Protein AF-A0A2J0KTD1-F1 (afdb_monomer)

Organism: NCBI:txid1974741

Solvent-accessible surface area (backbone atoms only — not comparable to full-atom values): 21632 Å² total; per-residue (Å²): 129,48,72,51,18,54,43,21,48,53,33,32,55,53,45,47,52,53,22,53,50,47,24,72,74,36,70,84,38,66,64,29,44,33,45,26,52,29,37,48,21,51,38,34,27,32,51,14,52,21,46,18,22,65,52,91,50,60,72,63,30,47,55,29,45,47,44,15,48,43,10,58,39,42,32,48,30,33,45,42,47,33,49,32,58,67,75,68,54,93,50,65,70,60,42,52,50,38,42,51,55,21,49,51,50,41,51,37,57,75,40,94,59,16,52,48,33,40,62,51,60,38,71,82,42,101,61,30,51,42,66,37,78,24,72,46,37,57,56,48,49,54,54,44,49,51,45,49,55,47,49,50,49,52,34,49,52,50,29,71,75,37,61,75,69,59,20,51,32,29,49,40,53,43,53,23,50,55,38,41,51,51,17,53,50,50,49,49,37,49,65,74,74,40,91,65,75,66,54,26,39,50,34,44,42,52,22,52,47,40,47,53,45,31,36,70,75,51,48,62,42,100,65,87,68,90,63,55,53,64,57,49,49,52,50,48,49,51,50,49,49,49,68,49,51,45,60,32,51,54,48,31,55,56,33,31,74,76,49,43,78,74,22,46,62,56,22,50,52,54,27,50,53,49,36,60,66,47,46,58,62,47,49,55,49,48,50,55,49,39,41,70,71,63,46,59,78,70,72,56,61,65,58,56,46,52,53,47,55,56,53,53,75,70,48,90,48,66,72,62,34,48,40,53,50,50,53,50,50,32,64,76,72,65,51,72,44,50,74,46,65,46,79,36,87,89,73,60,25,30,36,50,76,29,70,39,73,54,88,73,69,87,49,72,45,43,58,84,38,57,46,50,44,48,40,71,73,66,74,60,91,87,66,94,86,64,84,75,85,89,71,83,78,55,68,64,36,52,55,52,55,59,71,65,65,73,112

Mean predicted aligned error: 15.74 Å

Nearest PDB structures (foldseek):
  7sim-assembly1_B  TM=5.847E-01  e=2.661E-02  Homo sapiens
  8oyy-assembly2_B  TM=5.866E-01  e=3.947E-02  synthetic construct
  7fd9-assembly1_A  TM=6.159E-01  e=4.703E-02  Homo sapiens
  8jcx-assembly1_3  TM=5.515E-01  e=1.535E-01  Homo sapiens
  8jd2-assembly1_3  TM=5.224E-01  e=5.008E-01  Homo sapiens

pLDDT: mean 80.98, std 13.84, range [38.69, 98.44]

Structure (mmCIF, N/CA/C/O backbone):
data_AF-A0A2J0KTD1-F1
#
_entry.id   AF-A0A2J0KTD1-F1
#
loop_
_atom_site.group_PDB
_atom_site.id
_atom_site.type_symbol
_atom_site.label_atom_id
_atom_site.label_alt_id
_atom_site.label_comp_id
_atom_site.label_asym_id
_atom_site.label_entity_id
_atom_site.label_seq_id
_atom_site.pdbx_PDB_ins_code
_atom_site.Cartn_x
_atom_site.Cartn_y
_atom_site.Cartn_z
_atom_site.occupancy
_atom_site.B_iso_or_equiv
_atom_site.auth_seq_id
_atom_site.auth_comp_id
_atom_site.auth_asym_id
_atom_site.auth_atom_id
_atom_site.pdbx_PDB_model_num
ATOM 1 N N . MET A 1 1 ? 5.223 -14.815 -21.143 1.00 61.62 1 MET A N 1
ATOM 2 C CA . MET A 1 1 ? 5.309 -13.920 -19.967 1.00 61.62 1 MET A CA 1
ATOM 3 C C . MET A 1 1 ? 6.414 -14.422 -19.059 1.00 61.62 1 MET A C 1
ATOM 5 O O . MET A 1 1 ? 6.421 -15.609 -18.762 1.00 61.62 1 MET A O 1
ATOM 9 N N . ASN A 1 2 ? 7.358 -13.563 -18.674 1.00 81.56 2 ASN A N 1
ATOM 10 C CA . ASN A 1 2 ? 8.384 -13.925 -17.692 1.00 81.56 2 ASN A CA 1
ATOM 11 C C . ASN A 1 2 ? 7.822 -13.857 -16.257 1.00 81.56 2 ASN A C 1
ATOM 13 O O . ASN A 1 2 ? 6.709 -13.369 -16.037 1.00 81.56 2 ASN A O 1
ATOM 17 N N . ILE A 1 3 ? 8.590 -14.355 -15.284 1.00 80.06 3 ILE A N 1
ATOM 18 C CA . ILE A 1 3 ? 8.194 -14.396 -13.867 1.00 80.06 3 ILE A CA 1
ATOM 19 C C . ILE A 1 3 ? 7.817 -13.013 -13.314 1.00 80.06 3 ILE A C 1
ATOM 21 O O . ILE A 1 3 ? 6.864 -12.904 -12.543 1.00 80.06 3 ILE A O 1
ATOM 25 N N . TYR A 1 4 ? 8.503 -11.954 -13.751 1.00 85.19 4 TYR A N 1
ATOM 26 C CA . TYR A 1 4 ? 8.250 -10.585 -13.305 1.00 85.19 4 TYR A CA 1
ATOM 27 C C . TYR A 1 4 ? 6.872 -10.116 -13.770 1.00 85.19 4 TYR A C 1
ATOM 29 O O . TYR A 1 4 ? 6.054 -9.747 -12.934 1.00 85.19 4 TYR A O 1
ATOM 37 N N . ALA A 1 5 ? 6.560 -10.263 -15.059 1.00 86.31 5 ALA A N 1
ATOM 38 C CA . ALA A 1 5 ? 5.248 -9.926 -15.602 1.00 86.31 5 ALA A CA 1
ATOM 39 C C . ALA A 1 5 ? 4.119 -10.710 -14.913 1.00 86.31 5 ALA A C 1
ATOM 41 O O . ALA A 1 5 ? 3.123 -10.125 -14.501 1.00 86.31 5 ALA A O 1
ATOM 42 N N . LEU A 1 6 ? 4.273 -12.024 -14.717 1.00 81.62 6 LEU A N 1
ATOM 43 C CA . LEU A 1 6 ? 3.243 -12.818 -14.037 1.00 81.62 6 LEU A CA 1
ATOM 44 C C . LEU A 1 6 ? 3.047 -12.378 -12.578 1.00 81.62 6 LEU A C 1
ATOM 46 O O . LEU A 1 6 ? 1.914 -12.215 -12.133 1.00 81.62 6 LEU A O 1
ATOM 50 N N . SER A 1 7 ? 4.137 -12.137 -11.846 1.00 83.12 7 SER A N 1
ATOM 51 C CA . SER A 1 7 ? 4.065 -11.658 -10.462 1.00 83.12 7 SER A CA 1
ATOM 52 C C . SER A 1 7 ? 3.426 -10.269 -10.345 1.00 83.12 7 SER A C 1
ATOM 54 O O . SER A 1 7 ? 2.583 -10.066 -9.471 1.00 83.12 7 SER A O 1
ATOM 56 N N . SER A 1 8 ? 3.743 -9.342 -11.255 1.00 88.56 8 SER A N 1
ATOM 57 C CA . SER A 1 8 ? 3.110 -8.023 -11.309 1.00 88.56 8 SER A CA 1
ATOM 58 C C . SER A 1 8 ? 1.633 -8.113 -11.691 1.00 88.56 8 SER A C 1
ATOM 60 O O . SER A 1 8 ? 0.831 -7.390 -11.115 1.00 88.56 8 SER A O 1
ATOM 62 N N . LEU A 1 9 ? 1.231 -9.029 -12.581 1.00 86.50 9 LEU A N 1
ATOM 63 C CA . LEU A 1 9 ? -0.185 -9.243 -12.909 1.00 86.50 9 LEU A CA 1
ATOM 64 C C . LEU A 1 9 ? -0.989 -9.695 -11.684 1.00 86.50 9 LEU A C 1
ATOM 66 O O . LEU A 1 9 ? -2.067 -9.167 -11.416 1.00 86.50 9 LEU A O 1
ATOM 70 N N . VAL A 1 10 ? -0.457 -10.643 -10.910 1.00 80.31 10 VAL A N 1
ATOM 71 C CA . VAL A 1 10 ? -1.099 -11.091 -9.666 1.00 80.31 10 VAL A CA 1
ATOM 72 C C . VAL A 1 10 ? -1.180 -9.938 -8.671 1.00 80.31 10 VAL A C 1
ATOM 74 O O . VAL A 1 10 ? -2.254 -9.665 -8.136 1.00 80.31 10 VAL A O 1
ATOM 77 N N . ALA A 1 11 ? -0.072 -9.227 -8.448 1.00 86.00 11 ALA A N 1
ATOM 78 C CA . ALA A 1 11 ? -0.043 -8.090 -7.536 1.00 86.00 11 ALA A CA 1
ATOM 79 C C . ALA A 1 11 ? -1.045 -7.002 -7.953 1.00 86.00 11 ALA A C 1
ATOM 81 O O . ALA A 1 11 ? -1.722 -6.441 -7.091 1.00 86.00 11 ALA A O 1
ATOM 82 N N . LEU A 1 12 ? -1.193 -6.758 -9.258 1.00 88.56 12 LEU A N 1
ATOM 83 C CA . LEU A 1 12 ? -2.141 -5.806 -9.824 1.00 88.56 12 LEU A CA 1
ATOM 84 C C . LEU A 1 12 ? -3.580 -6.197 -9.488 1.00 88.56 12 LEU A C 1
ATOM 86 O O . LEU A 1 12 ? -4.295 -5.413 -8.871 1.00 88.56 12 LEU A O 1
ATOM 90 N N . ILE A 1 13 ? -3.981 -7.427 -9.825 1.00 82.94 13 ILE A N 1
ATOM 91 C CA . ILE A 1 13 ? -5.341 -7.933 -9.582 1.00 82.94 13 ILE A CA 1
ATOM 92 C C . ILE A 1 13 ? -5.688 -7.843 -8.092 1.00 82.94 13 ILE A C 1
ATOM 94 O O . ILE A 1 13 ? -6.761 -7.361 -7.728 1.00 82.94 13 ILE A O 1
ATOM 98 N N . VAL A 1 14 ? -4.768 -8.268 -7.224 1.00 79.75 14 VAL A N 1
ATOM 99 C CA . VAL A 1 14 ? -4.979 -8.296 -5.772 1.00 79.75 14 VAL A CA 1
ATOM 100 C C . VAL A 1 14 ? -5.121 -6.888 -5.202 1.00 79.75 14 VAL A C 1
ATOM 102 O O . VAL A 1 14 ? -6.075 -6.617 -4.471 1.00 79.75 14 VAL A O 1
ATOM 105 N N . ASN A 1 15 ? -4.212 -5.975 -5.554 1.00 84.88 15 ASN A N 1
ATOM 106 C CA . ASN A 1 15 ? -4.268 -4.597 -5.071 1.00 84.88 15 ASN A CA 1
ATOM 107 C C . ASN A 1 15 ? -5.515 -3.876 -5.597 1.00 84.88 15 ASN A C 1
ATOM 109 O O . ASN A 1 15 ? -6.226 -3.250 -4.812 1.00 84.88 15 ASN A O 1
ATOM 113 N N . SER A 1 16 ? -5.846 -4.022 -6.883 1.00 86.56 16 SER A N 1
ATOM 114 C CA . SER A 1 16 ? -7.066 -3.447 -7.459 1.00 86.56 16 SER A CA 1
ATOM 115 C C . SER A 1 16 ? -8.327 -3.966 -6.766 1.00 86.56 16 SER A C 1
ATOM 117 O O . SER A 1 16 ? -9.182 -3.166 -6.386 1.00 86.56 16 SER A O 1
ATOM 119 N N . ALA A 1 17 ? -8.431 -5.278 -6.528 1.00 79.62 17 ALA A N 1
ATOM 120 C CA . ALA A 1 17 ? -9.579 -5.871 -5.844 1.00 79.62 17 ALA A CA 1
ATOM 121 C C . ALA A 1 17 ? -9.744 -5.330 -4.413 1.00 79.62 17 ALA A C 1
ATOM 123 O O . ALA A 1 17 ? -10.848 -4.950 -4.017 1.00 79.62 17 ALA A O 1
ATOM 124 N N . ILE A 1 18 ? -8.647 -5.241 -3.651 1.00 79.31 18 ILE A N 1
ATOM 125 C CA . ILE A 1 18 ? -8.652 -4.704 -2.282 1.00 79.31 18 ILE A CA 1
ATOM 126 C C . ILE A 1 18 ? -9.053 -3.221 -2.278 1.00 79.31 18 ILE A C 1
ATOM 128 O O . ILE A 1 18 ? -9.907 -2.820 -1.484 1.00 79.31 18 ILE A O 1
ATOM 132 N N . GLY A 1 19 ? -8.481 -2.409 -3.173 1.00 84.25 19 GLY A N 1
ATOM 133 C CA . GLY A 1 19 ? -8.781 -0.979 -3.275 1.00 84.25 19 GLY A CA 1
ATOM 134 C C . GLY A 1 19 ? -10.245 -0.701 -3.622 1.00 84.25 19 GLY A C 1
ATOM 135 O O . GLY A 1 19 ? -10.910 0.069 -2.925 1.00 84.25 19 GLY A O 1
ATOM 136 N N . ILE A 1 20 ? -10.768 -1.376 -4.654 1.00 83.12 20 ILE A N 1
ATOM 137 C CA . ILE A 1 20 ? -12.168 -1.249 -5.089 1.00 83.12 20 ILE A CA 1
ATOM 138 C C . ILE A 1 20 ? -13.113 -1.668 -3.963 1.00 83.12 20 ILE A C 1
ATOM 140 O O . ILE A 1 20 ? -14.067 -0.954 -3.658 1.00 83.12 20 ILE A O 1
ATOM 144 N N . PHE A 1 21 ? -12.841 -2.794 -3.305 1.00 78.31 21 PHE A N 1
ATOM 145 C CA . PHE A 1 21 ? -13.683 -3.279 -2.218 1.00 78.31 21 PHE A CA 1
ATOM 146 C C . PHE A 1 21 ? -13.790 -2.274 -1.067 1.00 78.31 21 PHE A C 1
ATOM 148 O O . PHE A 1 21 ? -14.896 -1.943 -0.631 1.00 78.31 21 PHE A O 1
ATOM 155 N N . VAL A 1 22 ? -12.650 -1.775 -0.577 1.00 80.94 22 VAL A N 1
ATOM 156 C CA . VAL A 1 22 ? -12.632 -0.834 0.549 1.00 80.94 22 VAL A CA 1
ATOM 157 C C . VAL A 1 22 ? -13.379 0.450 0.191 1.00 80.94 22 VAL A C 1
ATOM 159 O O . VAL A 1 22 ? -14.147 0.953 1.014 1.00 80.94 22 VAL A O 1
ATOM 162 N N . TYR A 1 23 ? -13.217 0.944 -1.039 1.00 85.00 23 TYR A N 1
ATOM 163 C CA . TYR A 1 23 ? -13.952 2.107 -1.530 1.00 85.00 23 TYR A CA 1
ATOM 164 C C . TYR A 1 23 ? -15.467 1.871 -1.559 1.00 85.00 23 TYR A C 1
ATOM 166 O O . TYR A 1 23 ? -16.232 2.658 -1.002 1.00 85.00 23 TYR A O 1
ATOM 174 N N . LEU A 1 24 ? -15.911 0.770 -2.176 1.00 79.25 24 LEU A N 1
ATOM 175 C CA . LEU A 1 24 ? -17.333 0.454 -2.326 1.00 79.25 24 LEU A CA 1
ATOM 176 C C . LEU A 1 24 ? -18.028 0.222 -0.983 1.00 79.25 24 LEU A C 1
ATOM 178 O O . LEU A 1 24 ? -19.219 0.502 -0.863 1.00 79.25 24 LEU A O 1
ATOM 182 N N . LYS A 1 25 ? -17.296 -0.257 0.028 1.00 75.44 25 LYS A N 1
ATOM 183 C CA . LYS A 1 25 ? -17.859 -0.572 1.341 1.00 75.44 25 LYS A CA 1
ATOM 184 C C . LYS A 1 25 ? -18.372 0.653 2.094 1.00 75.44 25 LYS A C 1
ATOM 186 O O . LYS A 1 25 ? -19.384 0.545 2.783 1.00 75.44 25 LYS A O 1
ATOM 191 N N . ASN A 1 26 ? -17.675 1.781 2.000 1.00 76.56 26 ASN A N 1
ATOM 192 C CA . ASN A 1 26 ? -18.127 3.042 2.576 1.00 76.56 26 ASN A CA 1
ATOM 193 C C . ASN A 1 26 ? -17.523 4.214 1.795 1.00 76.56 26 ASN A C 1
ATOM 195 O O . ASN A 1 26 ? -16.477 4.753 2.158 1.00 76.56 26 ASN A O 1
ATOM 199 N N . LYS A 1 27 ? -18.208 4.618 0.721 1.00 85.06 27 LYS A N 1
ATOM 200 C CA . LYS A 1 27 ? -17.770 5.710 -0.164 1.00 85.06 27 LYS A CA 1
ATOM 201 C C . LYS A 1 27 ? -17.724 7.070 0.540 1.00 85.06 27 LYS A C 1
ATOM 203 O O . LYS A 1 27 ? -16.982 7.950 0.111 1.00 85.06 27 LYS A O 1
ATOM 208 N N . ASN A 1 28 ? -18.499 7.230 1.613 1.00 84.88 28 ASN A N 1
ATOM 209 C CA . ASN A 1 28 ? -18.592 8.472 2.378 1.00 84.88 28 ASN A CA 1
ATOM 210 C C . ASN A 1 28 ? -17.487 8.585 3.438 1.00 84.88 28 ASN A C 1
ATOM 212 O O . ASN A 1 28 ? -17.165 9.690 3.867 1.00 84.88 28 ASN A O 1
ATOM 216 N N . SER A 1 29 ? -16.861 7.469 3.825 1.00 86.75 29 SER A N 1
ATOM 217 C CA . SER A 1 29 ? -15.725 7.474 4.747 1.00 86.75 29 SER A CA 1
ATOM 218 C C . SER A 1 29 ? -14.480 8.064 4.084 1.00 86.75 29 SER A C 1
ATOM 220 O O . SER A 1 29 ? -13.966 7.552 3.083 1.00 86.75 29 SER A O 1
ATOM 222 N N . THR A 1 30 ? -13.941 9.120 4.695 1.00 89.94 30 THR A N 1
ATOM 223 C CA . THR A 1 30 ? -12.676 9.740 4.283 1.00 89.94 30 THR A CA 1
ATOM 224 C C . THR A 1 30 ? -11.523 8.737 4.314 1.00 89.94 30 THR A C 1
ATOM 226 O O . THR A 1 30 ? -10.712 8.720 3.390 1.00 89.94 30 THR A O 1
ATOM 229 N N . ILE A 1 31 ? -11.470 7.849 5.316 1.00 90.69 31 ILE A N 1
ATOM 230 C CA . ILE A 1 31 ? -10.399 6.848 5.433 1.00 90.69 31 ILE A CA 1
ATOM 231 C C . ILE A 1 31 ? -10.460 5.860 4.261 1.00 90.69 31 ILE A C 1
ATOM 233 O O . ILE A 1 31 ? -9.434 5.581 3.644 1.00 90.69 31 ILE A O 1
ATOM 237 N N . ASN A 1 32 ? -11.655 5.385 3.896 1.00 88.19 32 ASN A N 1
ATOM 238 C CA . ASN A 1 32 ? -11.838 4.440 2.791 1.00 88.19 32 ASN A CA 1
ATOM 239 C C . ASN A 1 32 ? -11.462 5.067 1.445 1.00 88.19 32 ASN A C 1
ATOM 241 O O . ASN A 1 32 ? -10.806 4.430 0.620 1.00 88.19 32 ASN A O 1
ATOM 245 N N . ARG A 1 33 ? -11.845 6.330 1.229 1.00 91.00 33 ARG A N 1
ATOM 246 C CA . ARG A 1 33 ? -11.464 7.091 0.033 1.00 91.00 33 ARG A CA 1
ATOM 247 C C . ARG A 1 33 ? -9.954 7.282 -0.069 1.00 91.00 33 ARG A C 1
ATOM 249 O O . ARG A 1 33 ? -9.392 7.080 -1.141 1.00 91.00 33 ARG A O 1
ATOM 256 N N . LEU A 1 34 ? -9.300 7.656 1.030 1.00 93.69 34 LEU A N 1
ATOM 257 C CA . LEU A 1 34 ? -7.849 7.841 1.060 1.00 93.69 34 LEU A CA 1
ATOM 258 C C . LEU A 1 34 ? -7.101 6.522 0.892 1.00 93.69 34 LEU A C 1
ATOM 260 O O . LEU A 1 34 ? -6.097 6.493 0.188 1.00 93.69 34 LEU A O 1
ATOM 264 N N . PHE A 1 35 ? -7.612 5.428 1.459 1.00 91.44 35 PHE A N 1
ATOM 265 C CA . PHE A 1 35 ? -7.078 4.093 1.214 1.00 91.44 35 PHE A CA 1
ATOM 266 C C . PHE A 1 35 ? -7.169 3.720 -0.268 1.00 91.44 35 PHE A C 1
ATOM 268 O O . PHE A 1 35 ? -6.191 3.270 -0.854 1.00 91.44 35 PHE A O 1
ATOM 275 N N . ALA A 1 36 ? -8.326 3.936 -0.897 1.00 91.31 36 ALA A N 1
ATOM 276 C CA . ALA A 1 36 ? -8.514 3.643 -2.313 1.00 91.31 36 ALA A CA 1
ATOM 277 C C . ALA A 1 36 ? -7.608 4.503 -3.206 1.00 91.31 36 ALA A C 1
ATOM 279 O O . ALA A 1 36 ? -7.027 3.992 -4.162 1.00 91.31 36 ALA A O 1
ATOM 280 N N . LEU A 1 37 ? -7.435 5.785 -2.868 1.00 94.44 37 LEU A N 1
ATOM 281 C CA . LEU A 1 37 ? -6.499 6.679 -3.546 1.00 94.44 37 LEU A CA 1
ATOM 282 C C . LEU A 1 37 ? -5.053 6.181 -3.407 1.00 94.44 37 LEU A C 1
ATOM 284 O O . LEU A 1 37 ? -4.346 6.063 -4.404 1.00 94.44 37 LEU A O 1
ATOM 288 N N . PHE A 1 38 ? -4.640 5.824 -2.191 1.00 93.62 38 PHE A N 1
ATOM 289 C CA . PHE A 1 38 ? -3.332 5.240 -1.905 1.00 93.62 38 PHE A CA 1
ATOM 290 C C . PHE A 1 38 ? -3.089 3.955 -2.717 1.00 93.62 38 PHE A C 1
ATOM 292 O O . PHE A 1 38 ? -2.096 3.845 -3.440 1.00 93.62 38 PHE A O 1
ATOM 299 N N . ILE A 1 39 ? -4.031 3.011 -2.692 1.00 91.75 39 ILE A N 1
ATOM 300 C CA . ILE A 1 39 ? -3.939 1.771 -3.472 1.00 91.75 39 ILE A CA 1
ATOM 301 C C . ILE A 1 39 ?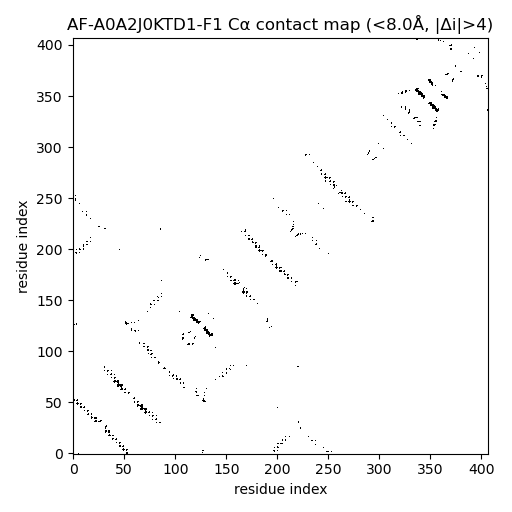 -3.920 2.051 -4.977 1.00 91.75 39 ILE A C 1
ATOM 303 O O . ILE A 1 39 ? -3.188 1.386 -5.703 1.00 91.75 39 ILE A O 1
ATOM 307 N N . SER A 1 40 ? -4.639 3.067 -5.457 1.00 94.19 40 SER A N 1
ATOM 308 C CA . SER A 1 40 ? -4.610 3.451 -6.874 1.00 94.19 40 SER A CA 1
ATOM 309 C C . SER A 1 40 ? -3.210 3.882 -7.321 1.00 94.19 40 SER A C 1
ATOM 311 O O . SER A 1 40 ? -2.776 3.495 -8.401 1.00 94.19 40 SER A O 1
ATOM 313 N N . THR A 1 41 ? -2.454 4.599 -6.479 1.00 95.81 41 THR A N 1
ATOM 314 C CA . THR A 1 41 ? -1.051 4.940 -6.795 1.00 95.81 41 THR A CA 1
ATOM 315 C C . THR A 1 41 ? -0.159 3.699 -6.891 1.00 95.81 41 THR A C 1
ATOM 317 O O . THR A 1 41 ? 0.682 3.604 -7.784 1.00 95.81 41 THR A O 1
ATOM 320 N N . THR A 1 42 ? -0.406 2.700 -6.039 1.00 92.81 42 THR A N 1
ATOM 321 C CA . THR A 1 42 ? 0.293 1.405 -6.070 1.00 92.81 42 THR A CA 1
ATOM 322 C C . THR A 1 42 ? -0.068 0.609 -7.329 1.00 92.81 42 THR A C 1
ATOM 324 O O . THR A 1 42 ? 0.799 0.036 -7.978 1.00 92.81 42 THR A O 1
ATOM 327 N N . VAL A 1 43 ? -1.343 0.615 -7.723 1.00 94.06 43 VAL A N 1
ATOM 328 C CA . VAL A 1 43 ? -1.843 -0.021 -8.951 1.00 94.06 43 VAL A CA 1
ATOM 329 C C . VAL A 1 43 ? -1.211 0.597 -10.200 1.00 94.06 43 VAL A C 1
ATOM 331 O O . VAL A 1 43 ? -0.802 -0.147 -11.091 1.00 94.06 43 VAL A O 1
ATOM 334 N N . LEU A 1 44 ? -1.070 1.926 -10.264 1.00 96.25 44 LEU A N 1
ATOM 335 C CA . LEU A 1 44 ? -0.374 2.605 -11.366 1.00 96.25 44 LEU A CA 1
ATOM 336 C C . LEU A 1 44 ? 1.093 2.169 -11.464 1.00 96.25 44 LEU A C 1
ATOM 338 O O . LEU A 1 44 ? 1.559 1.840 -12.555 1.00 96.25 44 LEU A O 1
ATOM 342 N N . TRP A 1 45 ? 1.788 2.089 -10.325 1.00 95.06 45 TRP A N 1
ATOM 343 C CA . TRP A 1 45 ? 3.160 1.581 -10.268 1.00 95.06 45 TRP A CA 1
ATOM 344 C C . TRP A 1 45 ? 3.248 0.144 -10.800 1.00 95.06 45 TRP A C 1
ATOM 346 O O . TRP A 1 45 ? 3.976 -0.118 -11.757 1.00 95.06 45 TRP A O 1
ATOM 356 N N . ILE A 1 46 ? 2.458 -0.781 -10.245 1.00 93.75 46 ILE A N 1
ATOM 357 C CA . ILE A 1 46 ? 2.489 -2.200 -10.634 1.00 93.75 46 ILE A CA 1
ATOM 358 C C . ILE A 1 46 ? 2.095 -2.394 -12.108 1.00 93.75 46 ILE A C 1
ATOM 360 O O . ILE A 1 46 ? 2.645 -3.269 -12.777 1.00 93.75 46 ILE A O 1
ATOM 364 N N . SER A 1 47 ? 1.181 -1.578 -12.639 1.00 94.94 47 SER A N 1
ATOM 365 C CA . SER A 1 47 ? 0.797 -1.631 -14.058 1.00 94.94 47 SER A CA 1
ATOM 366 C C . SER A 1 47 ? 1.977 -1.307 -14.973 1.00 94.94 47 SER A C 1
ATOM 368 O O . SER A 1 47 ? 2.213 -2.018 -15.948 1.00 94.94 47 SER A O 1
ATOM 370 N N . GLY A 1 48 ? 2.762 -0.284 -14.623 1.00 94.88 48 GLY A N 1
ATOM 371 C CA . GLY A 1 48 ? 4.012 0.012 -15.316 1.00 94.88 48 GLY A CA 1
ATOM 372 C C . GLY A 1 48 ? 5.006 -1.145 -15.228 1.00 94.88 48 GLY A C 1
ATOM 373 O O . GLY A 1 48 ? 5.528 -1.582 -16.253 1.00 94.88 48 GLY A O 1
ATOM 374 N N . CYS A 1 49 ? 5.159 -1.742 -14.037 1.00 92.75 49 CYS A N 1
ATOM 375 C CA . CYS A 1 49 ? 6.022 -2.908 -13.841 1.00 92.75 49 CYS A CA 1
ATOM 376 C C . CYS A 1 49 ? 5.654 -4.088 -14.741 1.00 92.75 49 CYS A C 1
ATOM 378 O O . CYS A 1 49 ? 6.519 -4.683 -15.384 1.00 92.75 49 CYS A O 1
ATOM 380 N N . LEU A 1 50 ? 4.363 -4.411 -14.805 1.00 94.38 50 LEU A N 1
ATOM 381 C CA . LEU A 1 50 ? 3.834 -5.478 -15.643 1.00 94.38 50 LEU A CA 1
ATOM 382 C C . LEU A 1 50 ? 4.189 -5.256 -17.117 1.00 94.38 50 LEU A C 1
ATOM 384 O O . LEU A 1 50 ? 4.637 -6.182 -17.798 1.00 94.38 50 LEU A O 1
ATOM 388 N N . MET A 1 51 ? 3.992 -4.035 -17.606 1.00 95.31 51 MET A N 1
ATOM 389 C CA . MET A 1 51 ? 4.136 -3.718 -19.023 1.00 95.31 51 MET A CA 1
ATOM 390 C C . MET A 1 51 ? 5.599 -3.605 -19.448 1.00 95.31 51 MET A C 1
ATOM 392 O O . MET A 1 51 ? 5.971 -4.167 -20.479 1.00 95.31 51 MET A O 1
ATOM 396 N N . GLU A 1 52 ? 6.458 -3.013 -18.618 1.00 94.12 52 GLU A N 1
ATOM 397 C CA . GLU A 1 52 ? 7.915 -3.011 -18.811 1.00 94.12 52 GLU A CA 1
ATOM 398 C C . GLU A 1 52 ? 8.513 -4.425 -18.814 1.00 94.12 52 GLU A C 1
ATOM 400 O O . GLU A 1 52 ? 9.498 -4.683 -19.509 1.00 94.12 52 GLU A O 1
ATOM 405 N N . SER A 1 53 ? 7.923 -5.358 -18.058 1.00 91.62 53 SER A N 1
ATOM 406 C CA . SER A 1 53 ? 8.330 -6.770 -18.054 1.00 91.62 53 SER A CA 1
ATOM 407 C C . SER A 1 53 ? 7.788 -7.563 -19.241 1.00 91.62 53 SER A C 1
ATOM 409 O O . SER A 1 53 ? 8.283 -8.656 -19.516 1.00 91.62 53 SER A O 1
ATOM 411 N N . SER A 1 54 ? 6.778 -7.042 -19.940 1.00 91.12 54 SER A N 1
ATOM 412 C CA . SER A 1 54 ? 6.061 -7.760 -21.002 1.00 91.12 54 SER A CA 1
ATOM 413 C C . SER A 1 54 ? 6.430 -7.311 -22.416 1.00 91.12 54 SER A C 1
ATOM 415 O O . SER A 1 54 ? 6.117 -8.015 -23.373 1.00 91.12 54 SER A O 1
ATOM 417 N N . THR A 1 55 ? 7.098 -6.167 -22.567 1.00 92.12 55 THR A N 1
ATOM 418 C CA . THR A 1 55 ? 7.454 -5.582 -23.869 1.00 92.12 55 THR A CA 1
ATOM 419 C C . THR A 1 55 ? 8.934 -5.748 -24.202 1.00 92.12 55 THR A C 1
ATOM 421 O O . THR A 1 55 ? 9.752 -5.881 -23.298 1.00 92.12 55 THR A O 1
ATOM 424 N N . TYR A 1 56 ? 9.283 -5.690 -25.492 1.00 91.69 56 TYR A N 1
ATOM 425 C CA . TYR A 1 56 ? 10.647 -5.483 -26.015 1.00 91.69 56 TYR A CA 1
ATOM 426 C C . TYR A 1 56 ? 10.813 -4.143 -26.745 1.00 91.69 56 TYR A C 1
ATOM 428 O O . TYR A 1 56 ? 11.913 -3.806 -27.167 1.00 91.69 56 TYR A O 1
ATOM 436 N N . ASN A 1 57 ? 9.736 -3.367 -26.863 1.00 94.31 57 ASN A N 1
ATOM 437 C CA . ASN A 1 57 ? 9.732 -2.064 -27.509 1.00 94.31 57 ASN A CA 1
ATOM 438 C C . ASN A 1 57 ? 9.993 -0.960 -26.473 1.00 94.31 57 ASN A C 1
ATOM 440 O O . ASN A 1 57 ? 9.227 -0.817 -25.516 1.00 94.31 57 ASN A O 1
ATOM 444 N N . GLU A 1 58 ? 11.051 -0.181 -26.690 1.00 94.69 58 GLU A N 1
ATOM 445 C CA . GLU A 1 58 ? 11.486 0.894 -25.794 1.00 94.69 58 GLU A CA 1
ATOM 446 C C . GLU A 1 58 ? 10.461 2.029 -25.687 1.00 94.69 58 GLU A C 1
ATOM 448 O O . GLU A 1 58 ? 10.149 2.471 -24.586 1.00 94.69 58 GLU A O 1
ATOM 453 N N . SER A 1 59 ? 9.859 2.466 -26.797 1.00 95.25 59 SER A N 1
ATOM 454 C CA . SER A 1 59 ? 8.850 3.534 -26.780 1.00 95.25 59 SER A CA 1
ATOM 455 C C . SER A 1 59 ? 7.603 3.130 -25.987 1.00 95.25 59 SER A C 1
ATOM 457 O O . SER A 1 59 ? 7.041 3.941 -25.248 1.00 95.25 59 SER A O 1
ATOM 459 N N . PHE A 1 60 ? 7.188 1.863 -26.093 1.00 95.62 60 PHE A N 1
ATOM 460 C CA . PHE A 1 60 ? 6.091 1.318 -25.291 1.00 95.62 60 PHE A CA 1
ATOM 461 C C . PHE A 1 60 ? 6.467 1.216 -23.807 1.00 95.62 60 PHE A C 1
ATOM 463 O O . PHE A 1 60 ? 5.654 1.555 -22.947 1.00 95.62 60 PHE A O 1
ATOM 470 N N . ALA A 1 61 ? 7.699 0.797 -23.500 1.00 96.00 61 ALA A N 1
ATOM 471 C CA . ALA A 1 61 ? 8.207 0.780 -22.130 1.00 96.00 61 ALA A CA 1
ATOM 472 C C . ALA A 1 61 ? 8.248 2.192 -21.530 1.00 96.00 61 ALA A C 1
ATOM 474 O O . ALA A 1 61 ? 7.762 2.392 -20.426 1.00 96.00 61 ALA A O 1
ATOM 475 N N . LEU A 1 62 ? 8.722 3.188 -22.283 1.00 96.50 62 LEU A N 1
ATOM 476 C CA . LEU A 1 62 ? 8.799 4.583 -21.850 1.00 96.50 62 LEU A CA 1
ATOM 477 C C . LEU A 1 62 ? 7.420 5.172 -21.523 1.00 96.50 62 LEU A C 1
ATOM 479 O O . LEU A 1 62 ? 7.280 5.949 -20.579 1.00 96.50 62 LEU A O 1
ATOM 483 N N . PHE A 1 63 ? 6.389 4.823 -22.298 1.00 96.88 63 PHE A N 1
ATOM 484 C CA . PHE A 1 63 ? 5.015 5.227 -21.996 1.00 96.88 63 PHE A CA 1
ATOM 485 C C . PHE A 1 63 ? 4.549 4.664 -20.647 1.00 96.88 63 PHE A C 1
ATOM 487 O O . PHE A 1 63 ? 4.041 5.409 -19.808 1.00 96.88 63 PHE A O 1
ATOM 494 N N . TRP A 1 64 ? 4.753 3.366 -20.420 1.00 96.75 64 TRP A N 1
ATOM 495 C CA . TRP A 1 64 ? 4.352 2.704 -19.178 1.00 96.75 64 TRP A CA 1
ATOM 496 C C . TRP A 1 64 ? 5.199 3.100 -17.975 1.00 96.75 64 TRP A C 1
ATOM 498 O O . TRP A 1 64 ? 4.667 3.170 -16.870 1.00 96.75 64 TRP A O 1
ATOM 508 N N . ASP A 1 65 ? 6.454 3.470 -18.193 1.00 96.69 65 ASP A N 1
ATOM 509 C CA . ASP A 1 65 ? 7.312 4.057 -17.174 1.00 96.69 65 ASP A CA 1
ATOM 510 C C . ASP A 1 65 ? 6.771 5.420 -16.705 1.00 96.69 65 ASP A C 1
ATOM 512 O O . ASP A 1 65 ? 6.710 5.698 -15.507 1.00 96.69 65 ASP A O 1
ATOM 516 N N . LYS A 1 66 ? 6.229 6.255 -17.604 1.00 97.19 66 LYS A N 1
ATOM 517 C CA . LYS A 1 66 ? 5.540 7.487 -17.173 1.00 97.19 66 LYS A CA 1
ATOM 518 C C . LYS A 1 66 ? 4.336 7.178 -16.278 1.00 97.19 66 LYS A C 1
ATOM 520 O O . LYS A 1 66 ? 4.136 7.861 -15.270 1.00 97.19 66 LYS A O 1
ATOM 525 N N . ILE A 1 67 ? 3.551 6.148 -16.602 1.00 97.38 67 ILE A N 1
ATOM 526 C CA . ILE A 1 67 ? 2.430 5.697 -15.757 1.00 97.38 67 ILE A CA 1
ATOM 527 C C . ILE A 1 67 ? 2.944 5.194 -14.401 1.00 97.38 67 ILE A C 1
ATOM 529 O O . ILE A 1 67 ? 2.415 5.595 -13.360 1.00 97.38 67 ILE A O 1
ATOM 533 N N . LEU A 1 68 ? 4.022 4.406 -14.410 1.00 96.00 68 LEU A N 1
ATOM 534 C CA . LEU A 1 68 ? 4.702 3.911 -13.218 1.00 96.00 68 LEU A CA 1
ATOM 535 C C . LEU A 1 68 ? 5.078 5.055 -12.277 1.00 96.00 68 LEU A C 1
ATOM 537 O O . LEU A 1 68 ? 4.682 5.074 -11.110 1.00 96.00 68 LEU A O 1
ATOM 541 N N . TYR A 1 69 ? 5.817 6.032 -12.803 1.00 96.12 69 TYR A N 1
ATOM 542 C CA . TYR A 1 69 ? 6.328 7.154 -12.028 1.00 96.12 69 TYR A CA 1
ATOM 543 C C . TYR A 1 69 ? 5.238 8.125 -11.596 1.00 96.12 69 TYR A C 1
ATOM 545 O O . TYR A 1 69 ? 5.403 8.808 -10.590 1.00 96.12 69 TYR A O 1
ATOM 553 N N . THR A 1 70 ? 4.089 8.147 -12.269 1.00 97.25 70 THR A N 1
ATOM 554 C CA . THR A 1 70 ? 2.907 8.871 -11.779 1.00 97.25 70 THR A CA 1
ATOM 555 C C . THR A 1 70 ? 2.385 8.251 -10.485 1.00 97.25 70 THR A C 1
ATOM 557 O O . THR A 1 70 ? 2.144 8.959 -9.508 1.00 97.25 70 THR A O 1
ATOM 560 N N . GLY A 1 71 ? 2.270 6.920 -10.447 1.00 96.19 71 GLY A N 1
ATOM 561 C CA . GLY A 1 71 ? 1.962 6.190 -9.219 1.00 96.19 71 GLY A CA 1
ATOM 562 C C . GLY A 1 71 ? 3.006 6.438 -8.130 1.00 96.19 71 GLY A C 1
ATOM 563 O O . GLY A 1 71 ? 2.668 6.871 -7.029 1.00 96.19 71 GLY A O 1
ATOM 564 N N . LEU A 1 72 ? 4.285 6.241 -8.459 1.00 94.94 72 LEU A N 1
ATOM 565 C CA . LEU A 1 72 ? 5.392 6.364 -7.509 1.00 94.94 72 LEU A CA 1
ATOM 566 C C . LEU A 1 72 ? 5.493 7.770 -6.892 1.00 94.94 72 LEU A C 1
ATOM 568 O O . LEU A 1 72 ? 5.707 7.900 -5.689 1.00 94.94 72 LEU A O 1
ATOM 572 N N . THR A 1 73 ? 5.312 8.822 -7.694 1.00 96.75 73 THR A N 1
ATOM 573 C CA . THR A 1 73 ? 5.417 10.218 -7.237 1.00 96.75 73 THR A CA 1
ATOM 574 C C . THR A 1 73 ? 4.257 10.656 -6.353 1.00 96.75 73 THR A C 1
ATOM 576 O O . THR A 1 73 ? 4.482 11.416 -5.416 1.00 96.75 73 THR A O 1
ATOM 579 N N . LEU A 1 74 ? 3.042 10.144 -6.574 1.00 97.62 74 LEU A N 1
ATOM 580 C CA . LEU A 1 74 ? 1.873 10.415 -5.723 1.00 97.62 74 LEU A CA 1
ATOM 581 C C . LEU A 1 74 ? 1.821 9.544 -4.458 1.00 97.62 74 LEU A C 1
ATOM 583 O O . LEU A 1 74 ? 1.145 9.897 -3.484 1.00 97.62 74 LEU A O 1
ATOM 587 N N . PHE A 1 75 ? 2.527 8.414 -4.448 1.00 95.81 75 PHE A N 1
ATOM 588 C CA . PHE A 1 75 ? 2.568 7.476 -3.327 1.00 95.81 75 PHE A CA 1
ATOM 589 C C . PHE A 1 75 ? 2.907 8.132 -1.972 1.00 95.81 75 PHE A C 1
ATOM 591 O O . PHE A 1 75 ? 2.124 7.954 -1.038 1.00 95.81 75 PHE A O 1
ATOM 598 N N . PRO A 1 76 ? 3.993 8.920 -1.803 1.00 96.31 76 PRO A N 1
ATOM 599 C CA . PRO A 1 76 ? 4.345 9.472 -0.493 1.00 96.31 76 PRO A CA 1
ATOM 600 C C . PRO A 1 76 ? 3.269 10.415 0.069 1.00 96.31 76 PRO A C 1
ATOM 602 O O . PRO A 1 76 ? 2.955 10.342 1.257 1.00 96.31 76 PRO A O 1
ATOM 605 N N . ALA A 1 77 ? 2.652 11.255 -0.772 1.00 97.38 77 ALA A N 1
ATOM 606 C CA . ALA A 1 77 ? 1.585 12.161 -0.345 1.00 97.38 77 ALA A CA 1
ATOM 607 C C . ALA A 1 77 ? 0.302 11.413 0.049 1.00 97.38 77 ALA A C 1
ATOM 609 O O . ALA A 1 77 ? -0.306 11.706 1.082 1.00 97.38 77 ALA A O 1
ATOM 610 N N . THR A 1 78 ? -0.108 10.423 -0.748 1.00 97.06 78 THR A N 1
ATOM 611 C CA . THR A 1 78 ? -1.318 9.631 -0.473 1.00 97.06 78 THR A CA 1
ATOM 612 C C . THR A 1 78 ? -1.144 8.724 0.743 1.00 97.06 78 THR A C 1
ATOM 614 O O . THR A 1 78 ? -2.034 8.674 1.592 1.00 97.06 78 THR A O 1
ATOM 617 N N . CYS A 1 79 ? 0.023 8.092 0.891 1.00 95.62 79 CYS A N 1
ATOM 618 C CA . CYS A 1 79 ? 0.385 7.265 2.040 1.00 95.62 79 CYS A CA 1
ATOM 619 C C . CYS A 1 79 ? 0.415 8.075 3.345 1.00 95.62 79 CYS A C 1
ATOM 621 O O . CYS A 1 79 ? -0.193 7.675 4.343 1.00 95.62 79 CYS A O 1
ATOM 623 N N . LEU A 1 80 ? 1.060 9.248 3.339 1.00 96.88 80 LEU A N 1
ATOM 624 C CA . LEU A 1 80 ? 1.117 10.106 4.521 1.00 96.88 80 LEU A CA 1
ATOM 625 C C . LEU A 1 80 ? -0.274 10.629 4.898 1.00 96.88 80 LEU A C 1
ATOM 627 O O . LEU A 1 80 ? -0.627 10.597 6.074 1.00 96.88 80 LEU A O 1
ATOM 631 N N . HIS A 1 81 ? -1.079 11.052 3.918 1.00 97.31 81 HIS A N 1
ATOM 632 C CA . HIS A 1 81 ? -2.452 11.511 4.148 1.00 97.31 81 HIS A CA 1
ATOM 633 C C . HIS A 1 81 ? -3.343 10.390 4.699 1.00 97.31 81 HIS A C 1
ATOM 635 O O . HIS A 1 81 ? -4.097 10.602 5.647 1.00 97.31 81 HIS A O 1
ATOM 641 N N . PHE A 1 82 ? -3.237 9.175 4.161 1.00 95.88 82 PHE A N 1
ATOM 642 C CA . PHE A 1 82 ? -3.941 8.018 4.707 1.00 95.88 82 PHE A CA 1
ATOM 643 C C . PHE A 1 82 ? -3.505 7.740 6.153 1.00 95.88 82 PHE A C 1
ATOM 645 O O . PHE A 1 82 ? -4.351 7.625 7.037 1.00 95.88 82 PHE A O 1
ATOM 652 N N . THR A 1 83 ? -2.198 7.712 6.418 1.00 95.88 83 THR A N 1
ATOM 653 C CA . THR A 1 83 ? -1.640 7.411 7.744 1.00 95.88 83 THR A CA 1
ATOM 654 C C . THR A 1 83 ? -2.079 8.418 8.802 1.00 95.88 83 THR A C 1
ATOM 656 O O . THR A 1 83 ? -2.557 8.023 9.864 1.00 95.88 83 THR A O 1
ATOM 659 N N . THR A 1 84 ? -1.966 9.719 8.528 1.00 96.69 84 THR A N 1
ATOM 660 C CA . THR A 1 84 ? -2.380 10.768 9.473 1.00 96.69 84 THR A CA 1
ATOM 661 C C . THR A 1 84 ? -3.877 10.707 9.764 1.00 96.69 84 THR A C 1
ATOM 663 O O . THR A 1 84 ? -4.272 10.833 10.924 1.00 96.69 84 THR A O 1
ATOM 666 N N . THR A 1 85 ? -4.696 10.418 8.747 1.00 94.69 85 THR A N 1
ATOM 667 C CA . THR A 1 85 ? -6.149 10.243 8.899 1.00 94.69 85 THR A CA 1
ATOM 668 C C . THR A 1 85 ? -6.488 9.014 9.740 1.00 94.69 85 THR A C 1
ATOM 670 O O . THR A 1 85 ? -7.308 9.109 10.647 1.00 94.69 85 THR A O 1
ATOM 673 N N . VAL A 1 86 ? -5.832 7.873 9.494 1.00 92.69 86 VAL A N 1
ATOM 674 C CA . VAL A 1 86 ? -6.040 6.640 10.274 1.00 92.69 86 VAL A CA 1
ATOM 675 C C . VAL A 1 86 ? -5.621 6.825 11.725 1.00 92.69 86 VAL A C 1
ATOM 677 O O . VAL A 1 86 ? -6.317 6.347 12.618 1.00 92.69 86 VAL A O 1
ATOM 680 N N . ILE A 1 87 ? -4.500 7.507 11.975 1.00 94.69 87 ILE A N 1
ATOM 681 C CA . ILE A 1 87 ? -4.020 7.808 13.329 1.00 94.69 87 ILE A CA 1
ATOM 682 C C . ILE A 1 87 ? -4.948 8.816 14.028 1.00 94.69 87 ILE A C 1
ATOM 684 O O . ILE A 1 87 ? -5.157 8.696 15.235 1.00 94.69 87 ILE A O 1
ATOM 688 N N . GLY A 1 88 ? -5.535 9.756 13.280 1.00 93.62 88 GLY A N 1
ATOM 689 C CA . GLY A 1 88 ? -6.385 10.831 13.799 1.00 93.62 88 GLY A CA 1
ATOM 690 C C . GLY A 1 88 ? -5.623 12.123 14.113 1.00 93.62 88 GLY A C 1
ATOM 691 O O . GLY A 1 88 ? -6.088 12.934 14.909 1.00 93.62 88 GLY A O 1
ATOM 692 N N . VAL A 1 89 ? -4.445 12.331 13.510 1.00 94.12 89 VAL A N 1
ATOM 693 C CA . VAL A 1 89 ? -3.629 13.544 13.698 1.00 94.12 89 VAL A CA 1
ATOM 694 C C . VAL A 1 89 ? -3.827 14.527 12.548 1.00 94.12 89 VAL A C 1
ATOM 696 O O . VAL A 1 89 ? -3.677 14.182 11.378 1.00 94.12 89 VAL A O 1
ATOM 699 N N . LYS A 1 90 ? -4.100 15.794 12.873 1.00 93.62 90 LYS A N 1
ATOM 700 C CA . LYS A 1 90 ? -4.213 16.865 11.873 1.00 93.62 90 LYS A CA 1
ATOM 701 C C . LYS A 1 90 ? -2.825 17.372 11.482 1.00 93.62 90 LYS A C 1
ATOM 703 O O . LYS A 1 90 ? -2.101 17.922 12.311 1.00 93.62 90 LYS A O 1
ATOM 708 N N . LYS A 1 91 ? -2.440 17.177 10.218 1.00 94.94 91 LYS A N 1
ATOM 709 C CA . LYS A 1 91 ? -1.142 17.598 9.650 1.00 94.94 91 LYS A CA 1
ATOM 710 C C . LYS A 1 91 ? -1.314 18.300 8.297 1.00 94.94 91 LYS A C 1
ATOM 712 O O . LYS A 1 91 ? -0.500 18.128 7.393 1.00 94.94 91 LYS A O 1
ATOM 717 N N . ASP A 1 92 ? -2.357 19.118 8.166 1.00 94.06 92 ASP A N 1
ATOM 718 C CA . ASP A 1 92 ? -2.818 19.688 6.891 1.00 94.06 92 ASP A CA 1
ATOM 719 C C . ASP A 1 92 ? -1.722 20.419 6.110 1.00 94.06 92 ASP A C 1
ATOM 721 O O . ASP A 1 92 ? -1.616 20.256 4.898 1.00 94.06 92 ASP A O 1
ATOM 725 N N . ARG A 1 93 ? -0.861 21.192 6.789 1.00 96.88 93 ARG A N 1
ATOM 726 C CA . ARG A 1 93 ? 0.259 21.894 6.139 1.00 96.88 93 ARG A CA 1
ATOM 727 C C . ARG A 1 93 ? 1.251 20.918 5.500 1.00 96.88 93 ARG A C 1
ATOM 729 O O . ARG A 1 93 ? 1.641 21.120 4.357 1.00 96.88 93 ARG A O 1
ATOM 736 N N . ILE A 1 94 ? 1.630 19.858 6.215 1.00 96.94 94 ILE A N 1
ATOM 737 C CA . ILE A 1 94 ? 2.572 18.841 5.719 1.00 96.94 94 ILE A CA 1
ATOM 738 C C . ILE A 1 94 ? 1.937 18.062 4.564 1.00 96.94 94 ILE A C 1
ATOM 740 O O . ILE A 1 94 ? 2.579 17.829 3.543 1.00 96.94 94 ILE A O 1
ATOM 744 N N . ILE A 1 95 ? 0.654 17.717 4.684 1.00 97.31 95 ILE A N 1
ATOM 745 C CA . ILE A 1 95 ? -0.098 17.037 3.626 1.00 97.31 95 ILE A CA 1
ATOM 746 C C . ILE A 1 95 ? -0.146 17.914 2.364 1.00 97.31 95 ILE A C 1
ATOM 748 O O . ILE A 1 95 ? 0.228 17.460 1.290 1.00 97.31 95 ILE A O 1
ATOM 752 N N . LYS A 1 96 ? -0.500 19.201 2.477 1.00 97.94 96 LYS A N 1
ATOM 753 C CA . LYS A 1 96 ? -0.506 20.133 1.333 1.00 97.94 96 LYS A CA 1
ATOM 754 C C . LYS A 1 96 ? 0.870 20.257 0.674 1.00 97.94 96 LYS A C 1
ATOM 756 O O . LYS A 1 96 ? 0.958 20.182 -0.547 1.00 97.94 96 LYS A O 1
ATOM 761 N N . ILE A 1 97 ? 1.936 20.403 1.467 1.00 98.25 97 ILE A N 1
ATOM 762 C CA . ILE A 1 97 ? 3.313 20.486 0.955 1.00 98.25 97 ILE A CA 1
ATOM 763 C C . ILE A 1 97 ? 3.697 19.199 0.216 1.00 98.25 97 ILE A C 1
ATOM 765 O O . ILE A 1 97 ? 4.212 19.265 -0.896 1.00 98.25 97 ILE A O 1
ATOM 769 N N . THR A 1 98 ? 3.414 18.028 0.790 1.00 98.00 98 THR A N 1
ATOM 770 C CA . THR A 1 98 ? 3.739 16.741 0.152 1.00 98.00 98 THR A CA 1
ATOM 771 C C . THR A 1 98 ? 2.959 16.525 -1.144 1.00 98.00 98 THR A C 1
ATOM 773 O O . THR A 1 98 ? 3.557 16.076 -2.121 1.00 98.00 98 THR A O 1
ATOM 776 N N . TYR A 1 99 ? 1.679 16.910 -1.216 1.00 98.38 99 TYR A N 1
ATOM 777 C CA . TYR A 1 99 ? 0.923 16.903 -2.477 1.00 98.38 99 TYR A CA 1
ATOM 778 C C . TYR A 1 99 ? 1.473 17.899 -3.498 1.00 98.38 99 TYR A C 1
ATOM 780 O O . TYR A 1 99 ? 1.533 17.560 -4.676 1.00 98.38 99 TYR A O 1
ATOM 788 N N . LEU A 1 100 ? 1.902 19.093 -3.079 1.00 98.44 100 LEU A N 1
ATOM 789 C CA . LEU A 1 100 ? 2.494 20.089 -3.976 1.00 98.44 100 LEU A CA 1
ATOM 790 C C . LEU A 1 100 ? 3.805 19.577 -4.584 1.00 98.44 100 LEU A C 1
ATOM 792 O O . LEU A 1 100 ? 3.969 19.621 -5.800 1.00 98.44 100 LEU A O 1
ATOM 796 N N . ILE A 1 101 ? 4.694 19.015 -3.759 1.00 98.31 101 ILE A N 1
ATOM 797 C CA . ILE A 1 101 ? 5.949 18.404 -4.221 1.00 98.31 101 ILE A CA 1
ATOM 798 C C . ILE A 1 101 ? 5.656 17.215 -5.146 1.00 98.31 101 ILE A C 1
ATOM 800 O O . ILE A 1 101 ? 6.226 17.120 -6.229 1.00 98.31 101 ILE A O 1
ATOM 804 N N . SER A 1 102 ? 4.723 16.337 -4.768 1.00 98.12 102 SER A N 1
ATOM 805 C CA . SER A 1 102 ? 4.336 15.186 -5.598 1.00 98.12 102 SER A CA 1
ATOM 806 C C . SER A 1 102 ? 3.765 15.631 -6.947 1.00 98.12 102 SER A C 1
ATOM 808 O O . SER A 1 102 ? 4.139 15.094 -7.984 1.00 98.12 102 SER A O 1
ATOM 810 N N . SER A 1 103 ? 2.919 16.666 -6.953 1.00 98.06 103 SER A N 1
ATOM 811 C CA . SER A 1 103 ? 2.330 17.233 -8.173 1.00 98.06 103 SER A CA 1
ATOM 812 C C . SER A 1 103 ? 3.391 17.859 -9.075 1.00 98.06 103 SER A C 1
ATOM 814 O O . SER A 1 103 ? 3.339 17.673 -10.287 1.00 98.06 103 SER A O 1
ATOM 816 N N . PHE A 1 104 ? 4.388 18.540 -8.500 1.00 97.94 104 PHE A N 1
ATOM 817 C CA . PHE A 1 104 ? 5.542 19.037 -9.248 1.00 97.94 104 PHE A CA 1
ATOM 818 C C . PHE A 1 104 ? 6.275 17.899 -9.972 1.00 97.94 104 PHE A C 1
ATOM 820 O O . PHE A 1 104 ? 6.536 18.014 -11.168 1.00 97.94 104 PHE A O 1
ATOM 827 N N . PHE A 1 105 ? 6.539 16.774 -9.297 1.00 98.00 105 PHE A N 1
ATOM 828 C CA . PHE A 1 105 ? 7.190 15.622 -9.932 1.00 98.00 105 PHE A CA 1
ATOM 829 C C . PHE A 1 105 ? 6.309 14.923 -10.976 1.00 98.00 105 PHE A C 1
ATOM 831 O O . PHE A 1 105 ? 6.833 14.487 -11.999 1.00 98.00 105 PHE A O 1
ATOM 838 N N . VAL A 1 106 ? 4.986 14.866 -10.785 1.00 97.75 106 VAL A N 1
ATOM 839 C CA . VAL A 1 106 ? 4.055 14.378 -11.822 1.00 97.75 106 VAL A CA 1
ATOM 840 C C . VAL A 1 106 ? 4.123 15.264 -13.069 1.00 97.75 106 VAL A C 1
ATOM 842 O O . VAL A 1 106 ? 4.266 14.751 -14.177 1.00 97.75 106 VAL A O 1
ATOM 845 N N . ILE A 1 107 ? 4.071 16.590 -12.906 1.00 97.62 107 ILE A N 1
ATOM 846 C CA . ILE A 1 107 ? 4.183 17.539 -14.026 1.00 97.62 107 ILE A CA 1
ATOM 847 C C . ILE A 1 107 ? 5.541 17.377 -14.717 1.00 97.62 107 ILE A C 1
ATOM 849 O O . ILE A 1 107 ? 5.602 17.262 -15.942 1.00 97.62 107 ILE A O 1
ATOM 853 N N . LEU A 1 108 ? 6.625 17.294 -13.941 1.00 96.88 108 LEU A N 1
ATOM 854 C CA . LEU A 1 108 ? 7.975 17.080 -14.456 1.00 96.88 108 LEU A CA 1
ATOM 855 C C . LEU A 1 108 ? 8.065 15.786 -15.284 1.00 96.88 108 LEU A C 1
ATOM 857 O O . LEU A 1 108 ? 8.635 15.811 -16.374 1.00 96.88 108 LEU A O 1
ATOM 861 N N . ASN A 1 109 ? 7.438 14.700 -14.820 1.00 97.00 109 ASN A N 1
ATOM 862 C CA . ASN A 1 109 ? 7.413 13.391 -15.478 1.00 97.00 109 ASN A CA 1
ATOM 863 C C . ASN A 1 109 ? 6.734 13.398 -16.864 1.00 97.00 109 ASN A C 1
ATOM 865 O O . ASN A 1 109 ? 7.133 12.635 -17.741 1.00 97.00 109 ASN A O 1
ATOM 869 N N . PHE A 1 110 ? 5.746 14.267 -17.105 1.00 96.12 110 PHE A N 1
ATOM 870 C CA . PHE A 1 110 ? 5.096 14.394 -18.423 1.00 96.12 110 PHE A CA 1
ATOM 871 C C . PHE A 1 110 ? 5.620 15.555 -19.277 1.00 96.12 110 PHE A C 1
ATOM 873 O O . PHE A 1 110 ? 5.298 15.633 -20.462 1.00 96.12 110 PHE A O 1
ATOM 880 N N . SER A 1 111 ? 6.434 16.440 -18.706 1.00 95.25 111 SER A N 1
ATOM 881 C CA . SER A 1 111 ? 6.975 17.612 -19.397 1.00 95.25 111 SER A CA 1
ATOM 882 C C . SER A 1 111 ? 8.183 17.298 -20.291 1.00 95.25 111 SER A C 1
ATOM 884 O O . SER A 1 111 ? 8.832 16.257 -20.173 1.00 95.25 111 SER A O 1
ATOM 886 N N . TYR A 1 112 ? 8.570 18.269 -21.124 1.00 93.56 112 TYR A N 1
ATOM 887 C CA . TYR A 1 112 ? 9.831 18.244 -21.879 1.00 93.56 112 TYR A CA 1
ATOM 888 C C . TYR A 1 112 ? 11.084 18.216 -20.974 1.00 93.56 112 TYR A C 1
ATOM 890 O O . TYR A 1 112 ? 12.170 17.843 -21.419 1.00 93.56 112 TYR A O 1
ATOM 898 N N . LEU A 1 113 ? 10.938 18.579 -19.693 1.00 95.50 113 LEU A N 1
ATOM 899 C CA . LEU A 1 113 ? 11.998 18.550 -18.684 1.00 95.50 113 LEU A CA 1
ATOM 900 C C . LEU A 1 113 ? 12.174 17.168 -18.037 1.00 95.50 113 LEU A C 1
ATOM 902 O O . LEU A 1 113 ? 13.054 17.023 -17.187 1.00 95.50 113 LEU A O 1
ATOM 906 N N . ARG A 1 114 ? 11.409 16.140 -18.447 1.00 95.88 114 ARG A N 1
ATOM 907 C CA . ARG A 1 114 ? 11.515 14.777 -17.893 1.00 95.88 114 ARG A CA 1
ATOM 908 C C . ARG A 1 114 ? 12.954 14.269 -17.855 1.00 95.88 114 ARG A C 1
ATOM 910 O O . ARG A 1 114 ? 13.306 13.635 -16.875 1.00 95.88 114 ARG A O 1
ATOM 917 N N . LYS A 1 115 ? 13.802 14.610 -18.833 1.00 95.38 115 LYS A N 1
ATOM 918 C CA . LYS A 1 115 ? 15.228 14.223 -18.877 1.00 95.38 115 LYS A CA 1
ATOM 919 C C . LYS A 1 115 ? 16.042 14.604 -17.630 1.00 95.38 115 LYS A C 1
ATOM 921 O O . LYS A 1 115 ? 17.064 13.988 -17.367 1.00 95.38 115 LYS A O 1
ATOM 926 N N . TYR A 1 116 ? 15.610 15.610 -16.863 1.00 95.81 116 TYR A N 1
ATOM 927 C CA . TYR A 1 116 ? 16.242 15.988 -15.592 1.00 95.81 116 TYR A CA 1
ATOM 928 C C . TYR A 1 116 ? 15.742 15.156 -14.407 1.00 95.81 116 TYR A C 1
ATOM 930 O O . TYR A 1 116 ? 16.383 15.143 -13.358 1.00 95.81 116 TYR A O 1
ATOM 938 N N . PHE A 1 117 ? 14.617 14.462 -14.567 1.00 96.19 117 PHE A N 1
ATOM 939 C CA . PHE A 1 117 ? 14.077 13.496 -13.617 1.00 96.19 117 PHE A CA 1
ATOM 940 C C . PHE A 1 117 ? 14.507 12.072 -13.985 1.00 96.19 117 PHE A C 1
ATOM 942 O O . PHE A 1 117 ? 15.181 11.421 -13.199 1.00 96.19 117 PHE A O 1
ATOM 949 N N . ILE A 1 118 ? 14.199 11.621 -15.199 1.00 96.06 118 ILE A N 1
ATOM 950 C CA . ILE A 1 118 ? 14.525 10.302 -15.747 1.00 96.06 118 ILE A CA 1
ATOM 951 C C . ILE A 1 118 ? 14.991 10.493 -17.194 1.00 96.06 118 ILE A C 1
ATOM 953 O O . ILE A 1 118 ? 14.238 11.036 -18.011 1.00 96.06 118 ILE A O 1
ATOM 957 N N . TYR A 1 119 ? 16.201 10.032 -17.522 1.00 93.81 119 TYR A N 1
ATOM 958 C CA . TYR A 1 119 ? 16.776 10.179 -18.865 1.00 93.81 119 TYR A CA 1
ATOM 959 C C . TYR A 1 119 ? 15.991 9.385 -19.908 1.00 93.81 119 TYR A C 1
ATOM 961 O O . TYR A 1 119 ? 15.566 9.932 -20.925 1.00 93.81 119 TYR A O 1
ATOM 969 N N . GLY A 1 120 ? 15.724 8.121 -19.605 1.00 93.88 120 GLY A N 1
ATOM 970 C CA . GLY A 1 120 ? 15.097 7.171 -20.509 1.00 93.88 120 GLY A CA 1
ATOM 971 C C . GLY A 1 120 ? 14.760 5.877 -19.786 1.00 93.88 120 GLY A C 1
ATOM 972 O O . GLY A 1 120 ? 14.695 5.840 -18.555 1.00 93.88 120 GLY A O 1
ATOM 973 N N . VAL A 1 121 ? 14.518 4.831 -20.563 1.00 94.38 121 VAL A N 1
ATOM 974 C CA . VAL A 1 121 ? 14.352 3.472 -20.055 1.00 94.38 121 VAL A CA 1
ATOM 975 C C . VAL A 1 121 ? 15.328 2.571 -20.789 1.00 94.38 121 VAL A C 1
ATOM 977 O O . VAL A 1 121 ? 15.402 2.602 -22.012 1.00 94.38 121 VAL A O 1
ATOM 980 N N . GLU A 1 122 ? 16.048 1.741 -20.050 1.00 93.12 122 GLU A N 1
ATOM 981 C CA . GLU A 1 122 ? 17.007 0.801 -20.616 1.00 93.12 122 GLU A CA 1
ATOM 982 C C . GLU A 1 122 ? 16.527 -0.621 -20.368 1.00 93.12 122 GLU A C 1
ATOM 984 O O . GLU A 1 122 ? 16.065 -0.959 -19.272 1.00 93.12 122 GLU A O 1
ATOM 989 N N . ARG A 1 123 ? 16.688 -1.512 -21.351 1.00 89.44 123 ARG A N 1
ATOM 990 C CA . ARG A 1 123 ? 16.492 -2.950 -21.129 1.00 89.44 123 ARG A CA 1
ATOM 991 C C . ARG A 1 123 ? 17.702 -3.579 -20.430 1.00 89.44 123 ARG A C 1
ATOM 993 O O . ARG A 1 123 ? 18.320 -4.516 -20.924 1.00 89.44 123 ARG A O 1
ATOM 1000 N N . LYS A 1 124 ? 17.989 -3.068 -19.240 1.00 83.75 124 LYS A N 1
ATOM 1001 C CA . LYS A 1 124 ? 19.133 -3.407 -18.391 1.00 83.75 124 LYS A CA 1
ATOM 1002 C C . LYS A 1 124 ? 19.204 -4.878 -17.988 1.00 83.75 124 LYS A C 1
ATOM 1004 O O . LYS A 1 124 ? 20.277 -5.423 -17.745 1.00 83.75 124 LYS A O 1
ATOM 1009 N N . TYR A 1 125 ? 18.047 -5.533 -17.910 1.00 86.19 125 TYR A N 1
ATOM 1010 C CA . TYR A 1 125 ? 17.936 -6.945 -17.576 1.00 86.19 125 TYR A CA 1
ATOM 1011 C C . TYR A 1 125 ? 17.114 -7.689 -18.634 1.00 86.19 125 TYR A C 1
ATOM 1013 O O . TYR A 1 125 ? 16.179 -7.121 -19.204 1.00 86.19 125 TYR A O 1
ATOM 1021 N N . PRO A 1 126 ? 17.348 -9.000 -18.848 1.00 82.56 126 PRO A N 1
ATOM 1022 C CA . PRO A 1 126 ? 16.593 -9.775 -19.840 1.00 82.56 126 PRO A CA 1
ATOM 1023 C C . PRO A 1 126 ? 15.078 -9.796 -19.565 1.00 82.56 126 PRO A C 1
ATOM 1025 O O . PRO A 1 126 ? 14.272 -9.996 -20.478 1.00 82.56 126 PRO A O 1
ATOM 1028 N N . PHE A 1 127 ? 14.687 -9.554 -18.312 1.00 84.50 127 PHE A N 1
ATOM 1029 C CA . PHE A 1 127 ? 13.319 -9.665 -17.826 1.00 84.50 127 PHE A CA 1
ATOM 1030 C C . PHE A 1 127 ? 12.520 -8.352 -17.790 1.00 84.50 127 PHE A C 1
ATOM 1032 O O . PHE A 1 127 ? 11.303 -8.419 -17.599 1.00 84.50 127 PHE A O 1
ATOM 1039 N N . ARG A 1 128 ? 13.139 -7.169 -17.928 1.00 89.31 128 ARG A N 1
ATOM 1040 C CA . ARG A 1 128 ? 12.412 -5.894 -17.785 1.00 89.31 128 ARG A CA 1
ATOM 1041 C C . ARG A 1 128 ? 13.217 -4.679 -18.256 1.00 89.31 128 ARG A C 1
ATOM 1043 O O . ARG A 1 128 ? 14.438 -4.660 -18.113 1.00 89.31 128 ARG A O 1
ATOM 1050 N N . PHE A 1 129 ? 12.512 -3.658 -18.743 1.00 93.00 129 PHE A N 1
ATOM 1051 C CA . PHE A 1 129 ? 13.032 -2.289 -18.831 1.00 93.00 129 PHE A CA 1
ATOM 1052 C C . PHE A 1 129 ? 13.113 -1.626 -17.451 1.00 93.00 129 PHE A C 1
ATOM 1054 O O . PHE A 1 129 ? 12.245 -1.825 -16.611 1.00 93.00 129 PHE A O 1
ATOM 1061 N N . ILE A 1 130 ? 14.148 -0.834 -17.206 1.00 92.56 130 ILE A N 1
ATOM 1062 C CA . ILE A 1 130 ? 14.327 -0.092 -15.958 1.00 92.56 130 ILE A CA 1
ATOM 1063 C C . ILE A 1 130 ? 14.620 1.363 -16.303 1.00 92.56 130 ILE A C 1
ATOM 1065 O O . ILE A 1 130 ? 15.349 1.654 -17.248 1.00 92.56 130 ILE A O 1
ATOM 1069 N N . SER A 1 131 ? 14.046 2.271 -15.523 1.00 93.00 131 SER A N 1
ATOM 1070 C CA . SER A 1 131 ? 14.304 3.701 -15.634 1.00 93.00 131 SER A CA 1
ATOM 1071 C C . SER A 1 131 ? 15.765 4.057 -15.379 1.00 93.00 131 SER A C 1
ATOM 1073 O O . SER A 1 131 ? 16.362 3.605 -14.399 1.00 93.00 131 SER A O 1
ATOM 1075 N N . GLU A 1 132 ? 16.309 4.939 -16.213 1.00 93.31 132 GLU A N 1
ATOM 1076 C CA . GLU A 1 132 ? 17.620 5.547 -16.000 1.00 93.31 132 GLU A CA 1
ATOM 1077 C C . GLU A 1 132 ? 17.483 6.835 -15.167 1.00 93.31 132 GLU A C 1
ATOM 1079 O O . GLU A 1 132 ? 16.952 7.842 -15.658 1.00 93.31 132 GLU A O 1
ATOM 1084 N N . PRO A 1 133 ? 17.930 6.839 -13.897 1.00 94.06 133 PRO A N 1
ATOM 1085 C CA . PRO A 1 133 ? 17.720 7.974 -13.007 1.00 94.06 133 PRO A CA 1
ATOM 1086 C C . PRO A 1 133 ? 18.597 9.173 -13.396 1.00 94.06 133 PRO A C 1
ATOM 1088 O O . PRO A 1 133 ? 19.809 9.041 -13.564 1.00 94.06 133 PRO A O 1
ATOM 1091 N N . ALA A 1 134 ? 17.998 10.365 -13.450 1.00 95.62 134 ALA A N 1
ATOM 1092 C CA . ALA A 1 134 ? 18.718 11.637 -13.528 1.00 95.62 134 ALA A CA 1
ATOM 1093 C C . ALA A 1 134 ? 18.771 12.327 -12.152 1.00 95.62 134 ALA A C 1
ATOM 1095 O O . ALA A 1 134 ? 18.230 11.826 -11.165 1.00 95.62 134 ALA A O 1
ATOM 1096 N N . ILE A 1 135 ? 19.410 13.500 -12.062 1.00 95.25 135 ILE A N 1
ATOM 1097 C CA . ILE A 1 135 ? 19.612 14.210 -10.783 1.00 95.25 135 ILE A CA 1
ATOM 1098 C C . ILE A 1 135 ? 18.305 14.446 -10.005 1.00 95.25 135 ILE A C 1
ATOM 1100 O O . ILE A 1 135 ? 18.257 14.265 -8.788 1.00 95.25 135 ILE A O 1
ATOM 1104 N N . GLY A 1 136 ? 17.217 14.774 -10.706 1.00 95.69 136 GLY A N 1
ATOM 1105 C CA . GLY A 1 136 ? 15.902 14.993 -10.111 1.00 95.69 136 GLY A CA 1
ATOM 1106 C C . GLY A 1 136 ? 15.319 13.741 -9.459 1.00 95.69 136 GLY A C 1
ATOM 1107 O O . GLY A 1 136 ? 14.573 13.859 -8.488 1.00 95.69 136 GLY A O 1
ATOM 1108 N N . TRP A 1 137 ? 15.674 12.542 -9.934 1.00 96.50 137 TRP A N 1
ATOM 1109 C CA . TRP A 1 137 ? 15.220 11.293 -9.323 1.00 96.50 137 TRP A CA 1
ATOM 1110 C C . TRP A 1 137 ? 15.828 11.086 -7.938 1.00 96.50 137 TRP A C 1
ATOM 1112 O O . TRP A 1 137 ? 15.114 10.715 -7.010 1.00 96.50 137 TRP A O 1
ATOM 1122 N N . TYR A 1 138 ? 17.106 11.415 -7.748 1.00 95.81 138 TYR A N 1
ATOM 1123 C CA . TYR A 1 138 ? 17.743 11.328 -6.430 1.00 95.81 138 TYR A CA 1
ATOM 1124 C C . TYR A 1 138 ? 17.123 12.314 -5.431 1.00 95.81 138 TYR A C 1
ATOM 1126 O O . TYR A 1 138 ? 16.866 11.950 -4.284 1.00 95.81 138 TYR A O 1
ATOM 1134 N N . ILE A 1 139 ? 16.795 13.533 -5.879 1.00 97.25 139 ILE A N 1
ATOM 1135 C CA . ILE A 1 139 ? 16.066 14.522 -5.065 1.00 97.25 139 ILE A CA 1
ATOM 1136 C C . ILE A 1 139 ? 14.688 13.973 -4.667 1.00 97.25 139 ILE A C 1
ATOM 1138 O O . ILE A 1 139 ? 14.297 14.051 -3.500 1.00 97.25 139 ILE A O 1
ATOM 1142 N N . PHE A 1 140 ? 13.966 13.373 -5.617 1.00 96.88 140 PHE A N 1
ATOM 1143 C CA . PHE A 1 140 ? 12.682 12.732 -5.348 1.00 96.88 140 PHE A CA 1
ATOM 1144 C C . PHE A 1 140 ? 12.803 11.589 -4.333 1.00 96.88 140 PHE A C 1
ATOM 1146 O O . PHE A 1 140 ? 11.980 11.496 -3.426 1.00 96.88 140 PHE A O 1
ATO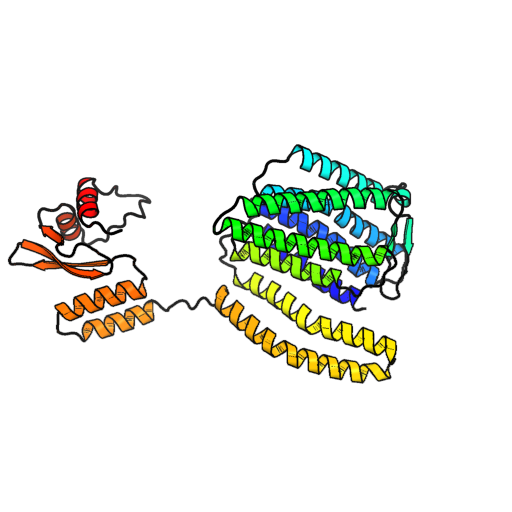M 1153 N N . ILE A 1 141 ? 13.830 10.743 -4.433 1.00 95.50 141 ILE A N 1
ATOM 1154 C CA . ILE A 1 141 ? 14.043 9.637 -3.492 1.00 95.50 141 ILE A CA 1
ATOM 1155 C C . ILE A 1 141 ? 14.352 10.141 -2.080 1.00 95.50 141 ILE A C 1
ATOM 1157 O O . ILE A 1 141 ? 13.846 9.566 -1.119 1.00 95.50 141 ILE A O 1
ATOM 1161 N N . ILE A 1 142 ? 15.103 11.236 -1.925 1.00 96.75 142 ILE A N 1
ATOM 1162 C CA . ILE A 1 142 ? 15.314 11.868 -0.611 1.00 96.75 142 ILE A CA 1
ATOM 1163 C C . ILE A 1 142 ? 13.974 12.329 -0.024 1.00 96.75 142 ILE A C 1
ATOM 1165 O O . ILE A 1 142 ? 13.670 12.040 1.134 1.00 96.75 142 ILE A O 1
ATOM 1169 N N . PHE A 1 143 ? 13.140 12.991 -0.831 1.00 97.31 143 PHE A N 1
ATOM 1170 C CA . PHE A 1 143 ? 11.789 13.389 -0.430 1.00 97.31 143 PHE A CA 1
ATOM 1171 C C . PHE A 1 143 ? 10.916 12.182 -0.046 1.00 97.31 143 PHE A C 1
ATOM 1173 O O . PHE A 1 143 ? 10.264 12.196 1.003 1.00 97.31 143 PHE A O 1
ATOM 1180 N N . PHE A 1 144 ? 10.932 11.125 -0.859 1.00 96.25 144 PHE A N 1
ATOM 1181 C CA . PHE A 1 144 ? 10.201 9.887 -0.605 1.00 96.25 144 PHE A CA 1
ATOM 1182 C C . PHE A 1 144 ? 10.645 9.250 0.715 1.00 96.25 144 PHE A C 1
ATOM 1184 O O . PHE A 1 144 ? 9.804 8.900 1.540 1.00 96.25 144 PHE A O 1
ATOM 1191 N N . MET A 1 145 ? 11.958 9.151 0.948 1.00 96.12 145 MET A N 1
ATOM 1192 C CA . MET A 1 145 ? 12.536 8.577 2.163 1.00 96.12 145 MET A CA 1
ATOM 1193 C C . MET A 1 145 ? 12.188 9.403 3.404 1.00 96.12 145 MET A C 1
ATOM 1195 O O . MET A 1 145 ? 11.818 8.840 4.433 1.00 96.12 145 MET A O 1
ATOM 1199 N N . ALA A 1 146 ? 12.238 10.734 3.311 1.00 97.50 146 ALA A N 1
ATOM 1200 C CA . ALA A 1 146 ? 11.833 11.617 4.400 1.00 97.50 146 ALA A CA 1
ATOM 1201 C C . ALA A 1 146 ? 10.356 11.413 4.769 1.00 97.50 146 ALA A C 1
ATOM 1203 O O . ALA A 1 146 ? 10.026 11.278 5.948 1.00 97.50 146 ALA A O 1
ATOM 1204 N N . CYS A 1 147 ? 9.471 11.313 3.770 1.00 96.94 147 CYS A N 1
ATOM 1205 C CA . CYS A 1 147 ? 8.072 10.968 4.012 1.00 96.94 147 CYS A CA 1
ATOM 1206 C C . CYS A 1 147 ? 7.955 9.579 4.651 1.00 96.94 147 CYS A C 1
ATOM 1208 O O . CYS A 1 147 ? 7.198 9.422 5.612 1.00 96.94 147 CYS A O 1
ATOM 1210 N N . ALA A 1 148 ? 8.741 8.608 4.171 1.00 96.00 148 ALA A N 1
ATOM 1211 C CA . ALA A 1 148 ? 8.704 7.231 4.639 1.00 96.00 148 ALA A CA 1
ATOM 1212 C C . ALA A 1 148 ? 9.042 7.079 6.112 1.00 96.00 148 ALA A C 1
ATOM 1214 O O . ALA A 1 148 ? 8.285 6.492 6.889 1.00 96.00 148 ALA A O 1
ATOM 1215 N N . LEU A 1 149 ? 10.152 7.689 6.509 1.00 97.56 149 LEU A N 1
ATOM 1216 C CA . LEU A 1 149 ? 10.560 7.760 7.900 1.00 97.56 149 LEU A CA 1
ATOM 1217 C C . LEU A 1 149 ? 9.515 8.498 8.739 1.00 97.56 149 LEU A C 1
ATOM 1219 O O . LEU A 1 149 ? 9.219 8.070 9.853 1.00 97.56 149 LEU A O 1
ATOM 1223 N N . TYR A 1 150 ? 8.900 9.554 8.199 1.00 97.62 150 TYR A N 1
ATOM 1224 C CA . TYR A 1 150 ? 7.906 10.333 8.926 1.00 97.62 150 TYR A CA 1
ATOM 1225 C C . TYR A 1 1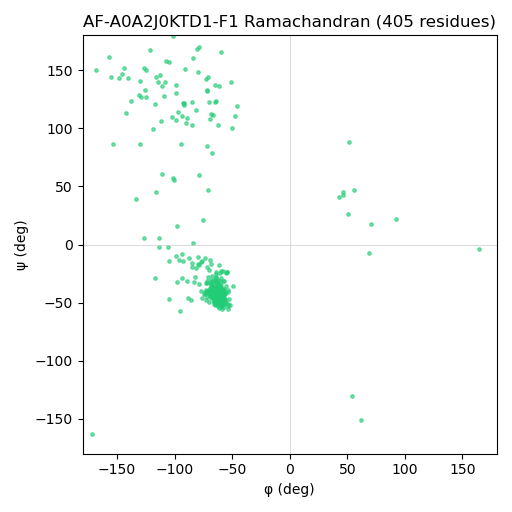50 ? 6.602 9.565 9.192 1.00 97.62 150 TYR A C 1
ATOM 1227 O O . TYR A 1 150 ? 6.132 9.561 10.330 1.00 97.62 150 TYR A O 1
ATOM 1235 N N . TRP A 1 151 ? 6.019 8.868 8.206 1.00 95.81 151 TRP A N 1
ATOM 1236 C CA . TRP A 1 151 ? 4.800 8.081 8.453 1.00 95.81 151 TRP A CA 1
ATOM 1237 C C . TRP A 1 151 ? 5.065 6.865 9.354 1.00 95.81 151 TRP A C 1
ATOM 1239 O O . TRP A 1 151 ? 4.207 6.512 10.169 1.00 95.81 151 TRP A O 1
ATOM 1249 N N . ILE A 1 152 ? 6.261 6.261 9.283 1.00 97.75 152 ILE A N 1
ATOM 1250 C CA . ILE A 1 152 ? 6.690 5.203 10.213 1.00 97.75 152 ILE A CA 1
ATOM 1251 C C . ILE A 1 152 ? 6.807 5.760 11.632 1.00 97.75 152 ILE A C 1
ATOM 1253 O O . ILE A 1 152 ? 6.242 5.176 12.557 1.00 97.75 152 ILE A O 1
ATOM 1257 N N . TYR A 1 153 ? 7.479 6.900 11.803 1.00 97.94 153 TYR A N 1
ATOM 1258 C CA . TYR A 1 153 ? 7.620 7.579 13.090 1.00 97.94 153 TYR A CA 1
ATOM 1259 C C . TYR A 1 153 ? 6.255 7.904 13.711 1.00 97.94 153 TYR A C 1
ATOM 1261 O O . TYR A 1 153 ? 6.000 7.521 14.852 1.00 97.94 153 TYR A O 1
ATOM 1269 N N . LEU A 1 154 ? 5.341 8.513 12.946 1.00 97.69 154 LEU A N 1
ATOM 1270 C CA . LEU A 1 154 ? 3.988 8.819 13.419 1.00 97.69 154 LEU A CA 1
ATOM 1271 C C . LEU A 1 154 ? 3.235 7.556 13.854 1.00 97.69 154 LEU A C 1
ATOM 1273 O O . LEU A 1 154 ? 2.587 7.544 14.900 1.00 97.69 154 LEU A O 1
ATOM 1277 N N . THR A 1 155 ? 3.336 6.477 13.074 1.00 97.38 155 THR A N 1
ATOM 1278 C CA . THR A 1 155 ? 2.676 5.206 13.405 1.00 97.38 155 THR A CA 1
ATOM 1279 C C . THR A 1 155 ? 3.295 4.561 14.648 1.00 97.38 155 THR A C 1
ATOM 1281 O O . THR A 1 155 ? 2.577 3.993 15.470 1.00 97.38 155 THR A O 1
ATOM 1284 N N . TRP A 1 156 ? 4.614 4.670 14.825 1.00 98.00 156 TRP A N 1
ATOM 1285 C CA . TRP A 1 156 ? 5.320 4.199 16.015 1.00 98.00 156 TRP A CA 1
ATOM 1286 C C . TRP A 1 156 ? 4.911 4.971 17.271 1.00 98.00 156 TRP A C 1
ATOM 1288 O O . TRP A 1 156 ? 4.625 4.361 18.302 1.00 98.00 156 TRP A O 1
ATOM 1298 N N . GLU A 1 157 ? 4.828 6.299 17.201 1.00 97.75 157 GLU A N 1
ATOM 1299 C CA . GLU A 1 157 ? 4.329 7.104 18.317 1.00 97.75 157 GLU A CA 1
ATOM 1300 C C . GLU A 1 157 ? 2.885 6.761 18.663 1.00 97.75 157 GLU A C 1
ATOM 1302 O O . GLU A 1 157 ? 2.585 6.505 19.830 1.00 97.75 157 GLU A O 1
ATOM 1307 N N . ALA A 1 158 ? 2.016 6.645 17.656 1.00 96.12 158 ALA A N 1
ATOM 1308 C CA . ALA A 1 158 ? 0.636 6.220 17.852 1.00 96.12 158 ALA A CA 1
ATOM 1309 C C . ALA A 1 158 ? 0.554 4.823 18.487 1.00 96.12 158 ALA A C 1
ATOM 1311 O O . ALA A 1 158 ? -0.263 4.593 19.378 1.00 96.12 158 ALA A O 1
ATOM 1312 N N . TYR A 1 159 ? 1.422 3.891 18.084 1.00 96.75 159 TYR A N 1
ATOM 1313 C CA . TYR A 1 159 ? 1.520 2.562 18.687 1.00 96.75 159 TYR A CA 1
ATOM 1314 C C . TYR A 1 159 ? 1.935 2.614 20.163 1.00 96.75 159 TYR A C 1
ATOM 1316 O O . TYR A 1 159 ? 1.351 1.894 20.973 1.00 96.75 159 TYR A O 1
ATOM 1324 N N . ARG A 1 160 ? 2.915 3.454 20.526 1.00 97.25 160 ARG A N 1
ATOM 1325 C CA . ARG A 1 160 ? 3.364 3.609 21.921 1.00 97.25 160 ARG A CA 1
ATOM 1326 C C . ARG A 1 160 ? 2.310 4.273 22.805 1.00 97.25 160 ARG A C 1
ATOM 1328 O O . ARG A 1 160 ? 2.172 3.879 23.956 1.00 97.25 160 ARG A O 1
ATOM 1335 N N . ALA A 1 161 ? 1.576 5.245 22.266 1.00 95.31 161 ALA A N 1
ATOM 1336 C CA . ALA A 1 161 ? 0.547 5.986 22.993 1.00 95.31 161 ALA A CA 1
ATOM 1337 C C . ALA A 1 161 ? -0.784 5.223 23.134 1.00 95.31 161 ALA A C 1
ATOM 1339 O O . ALA A 1 161 ? -1.617 5.578 23.963 1.00 95.31 161 ALA A O 1
ATOM 1340 N N . SER A 1 162 ? -1.010 4.184 22.325 1.00 93.31 162 SER A N 1
ATOM 1341 C CA . SER A 1 162 ? -2.269 3.435 22.313 1.00 93.31 162 SER A CA 1
ATOM 1342 C C . SER A 1 162 ? -2.259 2.238 23.267 1.00 93.31 162 SER A C 1
ATOM 1344 O O . SER A 1 162 ? -1.242 1.568 23.444 1.00 93.31 162 SER A O 1
ATOM 1346 N N . SER A 1 163 ? -3.432 1.873 23.787 1.00 90.56 163 SER A N 1
ATOM 1347 C CA . SER A 1 163 ? -3.667 0.648 24.564 1.00 90.56 163 SER A CA 1
ATOM 1348 C C . SER A 1 163 ? -4.748 -0.238 23.918 1.00 90.56 163 SER A C 1
ATOM 1350 O O . SER A 1 163 ? -5.415 0.153 22.954 1.00 90.56 163 SER A O 1
ATOM 1352 N N . GLY A 1 164 ? -4.864 -1.488 24.380 1.00 92.38 164 GLY A N 1
ATOM 1353 C CA . GLY A 1 164 ? -5.913 -2.427 23.962 1.00 92.38 164 GLY A CA 1
ATOM 1354 C C . GLY A 1 164 ? -6.031 -2.649 22.445 1.00 92.38 164 GLY A C 1
ATOM 1355 O O . GLY A 1 164 ? -5.052 -2.934 21.744 1.00 92.38 164 GLY A O 1
ATOM 1356 N N . HIS A 1 165 ? -7.259 -2.533 21.933 1.00 85.44 165 HIS A N 1
ATOM 1357 C CA . HIS A 1 165 ? -7.576 -2.767 20.522 1.00 85.44 165 HIS A CA 1
ATOM 1358 C C . HIS A 1 165 ? -6.866 -1.775 19.588 1.00 85.44 165 HIS A C 1
ATOM 1360 O O . HIS A 1 165 ? -6.297 -2.172 18.569 1.00 85.44 165 HIS A O 1
ATOM 1366 N N . ARG A 1 166 ? -6.795 -0.497 19.980 1.00 87.38 166 ARG A N 1
ATOM 1367 C CA . ARG A 1 166 ? -6.139 0.554 19.194 1.00 87.38 166 ARG A CA 1
ATOM 1368 C C . ARG A 1 166 ? -4.637 0.308 19.043 1.00 87.38 166 ARG A C 1
ATOM 1370 O O . ARG A 1 166 ? -4.091 0.467 17.953 1.00 87.38 166 ARG A O 1
ATOM 1377 N N . ARG A 1 167 ? -3.969 -0.183 20.093 1.00 91.44 167 ARG A N 1
ATOM 1378 C CA . ARG A 1 167 ? -2.553 -0.589 20.013 1.00 91.44 167 ARG A CA 1
ATOM 1379 C C . ARG A 1 167 ? -2.338 -1.696 18.987 1.00 91.44 167 ARG A C 1
ATOM 1381 O O . ARG A 1 167 ? -1.360 -1.684 18.242 1.00 91.44 167 ARG A O 1
ATOM 1388 N N . THR A 1 168 ? -3.276 -2.637 18.925 1.00 89.88 168 THR A N 1
ATOM 1389 C CA . THR A 1 168 ? -3.237 -3.735 17.957 1.00 89.88 168 THR A CA 1
ATOM 1390 C C . THR A 1 168 ? -3.395 -3.214 16.528 1.00 89.88 168 THR A C 1
ATOM 1392 O O . THR A 1 168 ? -2.595 -3.584 15.672 1.00 89.88 168 THR A O 1
ATOM 1395 N N . GLN A 1 169 ? -4.336 -2.297 16.276 1.00 89.44 169 GLN A N 1
ATOM 1396 C CA . GLN A 1 169 ? -4.485 -1.621 14.978 1.00 89.44 169 GLN A CA 1
ATOM 1397 C C . GLN A 1 169 ? -3.177 -0.961 14.519 1.00 89.44 169 GLN A C 1
ATOM 1399 O O . GLN A 1 169 ? -2.707 -1.224 13.411 1.00 89.44 169 GLN A O 1
ATOM 1404 N N . MET A 1 170 ? -2.552 -0.162 15.392 1.00 95.00 170 MET A N 1
ATOM 1405 C CA . MET A 1 170 ? -1.297 0.527 15.073 1.00 95.00 170 MET A CA 1
ATOM 1406 C C . MET A 1 170 ? -0.140 -0.451 14.849 1.00 95.00 170 MET A C 1
ATOM 1408 O O . MET A 1 170 ? 0.687 -0.219 13.974 1.00 95.00 170 MET A O 1
ATOM 1412 N N . LYS A 1 171 ? -0.104 -1.584 15.566 1.00 93.88 171 LYS A N 1
ATOM 1413 C CA . LYS A 1 171 ? 0.896 -2.639 15.342 1.00 93.88 171 LYS A CA 1
ATOM 1414 C C . LYS A 1 171 ? 0.810 -3.212 13.927 1.00 93.88 171 LYS A C 1
ATOM 1416 O O . LYS A 1 171 ? 1.842 -3.359 13.275 1.00 93.88 171 LYS A O 1
ATOM 1421 N N . TYR A 1 172 ? -0.390 -3.544 13.446 1.00 90.50 172 TYR A N 1
ATOM 1422 C CA . TYR A 1 172 ? -0.548 -4.073 12.086 1.00 90.50 172 TYR A CA 1
ATOM 1423 C C . TYR A 1 172 ? -0.260 -3.013 11.027 1.00 90.50 172 TYR A C 1
ATOM 1425 O O . TYR A 1 172 ? 0.400 -3.326 10.040 1.00 90.50 172 TYR A O 1
ATOM 1433 N N . LEU A 1 173 ? -0.684 -1.767 11.257 1.00 94.19 173 LEU A N 1
ATOM 1434 C CA . LEU A 1 173 ? -0.371 -0.651 10.369 1.00 94.19 173 LEU A CA 1
ATOM 1435 C C . LEU A 1 173 ? 1.146 -0.419 10.266 1.00 94.19 173 LEU A C 1
ATOM 1437 O O . LEU A 1 173 ? 1.681 -0.333 9.168 1.00 94.19 173 LEU A O 1
ATOM 1441 N N . LEU A 1 174 ? 1.856 -0.417 11.397 1.00 96.12 174 LEU A N 1
ATOM 1442 C CA . LEU A 1 174 ? 3.314 -0.304 11.434 1.00 96.12 174 LEU A CA 1
ATOM 1443 C C . LEU A 1 174 ? 3.993 -1.478 10.723 1.00 96.12 174 LEU A C 1
ATOM 1445 O O . LEU A 1 174 ? 4.920 -1.276 9.946 1.00 96.12 174 LEU A O 1
ATOM 1449 N N . THR A 1 175 ? 3.519 -2.702 10.968 1.00 93.56 175 THR A N 1
ATOM 1450 C CA . THR A 1 175 ? 4.051 -3.910 10.317 1.00 93.56 175 THR A CA 1
ATOM 1451 C C . THR A 1 175 ? 3.879 -3.825 8.801 1.00 93.56 175 THR A C 1
ATOM 1453 O O . THR A 1 175 ? 4.811 -4.140 8.063 1.00 93.56 175 THR A O 1
ATOM 1456 N N . ALA A 1 176 ? 2.722 -3.346 8.333 1.00 91.69 176 ALA A N 1
ATOM 1457 C CA . ALA A 1 176 ? 2.497 -3.078 6.921 1.00 91.69 176 ALA A CA 1
ATOM 1458 C C . ALA A 1 176 ? 3.500 -2.041 6.398 1.00 91.69 176 ALA A C 1
ATOM 1460 O O . ALA A 1 176 ? 4.184 -2.319 5.422 1.00 91.69 176 ALA A O 1
ATOM 1461 N N . TRP A 1 177 ? 3.682 -0.898 7.066 1.00 94.50 177 TRP A N 1
ATOM 1462 C CA . TRP A 1 177 ? 4.647 0.109 6.610 1.00 94.50 177 TRP A CA 1
ATOM 1463 C C . TRP A 1 177 ? 6.083 -0.400 6.533 1.00 94.50 177 TRP A C 1
ATOM 1465 O O . TRP A 1 177 ? 6.772 -0.082 5.570 1.00 94.50 177 TRP A O 1
ATOM 1475 N N . LEU A 1 178 ? 6.527 -1.229 7.478 1.00 95.12 178 LEU A N 1
ATOM 1476 C CA . LEU A 1 178 ? 7.862 -1.832 7.427 1.00 95.12 178 LEU A CA 1
ATOM 1477 C C . LEU A 1 178 ? 8.021 -2.773 6.222 1.00 95.12 178 LEU A C 1
ATOM 1479 O O . LEU A 1 178 ? 9.026 -2.703 5.516 1.00 95.12 178 LEU A O 1
ATOM 1483 N N . ILE A 1 179 ? 7.017 -3.609 5.943 1.00 91.31 179 ILE A N 1
ATOM 1484 C CA . ILE A 1 179 ? 7.026 -4.518 4.783 1.00 91.31 179 ILE A CA 1
ATOM 1485 C C . ILE A 1 179 ? 6.903 -3.739 3.465 1.00 91.31 179 ILE A C 1
ATOM 1487 O O . ILE A 1 179 ? 7.571 -4.070 2.487 1.00 91.31 179 ILE A O 1
ATOM 1491 N N . GLY A 1 180 ? 6.103 -2.672 3.438 1.00 91.00 180 GLY A N 1
ATOM 1492 C CA . GLY A 1 180 ? 5.999 -1.758 2.301 1.00 91.00 180 GLY A CA 1
ATOM 1493 C C . GLY A 1 180 ? 7.323 -1.044 2.018 1.00 91.00 180 GLY A C 1
ATOM 1494 O O . GLY A 1 180 ? 7.774 -1.010 0.879 1.00 91.00 180 GLY A O 1
ATOM 1495 N N . SER A 1 181 ? 8.021 -0.560 3.048 1.00 91.75 181 SER A N 1
ATOM 1496 C CA . SER A 1 181 ? 9.359 0.025 2.888 1.00 91.75 181 SER A CA 1
ATOM 1497 C C . SER A 1 181 ? 10.375 -0.990 2.367 1.00 91.75 181 SER A C 1
ATOM 1499 O O . SER A 1 181 ? 11.186 -0.657 1.506 1.00 91.75 181 SER A O 1
ATOM 1501 N N . PHE A 1 182 ? 10.302 -2.243 2.825 1.00 91.75 182 PHE A N 1
ATOM 1502 C CA . PHE A 1 182 ? 11.125 -3.329 2.293 1.00 91.75 182 PHE A CA 1
ATOM 1503 C C . PHE A 1 182 ? 10.809 -3.638 0.820 1.00 91.75 182 PHE A C 1
ATOM 1505 O O . PHE A 1 182 ? 11.723 -3.872 0.034 1.00 91.75 182 PHE A O 1
ATOM 1512 N N . THR A 1 183 ? 9.534 -3.558 0.428 1.00 90.56 183 THR A N 1
ATOM 1513 C CA . THR A 1 183 ? 9.092 -3.676 -0.972 1.00 90.56 183 THR A CA 1
ATOM 1514 C C . THR A 1 183 ? 9.754 -2.609 -1.847 1.00 90.56 183 THR A C 1
ATOM 1516 O O . THR A 1 183 ? 10.381 -2.927 -2.857 1.00 90.56 183 THR A O 1
ATOM 1519 N N . CYS A 1 184 ? 9.685 -1.342 -1.425 1.00 90.69 184 CYS A N 1
ATOM 1520 C CA . CYS A 1 184 ? 10.322 -0.231 -2.132 1.00 90.69 184 CYS A CA 1
ATOM 1521 C C . CYS A 1 184 ? 11.846 -0.383 -2.192 1.00 90.69 184 CYS A C 1
ATOM 1523 O O . CYS A 1 184 ? 12.444 -0.121 -3.231 1.00 90.69 184 CYS A O 1
ATOM 1525 N N . PHE A 1 185 ? 12.474 -0.835 -1.103 1.00 90.19 185 PHE A N 1
ATOM 1526 C CA . PHE A 1 185 ? 13.911 -1.102 -1.064 1.00 90.19 185 PHE A CA 1
ATOM 1527 C C . PHE A 1 185 ? 14.321 -2.183 -2.074 1.00 90.19 185 PHE A C 1
ATOM 1529 O O . PHE A 1 185 ? 15.288 -1.997 -2.809 1.00 90.19 185 PHE A O 1
ATOM 1536 N N . MET A 1 186 ? 13.557 -3.276 -2.175 1.00 89.38 186 MET A N 1
ATOM 1537 C CA . MET A 1 186 ? 13.819 -4.345 -3.145 1.00 89.38 186 MET A CA 1
ATOM 1538 C C . MET A 1 186 ? 13.705 -3.875 -4.596 1.00 89.38 186 MET A C 1
ATOM 1540 O O . MET A 1 186 ? 14.515 -4.280 -5.430 1.00 89.38 186 MET A O 1
ATOM 1544 N N . TYR A 1 187 ? 12.754 -2.985 -4.890 1.00 89.00 187 TYR A N 1
ATOM 1545 C CA . TYR A 1 187 ? 12.658 -2.345 -6.203 1.00 89.00 187 TYR A CA 1
ATOM 1546 C C . TYR A 1 187 ? 13.834 -1.395 -6.472 1.00 89.00 187 TYR A C 1
ATOM 1548 O O . TYR A 1 187 ? 14.392 -1.377 -7.566 1.00 89.00 187 TYR A O 1
ATOM 1556 N N . LEU A 1 188 ? 14.250 -0.626 -5.463 1.00 89.81 188 LEU A N 1
ATOM 1557 C CA . LEU A 1 188 ? 15.341 0.343 -5.568 1.00 89.81 188 LEU A CA 1
ATOM 1558 C C . LEU A 1 188 ? 16.673 -0.318 -5.966 1.00 89.81 188 LEU A C 1
ATOM 1560 O O . LEU A 1 188 ? 17.439 0.257 -6.739 1.00 89.81 188 LEU A O 1
ATOM 1564 N N . LEU A 1 189 ? 16.922 -1.548 -5.501 1.00 90.00 189 LEU A N 1
ATOM 1565 C CA . LEU A 1 189 ? 18.090 -2.344 -5.894 1.00 90.00 189 LEU A CA 1
ATOM 1566 C C . LEU A 1 189 ? 18.177 -2.552 -7.416 1.00 90.00 189 LEU A C 1
ATOM 1568 O O . LEU A 1 189 ? 19.267 -2.438 -7.978 1.00 90.00 189 LEU A O 1
ATOM 1572 N N . LEU A 1 190 ? 17.043 -2.758 -8.100 1.00 86.88 190 LEU A N 1
ATOM 1573 C CA . LEU A 1 190 ? 17.016 -2.919 -9.560 1.00 86.88 190 LEU A CA 1
ATOM 1574 C C . LEU A 1 190 ? 17.509 -1.660 -10.277 1.00 86.88 190 LEU A C 1
ATOM 1576 O O . LEU A 1 190 ? 18.296 -1.765 -11.224 1.00 86.88 190 LEU A O 1
ATOM 1580 N N . VAL A 1 191 ? 17.086 -0.483 -9.802 1.00 87.69 191 VAL A N 1
ATOM 1581 C CA . VAL A 1 191 ? 17.510 0.819 -10.341 1.00 87.69 191 VAL A CA 1
ATOM 1582 C C . VAL A 1 191 ? 19.019 1.003 -10.152 1.00 87.69 191 VAL A C 1
ATOM 1584 O O . VAL A 1 191 ? 19.719 1.355 -11.103 1.00 87.69 191 VAL A O 1
ATOM 1587 N N . PHE A 1 192 ? 19.550 0.631 -8.982 1.00 88.12 192 PHE A N 1
ATOM 1588 C CA . PHE A 1 192 ? 20.981 0.677 -8.650 1.00 88.12 192 PHE A CA 1
ATOM 1589 C C . PHE A 1 192 ? 21.849 -0.431 -9.281 1.00 88.12 192 PHE A C 1
ATOM 1591 O O . PHE A 1 192 ? 22.971 -0.653 -8.836 1.00 88.12 192 PHE A O 1
ATOM 1598 N N . ASN A 1 193 ? 21.401 -1.070 -10.367 1.00 86.44 193 ASN A N 1
ATOM 1599 C CA . ASN A 1 193 ? 22.144 -2.113 -11.099 1.00 86.44 193 ASN A CA 1
ATOM 1600 C C . ASN A 1 193 ? 22.294 -3.455 -10.356 1.00 86.44 193 ASN A C 1
ATOM 1602 O O . ASN A 1 193 ? 23.137 -4.268 -10.733 1.00 86.44 193 ASN A O 1
ATOM 1606 N N . VAL A 1 194 ? 21.489 -3.723 -9.327 1.00 86.75 194 VAL A N 1
ATOM 1607 C CA . VAL A 1 194 ? 21.499 -5.012 -8.628 1.00 86.75 194 VAL A CA 1
ATOM 1608 C C . VAL A 1 194 ? 20.304 -5.842 -9.089 1.00 86.75 194 VAL A C 1
ATOM 1610 O O . VAL A 1 194 ? 19.158 -5.545 -8.759 1.00 86.75 194 VAL A O 1
ATOM 1613 N N . ALA A 1 195 ? 20.570 -6.907 -9.850 1.00 84.69 195 ALA A N 1
ATOM 1614 C CA . ALA A 1 195 ? 19.533 -7.827 -10.302 1.00 84.69 195 ALA A CA 1
ATOM 1615 C C . ALA A 1 195 ? 18.936 -8.589 -9.110 1.00 84.69 195 ALA A C 1
ATOM 1617 O O . ALA A 1 195 ? 19.588 -9.448 -8.515 1.00 84.69 195 ALA A O 1
ATOM 1618 N N . THR A 1 196 ? 17.679 -8.309 -8.786 1.00 81.62 196 THR A N 1
ATOM 1619 C CA . THR A 1 196 ? 16.924 -9.014 -7.749 1.00 81.62 196 THR A CA 1
ATOM 1620 C C . THR A 1 196 ? 15.782 -9.809 -8.381 1.00 81.62 196 THR A C 1
ATOM 1622 O O . THR A 1 196 ? 15.216 -9.374 -9.389 1.00 81.62 196 THR A O 1
ATOM 1625 N N . PRO A 1 197 ? 15.415 -10.984 -7.833 1.00 81.50 197 PRO A N 1
ATOM 1626 C CA . PRO A 1 197 ? 14.151 -11.629 -8.184 1.00 81.50 197 PRO A CA 1
ATOM 1627 C C . PRO A 1 197 ? 12.970 -10.699 -7.832 1.00 81.50 197 PRO A C 1
ATOM 1629 O O . PRO A 1 197 ? 13.179 -9.752 -7.073 1.00 81.50 197 PRO A O 1
ATOM 1632 N N . PRO A 1 198 ? 11.740 -10.949 -8.329 1.00 81.38 198 PRO A N 1
ATOM 1633 C CA . PRO A 1 198 ? 10.568 -10.078 -8.125 1.00 81.38 198 PRO A CA 1
ATOM 1634 C C . PRO A 1 198 ? 10.010 -10.100 -6.682 1.00 81.38 198 PRO A C 1
ATOM 1636 O O . PRO A 1 198 ? 8.810 -10.248 -6.448 1.00 81.38 198 PRO A O 1
ATOM 1639 N N . ILE A 1 199 ? 10.896 -9.990 -5.689 1.00 82.69 199 ILE A N 1
ATOM 1640 C CA . ILE A 1 199 ? 10.604 -9.946 -4.255 1.00 82.69 199 ILE A CA 1
ATOM 1641 C C . ILE A 1 199 ? 9.725 -8.740 -3.928 1.00 82.69 199 ILE A C 1
ATOM 1643 O O . ILE A 1 199 ? 8.857 -8.838 -3.062 1.00 82.69 199 ILE A O 1
ATOM 1647 N N . ASP A 1 200 ? 9.919 -7.626 -4.628 1.00 82.56 200 ASP A N 1
ATOM 1648 C CA . ASP A 1 200 ? 9.092 -6.426 -4.549 1.00 82.56 200 ASP A CA 1
ATOM 1649 C C . ASP A 1 200 ? 7.607 -6.736 -4.819 1.00 82.56 200 ASP A C 1
ATOM 1651 O O . ASP A 1 200 ? 6.752 -6.451 -3.982 1.00 82.56 200 ASP A O 1
ATOM 1655 N N . ASN A 1 201 ? 7.278 -7.436 -5.908 1.00 81.81 201 ASN A N 1
ATOM 1656 C CA . ASN A 1 201 ? 5.886 -7.810 -6.192 1.00 81.81 201 ASN A CA 1
ATOM 1657 C C . ASN A 1 201 ? 5.279 -8.682 -5.071 1.00 81.81 201 ASN A C 1
ATOM 1659 O O . ASN A 1 201 ? 4.112 -8.524 -4.710 1.00 81.81 201 ASN A O 1
ATOM 1663 N N . PHE A 1 202 ? 6.067 -9.584 -4.478 1.00 78.12 202 PHE A N 1
ATOM 1664 C CA . PHE A 1 202 ? 5.603 -10.491 -3.417 1.00 78.12 202 PHE A CA 1
ATOM 1665 C C . PHE A 1 202 ? 5.381 -9.778 -2.096 1.00 78.12 202 PHE A C 1
ATOM 1667 O O . PHE A 1 202 ? 4.341 -9.931 -1.456 1.00 78.12 202 PHE A O 1
ATOM 1674 N N . THR A 1 203 ? 6.359 -8.977 -1.699 1.00 81.25 203 THR A N 1
ATOM 1675 C CA . THR A 1 203 ? 6.286 -8.167 -0.484 1.00 81.25 203 THR A CA 1
ATOM 1676 C C . THR A 1 203 ? 5.174 -7.127 -0.590 1.00 81.25 203 THR A C 1
ATOM 1678 O O . THR A 1 203 ? 4.469 -6.919 0.396 1.00 81.25 203 THR A O 1
ATOM 1681 N N . GLY A 1 204 ? 4.883 -6.623 -1.795 1.00 80.81 204 GLY A N 1
ATOM 1682 C CA . GLY A 1 204 ? 3.711 -5.798 -2.088 1.00 80.81 204 GLY A CA 1
ATOM 1683 C C . GLY A 1 204 ? 2.370 -6.520 -1.889 1.00 80.81 204 GLY A C 1
ATOM 1684 O O . GLY A 1 204 ? 1.439 -5.946 -1.320 1.00 80.81 204 GLY A O 1
ATOM 1685 N N . ILE A 1 205 ? 2.257 -7.797 -2.278 1.00 77.69 205 ILE A N 1
ATOM 1686 C CA . ILE A 1 205 ? 1.058 -8.615 -1.998 1.00 77.69 205 ILE A CA 1
ATOM 1687 C C . ILE A 1 205 ? 0.897 -8.835 -0.489 1.00 77.69 205 ILE A C 1
ATOM 1689 O O . ILE A 1 205 ? -0.199 -8.666 0.049 1.00 77.69 205 ILE A O 1
ATOM 1693 N N . VAL A 1 206 ? 1.982 -9.183 0.211 1.00 79.38 206 VAL A N 1
ATOM 1694 C CA . VAL A 1 206 ? 1.971 -9.386 1.671 1.00 79.38 206 VAL A CA 1
ATOM 1695 C C . VAL A 1 206 ? 1.579 -8.098 2.395 1.00 79.38 206 VAL A C 1
ATOM 1697 O O . VAL A 1 206 ? 0.738 -8.125 3.294 1.00 79.38 206 VAL A O 1
ATOM 1700 N N . PHE A 1 207 ? 2.136 -6.964 1.975 1.00 84.38 207 PHE A N 1
ATOM 1701 C CA . PHE A 1 207 ? 1.774 -5.637 2.455 1.00 84.38 207 PHE A CA 1
ATOM 1702 C C . PHE A 1 207 ? 0.265 -5.374 2.326 1.00 84.38 207 PHE A C 1
ATOM 1704 O O . PHE A 1 207 ? -0.398 -5.057 3.320 1.00 84.38 207 PHE A O 1
ATOM 1711 N N . ALA A 1 208 ? -0.296 -5.577 1.130 1.00 78.38 208 ALA A N 1
ATOM 1712 C CA . ALA A 1 208 ? -1.720 -5.381 0.871 1.00 78.38 208 ALA A CA 1
ATOM 1713 C C . ALA A 1 208 ? -2.597 -6.324 1.713 1.00 78.38 208 ALA A C 1
ATOM 1715 O O . ALA A 1 208 ? -3.615 -5.902 2.265 1.00 78.38 208 ALA A O 1
ATOM 1716 N N . ALA A 1 209 ? -2.179 -7.583 1.877 1.00 73.69 209 ALA A N 1
ATOM 1717 C CA . ALA A 1 209 ? -2.878 -8.568 2.697 1.00 73.69 209 ALA A CA 1
ATOM 1718 C C . ALA A 1 209 ? -2.892 -8.190 4.187 1.00 73.69 209 ALA A C 1
ATOM 1720 O O . ALA A 1 209 ? -3.925 -8.330 4.845 1.00 73.69 209 ALA A O 1
ATOM 1721 N N . ILE A 1 210 ? -1.783 -7.672 4.727 1.00 80.12 210 ILE A N 1
ATOM 1722 C CA . ILE A 1 210 ? -1.709 -7.214 6.123 1.00 80.12 210 ILE A CA 1
ATOM 1723 C C . ILE A 1 210 ? -2.627 -6.016 6.346 1.00 80.12 210 ILE A C 1
ATOM 1725 O O . ILE A 1 210 ? -3.356 -5.998 7.340 1.00 80.12 210 ILE A O 1
ATOM 1729 N N . LEU A 1 211 ? -2.639 -5.048 5.425 1.00 80.12 211 LEU A N 1
ATOM 1730 C CA . LEU A 1 211 ? -3.572 -3.924 5.498 1.00 80.12 211 LEU A CA 1
ATOM 1731 C C . LEU A 1 211 ? -5.021 -4.406 5.433 1.00 80.12 211 LEU A C 1
ATOM 1733 O O . LEU A 1 211 ? -5.804 -4.070 6.318 1.00 80.12 211 LEU A O 1
ATOM 1737 N N . ALA A 1 212 ? -5.373 -5.253 4.464 1.00 72.56 212 ALA A N 1
ATOM 1738 C CA . ALA A 1 212 ? -6.716 -5.822 4.355 1.00 72.56 212 ALA A CA 1
ATOM 1739 C C . ALA A 1 212 ? -7.132 -6.567 5.636 1.00 72.56 212 ALA A C 1
ATOM 1741 O O . ALA A 1 212 ? -8.248 -6.401 6.132 1.00 72.56 212 ALA A O 1
ATOM 1742 N N . TYR A 1 213 ? -6.223 -7.340 6.228 1.00 71.62 213 TYR A N 1
ATOM 1743 C CA . TYR A 1 213 ? -6.462 -8.031 7.489 1.00 71.62 213 TYR A CA 1
ATOM 1744 C C . TYR A 1 213 ? -6.650 -7.066 8.668 1.00 71.62 213 TYR A C 1
ATOM 1746 O O . TYR A 1 213 ? -7.561 -7.261 9.475 1.00 71.62 213 TYR A O 1
ATOM 1754 N N . ALA A 1 214 ? -5.834 -6.014 8.770 1.00 78.38 214 ALA A N 1
ATOM 1755 C CA . ALA A 1 214 ? -5.981 -4.980 9.793 1.00 78.38 214 ALA A CA 1
ATOM 1756 C C . ALA A 1 214 ? -7.345 -4.282 9.689 1.00 78.38 214 ALA A C 1
ATOM 1758 O O . ALA A 1 214 ? -8.013 -4.065 10.700 1.00 78.38 214 ALA A O 1
ATOM 1759 N N . ILE A 1 215 ? -7.782 -4.008 8.461 1.00 73.12 215 ILE A N 1
ATOM 1760 C CA . ILE A 1 215 ? -9.078 -3.408 8.143 1.00 73.12 215 ILE A CA 1
ATOM 1761 C C . ILE A 1 215 ? -10.229 -4.316 8.577 1.00 73.12 215 ILE A C 1
ATOM 1763 O O . ILE A 1 215 ? -11.111 -3.874 9.306 1.00 73.12 215 ILE A O 1
ATOM 1767 N N . VAL A 1 216 ? -10.217 -5.589 8.169 1.00 64.12 216 VAL A N 1
ATOM 1768 C CA . VAL A 1 216 ? -11.341 -6.510 8.406 1.00 64.12 216 VAL A CA 1
ATOM 1769 C C . VAL A 1 216 ? -11.404 -7.007 9.846 1.00 64.12 216 VAL A C 1
ATOM 1771 O O . VAL A 1 216 ? -12.484 -7.068 10.432 1.00 64.12 216 VAL A O 1
ATOM 1774 N N . LYS A 1 217 ? -10.270 -7.432 10.413 1.00 65.50 217 LYS A N 1
ATOM 1775 C CA . LYS A 1 217 ? -10.248 -8.077 11.732 1.00 65.50 217 LYS A CA 1
ATOM 1776 C C . LYS A 1 217 ? -10.173 -7.071 12.860 1.00 65.50 217 LYS A C 1
ATOM 1778 O O . LYS A 1 217 ? -10.867 -7.224 13.860 1.00 65.50 217 LYS A O 1
ATOM 1783 N N . HIS A 1 218 ? -9.262 -6.117 12.729 1.00 74.38 218 HIS A N 1
ATOM 1784 C CA . HIS A 1 218 ? -8.972 -5.161 13.790 1.00 74.38 218 HIS A CA 1
ATOM 1785 C C . HIS A 1 218 ? -9.704 -3.852 13.575 1.00 74.38 218 HIS A C 1
ATOM 1787 O O . HIS A 1 218 ? -9.320 -2.872 14.188 1.00 74.38 218 HIS A O 1
ATOM 1793 N N . GLN A 1 219 ? -10.716 -3.829 12.700 1.00 72.75 219 GLN A N 1
ATOM 1794 C CA . GLN A 1 219 ? -11.575 -2.668 12.473 1.00 72.75 219 GLN A CA 1
ATOM 1795 C C . GLN A 1 219 ? -10.753 -1.380 12.334 1.00 72.75 219 GLN A C 1
ATOM 1797 O O . GLN A 1 219 ? -11.097 -0.347 12.902 1.00 72.75 219 GLN A O 1
ATOM 1802 N N . LEU A 1 220 ? -9.628 -1.446 11.597 1.00 76.38 220 LEU A N 1
ATOM 1803 C CA . LEU A 1 220 ? -8.797 -0.263 11.322 1.00 76.38 220 LEU A CA 1
ATOM 1804 C C . LEU A 1 220 ? -9.644 0.860 10.693 1.00 76.38 220 LEU A C 1
ATOM 1806 O O . LEU A 1 220 ? -9.299 2.032 10.796 1.00 76.38 220 LEU A O 1
ATOM 1810 N N . MET A 1 221 ? -10.757 0.474 10.062 1.00 72.38 221 MET A N 1
ATOM 1811 C CA . MET A 1 221 ? -11.855 1.327 9.631 1.00 72.38 221 MET A CA 1
ATOM 1812 C C . MET A 1 221 ? -13.175 0.813 10.224 1.00 72.38 221 MET A C 1
ATOM 1814 O O . MET A 1 221 ? -13.338 -0.400 10.393 1.00 72.38 221 MET A O 1
ATOM 1818 N N . GLU A 1 222 ? -14.131 1.716 10.465 1.00 61.09 222 GLU A N 1
ATOM 1819 C CA . GLU A 1 222 ? -15.517 1.398 10.847 1.00 61.09 222 GLU A CA 1
ATOM 1820 C C . GLU A 1 222 ? -16.252 0.725 9.679 1.00 61.09 222 GLU A C 1
ATOM 1822 O O . GLU A 1 222 ? -16.976 1.335 8.891 1.00 61.09 222 GLU A O 1
ATOM 1827 N N . ILE A 1 223 ? -15.982 -0.563 9.504 1.00 57.28 223 ILE A N 1
ATOM 1828 C CA . ILE A 1 223 ? -16.549 -1.396 8.453 1.00 57.28 223 ILE A CA 1
ATOM 1829 C C . ILE A 1 223 ? -17.323 -2.511 9.158 1.00 57.28 223 ILE A C 1
ATOM 1831 O O . ILE A 1 223 ? -16.742 -3.495 9.608 1.00 57.28 223 ILE A O 1
ATOM 1835 N N . GLU A 1 224 ? -18.649 -2.377 9.264 1.00 52.12 224 GLU A N 1
ATOM 1836 C CA . GLU A 1 224 ? -19.516 -3.477 9.702 1.00 52.12 224 GLU A CA 1
ATOM 1837 C C . GLU A 1 224 ? -19.553 -4.553 8.613 1.00 52.12 224 GLU A C 1
ATOM 1839 O O . GLU A 1 224 ? -20.070 -4.372 7.501 1.00 52.12 224 GLU A O 1
ATOM 1844 N N . VAL A 1 225 ? -18.900 -5.681 8.883 1.00 50.22 225 VAL A N 1
ATOM 1845 C CA . VAL A 1 225 ? -18.585 -6.660 7.843 1.00 50.22 225 VAL A CA 1
ATOM 1846 C C . VAL A 1 225 ? -19.654 -7.754 7.766 1.00 50.22 225 VAL A C 1
ATOM 1848 O O . VAL A 1 225 ? -19.500 -8.828 8.341 1.00 50.22 225 VAL A O 1
ATOM 1851 N N . ILE A 1 226 ? -20.716 -7.512 6.995 1.00 46.84 226 ILE A N 1
ATOM 1852 C CA . ILE A 1 226 ? -21.662 -8.565 6.565 1.00 46.84 226 ILE A CA 1
ATOM 1853 C C . ILE A 1 226 ? -21.064 -9.417 5.415 1.00 46.84 226 ILE A C 1
ATOM 1855 O O . ILE A 1 226 ? -21.472 -10.550 5.187 1.00 46.84 226 ILE A O 1
ATOM 1859 N N . LEU A 1 227 ? -19.988 -8.952 4.762 1.00 51.69 227 LEU A N 1
ATOM 1860 C CA . LEU A 1 227 ? -19.293 -9.640 3.659 1.00 51.69 227 LEU A CA 1
ATOM 1861 C C . LEU A 1 227 ? -17.839 -10.023 4.006 1.00 51.69 227 LEU A C 1
ATOM 1863 O O . LEU A 1 227 ? -16.925 -9.831 3.208 1.00 51.69 227 LEU A O 1
ATOM 1867 N N . LYS A 1 228 ? -17.596 -10.584 5.206 1.00 54.94 228 LYS A N 1
ATOM 1868 C CA . LYS A 1 228 ? -16.251 -11.068 5.614 1.00 54.94 228 LYS A CA 1
ATOM 1869 C C . LYS A 1 228 ? -15.727 -12.120 4.642 1.00 54.94 228 LYS A C 1
ATOM 1871 O O . LYS A 1 228 ? -14.527 -12.221 4.419 1.00 54.94 228 LYS A O 1
ATOM 1876 N N . LYS A 1 229 ? -16.643 -12.891 4.055 1.00 53.12 229 LYS A N 1
ATOM 1877 C CA . LYS A 1 229 ? -16.310 -14.114 3.343 1.00 53.12 229 LYS A CA 1
ATOM 1878 C C . LYS A 1 229 ? -15.576 -13.872 2.035 1.00 53.12 229 LYS A C 1
ATOM 1880 O O . LYS A 1 229 ? -14.503 -14.427 1.846 1.00 53.12 229 LYS A O 1
ATOM 1885 N N . THR A 1 230 ? -16.089 -12.989 1.187 1.00 51.25 230 THR A N 1
ATOM 1886 C CA . THR A 1 230 ? -15.530 -12.755 -0.150 1.00 51.25 230 THR A CA 1
ATOM 1887 C C . THR A 1 230 ? -14.137 -12.123 -0.110 1.00 51.25 230 THR A C 1
ATOM 1889 O O . THR A 1 230 ? -13.275 -12.527 -0.882 1.00 51.25 230 THR A O 1
ATOM 1892 N N . LEU A 1 231 ? -13.873 -11.189 0.818 1.00 51.22 231 LEU A N 1
ATOM 1893 C CA . LEU A 1 231 ? -12.547 -10.566 0.940 1.00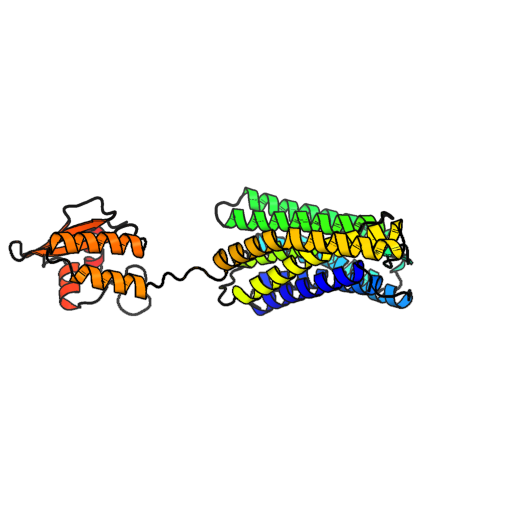 51.22 231 LEU A CA 1
ATOM 1894 C C . LEU A 1 231 ? -11.510 -11.516 1.535 1.00 51.22 231 LEU A C 1
ATOM 1896 O O . LEU A 1 231 ? -10.365 -11.536 1.088 1.00 51.22 231 LEU A O 1
ATOM 1900 N N . ILE A 1 232 ? -11.923 -12.309 2.529 1.00 57.22 232 ILE A N 1
ATOM 1901 C CA . ILE A 1 232 ? -11.077 -13.373 3.058 1.00 57.22 232 ILE A CA 1
ATOM 1902 C C . ILE A 1 232 ? -10.766 -14.328 1.918 1.00 57.22 232 ILE A C 1
ATOM 1904 O O . ILE A 1 232 ? -9.595 -14.512 1.650 1.00 57.22 232 ILE A O 1
ATOM 1908 N N . PHE A 1 233 ? -11.758 -14.836 1.179 1.00 55.53 233 PHE A N 1
ATOM 1909 C CA . PHE A 1 233 ? -11.508 -15.734 0.052 1.00 55.53 233 PHE A CA 1
ATOM 1910 C C . PHE A 1 233 ? -10.582 -15.125 -1.002 1.00 55.53 233 PHE A C 1
ATOM 1912 O O . PHE A 1 233 ? -9.620 -15.784 -1.361 1.00 55.53 233 PHE A O 1
ATOM 1919 N N . ALA A 1 234 ? -10.790 -13.880 -1.442 1.00 56.28 234 ALA A N 1
ATOM 1920 C CA . ALA A 1 234 ? -9.934 -13.246 -2.448 1.00 56.28 234 ALA A CA 1
ATOM 1921 C C . ALA A 1 234 ? -8.483 -13.055 -1.964 1.00 56.28 234 ALA A C 1
ATOM 1923 O O . ALA A 1 234 ? -7.542 -13.393 -2.680 1.00 56.28 234 ALA A O 1
ATOM 1924 N N . GLY A 1 235 ? -8.287 -12.567 -0.733 1.00 59.28 235 GLY A N 1
ATOM 1925 C CA . GLY A 1 235 ? -6.955 -12.425 -0.139 1.00 59.28 235 GLY A CA 1
ATOM 1926 C C . GLY A 1 235 ? -6.290 -13.773 0.154 1.00 59.28 235 GLY A C 1
ATOM 1927 O O . GLY A 1 235 ? -5.092 -13.936 -0.052 1.00 59.28 235 GLY A O 1
ATOM 1928 N N . LEU A 1 236 ? -7.068 -14.765 0.584 1.00 61.31 236 LEU A N 1
ATOM 1929 C CA . LEU A 1 236 ? -6.596 -16.121 0.837 1.00 61.31 236 LEU A CA 1
ATOM 1930 C C . LEU A 1 236 ? -6.156 -16.781 -0.472 1.00 61.31 236 LEU A C 1
ATOM 1932 O O . LEU A 1 236 ? -5.076 -17.353 -0.528 1.00 61.31 236 LEU A O 1
ATOM 1936 N N . PHE A 1 237 ? -6.943 -16.629 -1.538 1.00 62.69 237 PHE A N 1
ATOM 1937 C CA . PHE A 1 237 ? -6.612 -17.129 -2.870 1.00 62.69 237 PHE A CA 1
ATOM 1938 C C . PHE A 1 237 ? -5.343 -16.467 -3.411 1.00 62.69 237 PHE A C 1
ATOM 1940 O O . PHE A 1 237 ? -4.482 -17.150 -3.952 1.00 62.69 237 PHE A O 1
ATOM 1947 N N . ALA A 1 238 ? -5.182 -15.159 -3.196 1.00 64.81 238 ALA A N 1
ATOM 1948 C CA . ALA A 1 238 ? -3.974 -14.423 -3.556 1.00 64.81 238 ALA A CA 1
ATOM 1949 C C . ALA A 1 238 ? -2.726 -14.937 -2.826 1.00 64.81 238 ALA A C 1
ATOM 1951 O O . ALA A 1 238 ? -1.689 -15.158 -3.449 1.00 64.81 238 ALA A O 1
ATOM 1952 N N . VAL A 1 239 ? -2.828 -15.156 -1.511 1.00 64.94 239 VAL A N 1
ATOM 1953 C CA . VAL A 1 239 ? -1.734 -15.702 -0.697 1.00 64.94 239 VAL A CA 1
ATOM 1954 C C . VAL A 1 239 ? -1.424 -17.139 -1.102 1.00 64.94 239 VAL A C 1
ATOM 1956 O O . VAL A 1 239 ? -0.256 -17.479 -1.229 1.00 64.94 239 VAL A O 1
ATOM 1959 N N . VAL A 1 240 ? -2.437 -17.970 -1.352 1.00 67.38 240 VAL A N 1
ATOM 1960 C CA . VAL A 1 240 ? -2.261 -19.353 -1.823 1.00 67.38 240 VAL A CA 1
ATOM 1961 C C . VAL A 1 240 ? -1.556 -19.375 -3.168 1.00 67.38 240 VAL A C 1
ATOM 1963 O O . VAL A 1 240 ? -0.576 -20.094 -3.342 1.00 67.38 240 VA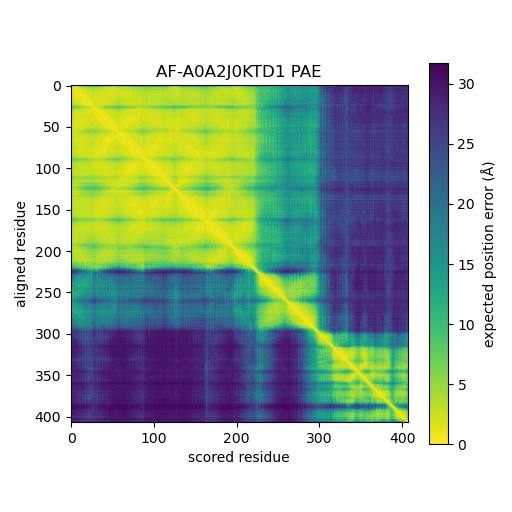L A O 1
ATOM 1966 N N . PHE A 1 241 ? -2.016 -18.544 -4.099 1.00 66.50 241 PHE A N 1
ATOM 1967 C CA . PHE A 1 241 ? -1.413 -18.427 -5.414 1.00 66.50 241 PHE A CA 1
ATOM 1968 C C . PHE A 1 241 ? 0.041 -17.958 -5.306 1.00 66.50 241 PHE A C 1
ATOM 1970 O O . PHE A 1 241 ? 0.921 -18.567 -5.903 1.00 66.50 241 PHE A O 1
ATOM 1977 N N . ALA A 1 242 ? 0.326 -16.950 -4.478 1.00 64.38 242 ALA A N 1
ATOM 1978 C CA . ALA A 1 242 ? 1.690 -16.506 -4.213 1.00 64.38 242 ALA A CA 1
ATOM 1979 C C . ALA A 1 242 ? 2.547 -17.629 -3.585 1.00 64.38 242 ALA A C 1
ATOM 1981 O O . ALA A 1 242 ? 3.628 -17.966 -4.051 1.00 64.38 242 ALA A O 1
ATOM 1982 N N . VAL A 1 243 ? 2.067 -18.283 -2.541 1.00 66.75 243 VAL A N 1
ATOM 1983 C CA . VAL A 1 243 ? 2.858 -19.278 -1.810 1.00 66.75 243 VAL A CA 1
ATOM 1984 C C . VAL A 1 243 ? 3.123 -20.542 -2.643 1.00 66.75 243 VAL A C 1
ATOM 1986 O O . VAL A 1 243 ? 4.184 -21.141 -2.497 1.00 66.75 243 VAL A O 1
ATOM 1989 N N . LEU A 1 244 ? 2.218 -20.925 -3.550 1.00 69.44 244 LEU A N 1
ATOM 1990 C CA . LEU A 1 244 ? 2.393 -22.105 -4.405 1.00 69.44 244 LEU A CA 1
ATOM 1991 C C . LEU A 1 244 ? 3.125 -21.802 -5.710 1.00 69.44 244 LEU A C 1
ATOM 1993 O O . LEU A 1 244 ? 4.027 -22.538 -6.093 1.00 69.44 244 LEU A O 1
ATOM 1997 N N . VAL A 1 245 ? 2.759 -20.728 -6.407 1.00 70.62 245 VAL A N 1
ATOM 1998 C CA . VAL A 1 245 ? 3.285 -20.460 -7.750 1.00 70.62 245 VAL A CA 1
ATOM 1999 C C . VAL A 1 245 ? 4.693 -19.868 -7.670 1.00 70.62 245 VAL A C 1
ATOM 2001 O O . VAL A 1 245 ? 5.553 -20.189 -8.484 1.00 70.62 245 VAL A O 1
ATOM 2004 N N . LEU A 1 246 ? 5.005 -19.063 -6.656 1.00 67.31 246 LEU A N 1
ATOM 2005 C CA . LEU A 1 246 ? 6.259 -18.305 -6.640 1.00 67.31 246 LEU A CA 1
ATOM 2006 C C . LEU A 1 246 ? 7.517 -19.138 -6.398 1.00 67.31 246 LEU A C 1
ATOM 2008 O O . LEU A 1 246 ? 8.476 -18.948 -7.149 1.00 67.31 246 LEU A O 1
ATOM 2012 N N . PRO A 1 247 ? 7.553 -20.080 -5.437 1.00 71.00 247 PRO A N 1
ATOM 2013 C CA . PRO A 1 247 ? 8.720 -20.939 -5.262 1.00 71.00 247 PRO A CA 1
ATOM 2014 C C . PRO A 1 247 ? 9.007 -21.743 -6.528 1.00 71.00 247 PRO A C 1
ATOM 2016 O O . PRO A 1 247 ? 10.161 -21.884 -6.920 1.00 71.00 247 PRO A O 1
ATOM 2019 N N . THR A 1 248 ? 7.955 -22.201 -7.215 1.00 72.19 248 THR A N 1
ATOM 2020 C CA . THR A 1 248 ? 8.105 -22.963 -8.460 1.00 72.19 248 THR A CA 1
ATOM 2021 C C . THR A 1 248 ? 8.702 -22.129 -9.580 1.00 72.19 248 THR A C 1
ATOM 2023 O O . THR A 1 248 ? 9.615 -22.584 -10.264 1.00 72.19 248 THR A O 1
ATOM 2026 N N . LEU A 1 249 ? 8.272 -20.874 -9.721 1.00 69.06 249 LEU A N 1
ATOM 2027 C CA . LEU A 1 249 ? 8.818 -19.982 -10.736 1.00 69.06 249 LEU A CA 1
ATOM 2028 C C . LEU A 1 249 ? 10.269 -19.577 -10.429 1.00 69.06 249 LEU A C 1
ATOM 2030 O O . LEU A 1 249 ? 11.086 -19.531 -11.345 1.00 69.06 249 LEU A O 1
ATOM 2034 N N . ILE A 1 250 ? 10.617 -19.334 -9.159 1.00 73.31 250 ILE A N 1
ATOM 2035 C CA . ILE A 1 250 ? 11.997 -19.015 -8.744 1.00 73.31 250 ILE A CA 1
ATOM 2036 C C . ILE A 1 250 ? 12.930 -20.199 -9.019 1.00 73.31 250 ILE A C 1
ATOM 2038 O O . ILE A 1 250 ? 14.007 -20.026 -9.589 1.00 73.31 250 ILE A O 1
ATOM 2042 N N . VAL A 1 251 ? 12.510 -21.407 -8.635 1.00 76.81 251 VAL A N 1
ATOM 2043 C CA . VAL A 1 251 ? 13.275 -22.640 -8.857 1.00 76.81 251 VAL A CA 1
ATOM 2044 C C . VAL A 1 251 ? 13.466 -22.897 -10.347 1.00 76.81 251 VAL A C 1
ATOM 2046 O O . VAL A 1 251 ? 14.578 -23.204 -10.773 1.00 76.81 251 VAL A O 1
ATOM 2049 N N . GLN A 1 252 ? 12.416 -22.729 -11.153 1.00 70.69 252 GLN A N 1
ATOM 2050 C CA . GLN A 1 252 ? 12.513 -22.887 -12.601 1.00 70.69 252 GLN A CA 1
ATOM 2051 C C . GLN A 1 252 ? 13.484 -21.882 -13.219 1.00 70.69 252 GLN A C 1
ATOM 2053 O O . GLN A 1 252 ? 14.369 -22.295 -13.959 1.00 70.69 252 GLN A O 1
ATOM 2058 N N . GLU A 1 253 ? 13.381 -20.595 -12.887 1.00 70.81 253 GLU A N 1
ATOM 2059 C CA . GLU A 1 253 ? 14.281 -19.567 -13.422 1.00 70.81 253 GLU A CA 1
ATOM 2060 C C . GLU A 1 253 ? 15.746 -19.841 -13.032 1.00 70.81 253 GLU A C 1
ATOM 2062 O O . GLU A 1 253 ? 16.646 -19.734 -13.866 1.00 70.81 253 GLU A O 1
ATOM 2067 N N . PHE A 1 254 ? 16.002 -20.260 -11.787 1.00 75.38 254 PHE A N 1
ATOM 2068 C CA . PHE A 1 254 ? 17.356 -20.557 -11.310 1.00 75.38 254 PHE A CA 1
ATOM 2069 C C . PHE A 1 254 ? 17.963 -21.798 -11.981 1.00 75.38 254 PHE A C 1
ATOM 2071 O O . PHE A 1 254 ? 19.131 -21.788 -12.376 1.00 75.38 254 PHE A O 1
ATOM 2078 N N . ILE A 1 255 ? 17.173 -22.863 -12.140 1.00 77.00 255 ILE A N 1
ATOM 2079 C CA . ILE A 1 255 ? 17.632 -24.123 -12.738 1.00 77.00 255 ILE A CA 1
ATOM 2080 C C . ILE A 1 255 ? 17.788 -23.989 -14.255 1.00 77.00 255 ILE A C 1
ATOM 2082 O O . ILE A 1 255 ? 18.796 -24.435 -14.801 1.00 77.00 255 ILE A O 1
ATOM 2086 N N . ILE A 1 256 ? 16.845 -23.331 -14.938 1.00 70.44 256 ILE A N 1
ATOM 2087 C CA . ILE A 1 256 ? 16.908 -23.107 -16.391 1.00 70.44 256 ILE A CA 1
ATOM 2088 C C . ILE A 1 256 ? 18.134 -22.258 -16.748 1.00 70.44 256 ILE A C 1
ATOM 2090 O O . ILE A 1 256 ? 18.830 -22.578 -17.709 1.00 70.44 256 ILE A O 1
ATOM 2094 N N . ARG A 1 257 ? 18.465 -21.231 -15.950 1.00 68.56 257 ARG A N 1
ATOM 2095 C CA . ARG A 1 257 ? 19.672 -20.414 -16.173 1.00 68.56 257 ARG A CA 1
ATOM 2096 C C . ARG A 1 257 ? 20.978 -21.193 -16.034 1.00 68.56 257 ARG A C 1
ATOM 2098 O O . ARG A 1 257 ? 21.934 -20.867 -16.727 1.00 68.56 257 ARG A O 1
ATOM 2105 N N . LYS A 1 258 ? 21.041 -22.194 -15.149 1.00 73.25 258 LYS A N 1
ATOM 2106 C CA . LYS A 1 258 ? 22.265 -22.982 -14.921 1.00 73.25 258 LYS A CA 1
ATOM 2107 C C . LYS A 1 258 ? 22.402 -24.202 -15.830 1.00 73.25 258 LYS A C 1
ATOM 2109 O O . LYS A 1 258 ? 23.523 -24.595 -16.124 1.00 73.25 258 LYS A O 1
ATOM 2114 N N . MET A 1 259 ? 21.293 -24.826 -16.230 1.00 74.56 259 MET A N 1
ATOM 2115 C CA . MET A 1 259 ? 21.295 -26.156 -16.865 1.00 74.56 259 MET A CA 1
ATOM 2116 C C . MET A 1 259 ? 20.555 -26.204 -18.214 1.00 74.56 259 MET A C 1
ATOM 2118 O O . MET A 1 259 ? 20.391 -27.281 -18.788 1.00 74.56 259 MET A O 1
ATOM 2122 N N . GLY A 1 260 ? 20.087 -25.062 -18.728 1.00 73.12 260 GLY A N 1
ATOM 2123 C CA . GLY A 1 260 ? 19.399 -24.973 -20.017 1.00 73.12 260 GLY A CA 1
ATOM 2124 C C . GLY A 1 260 ? 18.090 -25.772 -20.069 1.00 73.12 260 GLY A C 1
ATOM 2125 O O . GLY A 1 260 ? 17.412 -25.970 -19.058 1.00 73.12 260 GLY A O 1
ATOM 2126 N N . LEU A 1 261 ? 17.719 -26.241 -21.265 1.00 65.94 261 LEU A N 1
ATOM 2127 C CA . LEU A 1 261 ? 16.468 -26.978 -21.505 1.00 65.94 261 LEU A CA 1
ATOM 2128 C C . LEU A 1 261 ? 16.386 -28.300 -20.720 1.00 65.94 261 LEU A C 1
ATOM 2130 O O . LEU A 1 261 ? 15.307 -28.653 -20.246 1.00 65.94 261 LEU A O 1
ATOM 2134 N N . SER A 1 262 ? 17.514 -28.982 -20.506 1.00 70.62 262 SER A N 1
ATOM 2135 C CA . SER A 1 262 ? 17.592 -30.234 -19.736 1.00 70.62 262 SER A CA 1
ATOM 2136 C C . SER A 1 262 ? 17.265 -30.032 -18.249 1.00 70.62 262 SER A C 1
ATOM 2138 O O . SER A 1 262 ? 16.672 -30.901 -17.613 1.00 70.62 262 SER A O 1
ATOM 2140 N N . GLY A 1 263 ? 17.563 -28.847 -17.701 1.00 74.56 263 GLY A N 1
ATOM 2141 C CA . GLY A 1 263 ? 17.193 -28.465 -16.336 1.00 74.56 263 GLY A CA 1
ATOM 2142 C C . GLY A 1 263 ? 15.691 -28.265 -16.127 1.00 74.56 263 GLY A C 1
ATOM 2143 O O . GLY A 1 263 ? 15.217 -28.290 -14.993 1.00 74.56 263 GLY A O 1
ATOM 2144 N N . ARG A 1 264 ? 14.905 -28.102 -17.198 1.00 74.06 264 ARG A N 1
ATOM 2145 C CA . ARG A 1 264 ? 13.468 -27.817 -17.094 1.00 74.06 264 ARG A CA 1
ATOM 2146 C C . ARG A 1 264 ? 12.684 -28.982 -16.484 1.00 74.06 264 ARG A C 1
ATOM 2148 O O . ARG A 1 264 ? 11.805 -28.750 -15.659 1.00 74.06 264 ARG A O 1
ATOM 2155 N N . LEU A 1 265 ? 13.041 -30.221 -16.830 1.00 76.44 265 LEU A N 1
ATOM 2156 C CA . LEU A 1 265 ? 12.441 -31.433 -16.253 1.00 76.44 265 LEU A CA 1
ATOM 2157 C C . LEU A 1 265 ? 12.742 -31.550 -14.752 1.00 76.44 265 LEU A C 1
ATOM 2159 O O . LEU A 1 265 ? 11.841 -31.798 -13.953 1.00 76.44 265 LEU A O 1
ATOM 2163 N N . ILE A 1 266 ? 13.987 -31.273 -14.361 1.00 78.56 266 ILE A N 1
ATOM 2164 C CA . ILE A 1 266 ? 14.419 -31.254 -12.956 1.00 78.56 266 ILE A CA 1
ATOM 2165 C C . ILE A 1 266 ? 13.686 -30.142 -12.190 1.00 78.56 266 ILE A C 1
ATOM 2167 O O . ILE A 1 266 ? 13.185 -30.363 -11.088 1.00 78.56 266 ILE A O 1
ATOM 2171 N N . GLY A 1 267 ? 13.551 -28.961 -12.799 1.00 80.44 267 GLY A N 1
ATOM 2172 C CA . GLY A 1 267 ? 12.813 -27.834 -12.237 1.00 80.44 267 GLY A CA 1
ATOM 2173 C C . GLY A 1 267 ? 11.336 -28.140 -12.004 1.00 80.44 267 GLY A C 1
ATOM 2174 O O . GLY A 1 267 ? 10.806 -27.770 -10.956 1.00 80.44 267 GLY A O 1
ATOM 2175 N N . PHE A 1 268 ? 10.675 -28.856 -12.920 1.00 77.81 268 PHE A N 1
ATOM 2176 C CA . PHE A 1 268 ? 9.305 -29.336 -12.711 1.00 77.81 268 PHE A CA 1
ATOM 2177 C C . PHE A 1 268 ? 9.213 -30.352 -11.570 1.00 77.81 268 PHE A C 1
ATOM 2179 O O . PHE A 1 268 ? 8.308 -30.239 -10.742 1.00 77.81 268 PHE A O 1
ATOM 2186 N N . GLY A 1 269 ? 10.166 -31.284 -11.471 1.00 83.69 269 GLY A N 1
ATOM 2187 C CA . GLY A 1 269 ? 10.232 -32.239 -10.362 1.00 83.69 269 GLY A CA 1
ATOM 2188 C C . GLY A 1 269 ? 10.336 -31.540 -9.004 1.00 83.69 269 GLY A C 1
ATOM 2189 O O . GLY A 1 269 ? 9.500 -31.751 -8.127 1.00 83.69 269 GLY A O 1
ATOM 2190 N N . ILE A 1 270 ? 11.296 -30.624 -8.857 1.00 82.38 270 ILE A N 1
ATOM 2191 C CA . ILE A 1 270 ? 11.511 -29.871 -7.611 1.00 82.38 270 ILE A CA 1
ATOM 2192 C C . ILE A 1 270 ? 10.318 -28.961 -7.298 1.00 82.38 270 ILE A C 1
ATOM 2194 O O . ILE A 1 270 ? 9.887 -28.889 -6.150 1.00 82.38 270 ILE A O 1
ATOM 2198 N N . SER A 1 271 ? 9.743 -28.308 -8.310 1.00 81.25 271 SER A N 1
ATOM 2199 C CA . SER A 1 271 ? 8.540 -27.479 -8.159 1.00 81.25 271 SER A CA 1
ATOM 2200 C C . SER A 1 271 ? 7.350 -28.283 -7.644 1.00 81.25 271 SER A C 1
ATOM 2202 O O . SER A 1 271 ? 6.632 -27.826 -6.759 1.00 81.25 271 SER A O 1
ATOM 2204 N N . THR A 1 272 ? 7.162 -29.494 -8.167 1.00 81.00 272 THR A N 1
ATOM 2205 C CA . THR A 1 272 ? 6.083 -30.395 -7.749 1.00 81.00 272 THR A CA 1
ATOM 2206 C C . THR A 1 272 ? 6.274 -30.827 -6.299 1.00 81.00 272 THR A C 1
ATOM 2208 O O . THR A 1 272 ? 5.335 -30.754 -5.512 1.00 81.00 272 THR A O 1
ATOM 2211 N N . ILE A 1 273 ? 7.501 -31.190 -5.915 1.00 83.88 273 ILE A N 1
ATOM 2212 C CA . ILE A 1 273 ? 7.840 -31.528 -4.525 1.00 83.88 273 ILE A CA 1
ATOM 2213 C C . ILE A 1 273 ? 7.572 -30.333 -3.597 1.00 83.88 273 ILE A C 1
ATOM 2215 O O . ILE A 1 273 ? 6.945 -30.497 -2.553 1.00 83.88 273 ILE A O 1
ATOM 2219 N N . LEU A 1 274 ? 7.978 -29.124 -3.994 1.00 81.94 274 LEU A N 1
ATOM 2220 C CA . LEU A 1 274 ? 7.715 -27.885 -3.255 1.00 81.94 274 LEU A CA 1
ATOM 2221 C C . LEU A 1 274 ? 6.220 -27.624 -3.073 1.00 81.94 274 LEU A C 1
ATOM 2223 O O . LEU A 1 274 ? 5.790 -27.351 -1.955 1.00 81.94 274 LEU A O 1
ATOM 2227 N N . ILE A 1 275 ? 5.427 -27.742 -4.143 1.00 80.62 275 ILE A N 1
ATOM 2228 C CA . ILE A 1 275 ? 3.969 -27.599 -4.072 1.00 80.62 275 ILE A CA 1
ATOM 2229 C C . ILE A 1 275 ? 3.406 -28.608 -3.077 1.00 80.62 275 ILE A C 1
ATOM 2231 O O . ILE A 1 275 ? 2.678 -28.208 -2.179 1.00 80.62 275 ILE A O 1
ATOM 2235 N N . VAL A 1 276 ? 3.764 -29.889 -3.185 1.00 83.94 276 VAL A N 1
ATOM 2236 C CA . VAL A 1 276 ? 3.245 -30.942 -2.297 1.00 83.94 276 VAL A CA 1
ATOM 2237 C C . VAL A 1 276 ? 3.602 -30.668 -0.831 1.00 83.94 276 VAL A C 1
ATOM 2239 O O . VAL A 1 276 ? 2.748 -30.815 0.046 1.00 83.94 276 VAL A O 1
ATOM 2242 N N . LEU A 1 277 ? 4.830 -30.216 -0.560 1.00 83.44 277 LEU A N 1
ATOM 2243 C CA . LEU A 1 277 ? 5.288 -29.865 0.788 1.00 83.44 277 LEU A CA 1
ATOM 2244 C C . LEU A 1 277 ? 4.563 -28.645 1.362 1.00 83.44 277 LEU A C 1
ATOM 2246 O O . LEU A 1 277 ? 4.272 -28.618 2.554 1.00 83.44 277 LEU A O 1
ATOM 2250 N N . ILE A 1 278 ? 4.278 -27.642 0.533 1.00 78.69 278 ILE A N 1
ATOM 2251 C CA . ILE A 1 278 ? 3.652 -26.382 0.947 1.00 78.69 278 ILE A CA 1
ATOM 2252 C C . ILE A 1 278 ? 2.127 -26.507 1.030 1.00 78.69 278 ILE A C 1
ATOM 2254 O O . ILE A 1 278 ? 1.508 -25.871 1.885 1.00 78.69 278 ILE A O 1
ATOM 2258 N N . LEU A 1 279 ? 1.515 -27.342 0.188 1.00 75.06 279 LEU A N 1
ATOM 2259 C CA . LEU A 1 279 ? 0.066 -27.464 0.059 1.00 75.06 279 LEU A CA 1
ATOM 2260 C C . LEU A 1 279 ? -0.588 -27.903 1.370 1.00 75.06 279 LEU A C 1
ATOM 2262 O O . LEU A 1 279 ? -1.564 -27.289 1.778 1.00 75.06 279 LEU A O 1
ATOM 2266 N N . ARG A 1 280 ? -0.027 -28.897 2.072 1.00 77.31 280 ARG A N 1
ATOM 2267 C CA . ARG A 1 280 ? -0.583 -29.381 3.352 1.00 77.31 280 ARG A CA 1
ATOM 2268 C C . ARG A 1 280 ? -0.541 -28.334 4.481 1.00 77.31 280 ARG A C 1
ATOM 2270 O O . ARG A 1 280 ? -1.580 -28.095 5.106 1.00 77.31 280 ARG A O 1
ATOM 2277 N N . PRO A 1 281 ? 0.606 -27.690 4.782 1.00 77.00 281 PRO A N 1
ATOM 2278 C CA . PRO A 1 281 ? 0.663 -26.588 5.742 1.00 77.00 281 PRO A CA 1
ATOM 2279 C C . PRO A 1 281 ? -0.285 -25.452 5.374 1.00 77.00 281 PRO A C 1
ATOM 2281 O O . PRO A 1 281 ? -0.974 -24.916 6.243 1.00 77.00 281 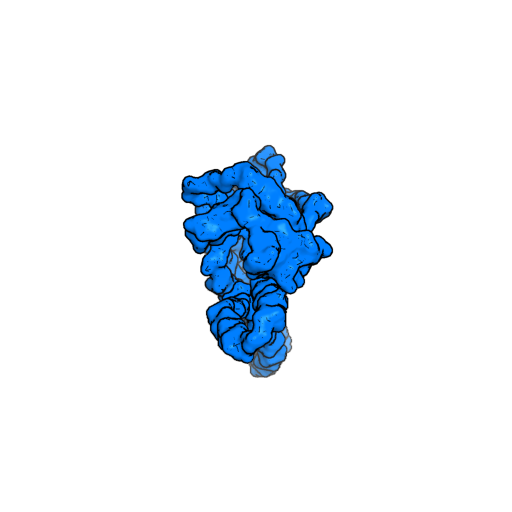PRO A O 1
ATOM 2284 N N . LEU A 1 282 ? -0.331 -25.111 4.083 1.00 72.19 282 LEU A N 1
ATOM 2285 C CA . LEU A 1 282 ? -1.184 -24.063 3.556 1.00 72.19 282 LEU A CA 1
ATOM 2286 C C . LEU A 1 282 ? -2.650 -24.416 3.775 1.00 72.19 282 LEU A C 1
ATOM 2288 O O . LEU A 1 282 ? -3.333 -23.643 4.424 1.00 72.19 282 LEU A O 1
ATOM 2292 N N . GLU A 1 283 ? -3.110 -25.591 3.351 1.00 68.44 283 GLU A N 1
ATOM 2293 C CA . GLU A 1 283 ? -4.472 -26.094 3.558 1.00 68.44 283 GLU A CA 1
ATOM 2294 C C . GLU A 1 283 ? -4.873 -26.055 5.036 1.00 68.44 283 GLU A C 1
ATOM 2296 O O . GLU A 1 283 ? -5.913 -25.502 5.380 1.00 68.44 283 GLU A O 1
ATOM 2301 N N . THR A 1 284 ? -4.010 -26.536 5.934 1.00 74.62 284 THR A N 1
ATOM 2302 C CA . THR A 1 284 ? -4.271 -26.507 7.384 1.00 74.62 284 THR A CA 1
ATOM 2303 C C . THR A 1 284 ? -4.404 -25.068 7.898 1.00 74.62 284 THR A C 1
ATOM 2305 O O . THR A 1 284 ? -5.262 -24.758 8.729 1.00 74.62 284 THR A O 1
ATOM 2308 N N . PHE A 1 285 ? -3.561 -24.160 7.401 1.00 71.94 285 PHE A N 1
ATOM 2309 C CA . PHE A 1 285 ? -3.639 -22.733 7.696 1.00 71.94 285 PHE A CA 1
ATOM 2310 C C . PHE A 1 285 ? -4.914 -22.099 7.122 1.00 71.94 285 PHE A C 1
ATOM 2312 O O . PHE A 1 285 ? -5.572 -21.339 7.837 1.00 71.94 285 PHE A O 1
ATOM 2319 N N . LEU A 1 286 ? -5.304 -22.448 5.888 1.00 64.81 286 LEU A N 1
ATOM 2320 C CA . LEU A 1 286 ? -6.544 -22.002 5.259 1.00 64.81 286 LEU A CA 1
ATOM 2321 C C . LEU A 1 286 ? -7.725 -22.456 6.097 1.00 64.81 286 LEU A C 1
ATOM 2323 O O . LEU A 1 286 ? -8.492 -21.602 6.516 1.00 64.81 286 LEU A O 1
ATOM 2327 N N . ILE A 1 287 ? -7.843 -23.746 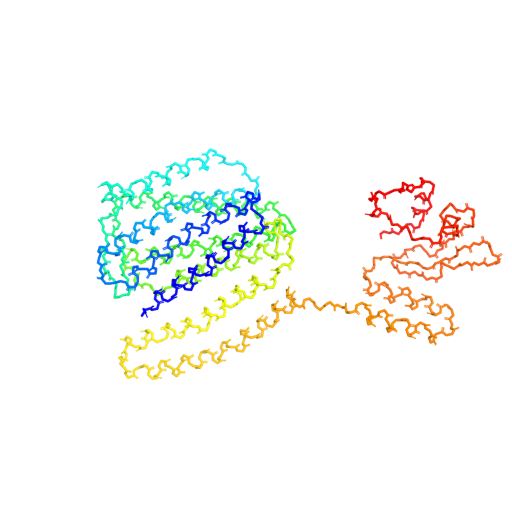6.414 1.00 66.25 287 ILE A N 1
ATOM 2328 C CA . ILE A 1 287 ? -8.931 -24.295 7.231 1.00 66.25 287 ILE A CA 1
ATOM 2329 C C . ILE A 1 287 ? -9.000 -23.553 8.563 1.00 66.25 287 ILE A C 1
ATOM 2331 O O . ILE A 1 287 ? -10.049 -23.036 8.924 1.00 66.25 287 ILE A O 1
ATOM 2335 N N . ARG A 1 288 ? -7.870 -23.363 9.252 1.00 71.38 288 ARG A N 1
ATOM 2336 C CA . ARG A 1 288 ? -7.839 -22.671 10.549 1.00 71.38 288 ARG A CA 1
ATOM 2337 C C . ARG A 1 288 ? -8.260 -21.202 10.463 1.00 71.38 288 ARG A C 1
ATOM 2339 O O . ARG A 1 288 ? -8.930 -20.702 11.367 1.00 71.38 288 ARG A O 1
ATOM 2346 N N . ILE A 1 289 ? -7.856 -20.485 9.415 1.00 61.41 289 ILE A N 1
ATOM 2347 C CA . ILE A 1 289 ? -8.301 -19.105 9.181 1.00 61.41 289 ILE A CA 1
ATOM 2348 C C . ILE A 1 289 ? -9.778 -19.082 8.789 1.00 61.41 289 ILE A C 1
ATOM 2350 O O . ILE A 1 289 ? -10.542 -18.265 9.301 1.00 61.41 289 ILE A O 1
ATOM 2354 N N . THR A 1 290 ? -10.204 -19.998 7.932 1.00 62.88 290 THR A N 1
ATOM 2355 C CA . THR A 1 290 ? -11.579 -20.082 7.449 1.00 62.88 290 THR A CA 1
ATOM 2356 C C . THR A 1 290 ? -12.516 -20.429 8.611 1.00 62.88 290 THR A C 1
ATOM 2358 O O . THR A 1 290 ? -13.475 -19.709 8.844 1.00 62.88 290 THR A O 1
ATOM 2361 N N . ASP A 1 291 ? -12.186 -21.387 9.467 1.00 64.94 291 ASP A N 1
ATOM 2362 C CA . ASP A 1 291 ? -12.957 -21.698 10.677 1.00 64.94 291 ASP A CA 1
ATOM 2363 C C . ASP A 1 291 ? -12.966 -20.545 11.684 1.00 64.94 291 ASP A C 1
ATOM 2365 O O . ASP A 1 291 ? -13.990 -20.201 12.265 1.00 64.94 291 ASP A O 1
ATOM 2369 N N . LYS A 1 292 ? -11.837 -19.863 11.879 1.00 62.91 292 LYS A N 1
ATOM 2370 C CA . LYS A 1 292 ? -11.768 -18.770 12.858 1.00 62.91 292 LYS A CA 1
ATOM 2371 C C . LYS A 1 292 ? -12.514 -17.506 12.419 1.00 62.91 292 LYS A C 1
ATOM 2373 O O . LYS A 1 292 ? -12.992 -16.756 13.271 1.00 62.91 292 LYS A O 1
ATOM 2378 N N . PHE A 1 293 ? -12.571 -17.231 11.116 1.00 56.56 293 PHE A N 1
ATOM 2379 C CA . PHE A 1 293 ? -13.068 -15.957 10.582 1.00 56.56 293 PHE A CA 1
ATOM 2380 C C . PHE A 1 293 ? -14.318 -16.066 9.703 1.00 56.56 293 PHE A C 1
ATOM 2382 O O . PHE A 1 293 ? -15.085 -15.105 9.629 1.00 56.56 293 PHE A O 1
ATOM 2389 N N . LEU A 1 294 ? -14.515 -17.198 9.028 1.00 54.56 294 LEU A N 1
ATOM 2390 C CA . LEU A 1 294 ? -15.560 -17.441 8.029 1.00 54.56 294 LEU A CA 1
ATOM 2391 C C . LEU A 1 294 ? -16.692 -18.315 8.573 1.00 54.56 294 LEU A C 1
ATOM 2393 O O . LEU A 1 294 ? -17.872 -18.003 8.391 1.00 54.56 294 LEU A O 1
ATOM 2397 N N . PHE A 1 295 ? -16.311 -19.408 9.226 1.00 54.66 295 PHE A N 1
ATOM 2398 C CA . PHE A 1 295 ? -17.182 -20.343 9.913 1.00 54.66 295 PHE A CA 1
ATOM 2399 C C . PHE A 1 295 ? -16.930 -20.211 11.404 1.00 54.66 295 PHE A C 1
ATOM 2401 O O . PHE A 1 295 ? -16.562 -21.179 12.062 1.00 54.66 295 PHE A O 1
ATOM 2408 N N . GLN A 1 296 ? -17.172 -19.016 11.962 1.00 51.03 296 GLN A N 1
ATOM 2409 C CA . GLN A 1 296 ? -17.543 -18.983 13.375 1.00 51.03 296 GLN A CA 1
ATOM 2410 C C . GLN A 1 296 ? -18.620 -20.052 13.515 1.00 51.03 296 GLN A C 1
ATOM 2412 O O . GLN A 1 296 ? -19.674 -19.898 12.892 1.00 51.03 296 GLN A O 1
ATOM 2417 N N . LYS A 1 297 ? -18.316 -21.163 14.206 1.00 47.19 297 LYS A N 1
ATOM 2418 C CA . LYS A 1 297 ? -19.316 -22.151 14.591 1.00 47.19 297 LYS A CA 1
ATOM 2419 C C . LYS A 1 297 ? -20.403 -21.319 15.245 1.00 47.19 297 LYS A C 1
ATOM 2421 O O . LYS A 1 297 ? -20.225 -20.844 16.365 1.00 47.19 297 LYS A O 1
ATOM 2426 N N . LYS A 1 298 ? -21.477 -21.041 14.505 1.00 45.03 298 LYS A N 1
ATOM 2427 C CA . LYS A 1 298 ? -22.708 -20.585 15.111 1.00 45.03 298 LYS A CA 1
ATOM 2428 C C . LYS A 1 298 ? -23.049 -21.777 15.973 1.00 45.03 298 LYS A C 1
ATOM 2430 O O . LYS A 1 298 ? -23.389 -22.823 15.431 1.00 45.03 298 LYS A O 1
ATOM 2435 N N . TYR A 1 299 ? -22.800 -21.668 17.274 1.00 52.84 299 TYR A N 1
ATOM 2436 C CA . TYR A 1 299 ? -23.441 -22.564 18.212 1.00 52.84 299 TYR A CA 1
ATOM 2437 C C . TYR A 1 299 ? -24.899 -22.581 17.784 1.00 52.84 299 TYR A C 1
ATOM 2439 O O . TYR A 1 299 ? -25.502 -21.509 17.654 1.00 52.84 299 TYR A O 1
ATOM 2447 N N . ASP A 1 300 ? -25.414 -23.751 17.417 1.00 54.19 300 ASP A N 1
ATOM 2448 C CA . ASP A 1 300 ? -26.821 -23.850 17.094 1.00 54.19 300 ASP A CA 1
ATOM 2449 C C . ASP A 1 300 ? -27.550 -23.721 18.426 1.00 54.19 300 ASP A C 1
ATOM 2451 O O . ASP A 1 300 ? -27.811 -24.689 19.137 1.00 54.19 300 ASP A O 1
ATOM 2455 N N . TYR A 1 301 ? -27.773 -22.469 18.829 1.00 53.72 301 TYR A N 1
ATOM 2456 C CA . TYR A 1 301 ? -28.436 -22.128 20.074 1.00 53.72 301 TYR A CA 1
ATOM 2457 C C . TYR A 1 301 ? -29.806 -22.805 20.136 1.00 53.72 301 TYR A C 1
ATOM 2459 O O . TYR A 1 301 ? -30.269 -23.083 21.233 1.00 53.72 301 TYR A O 1
ATOM 2467 N N . LYS A 1 302 ? -30.422 -23.138 18.987 1.00 53.50 302 LYS A N 1
ATOM 2468 C CA . LYS A 1 302 ? -31.661 -23.919 18.933 1.00 53.50 302 LYS A CA 1
ATOM 2469 C C . LYS A 1 302 ? -31.449 -25.376 19.329 1.00 53.50 302 LYS A C 1
ATOM 2471 O O . LYS A 1 302 ? -32.294 -25.917 20.029 1.00 53.50 302 LYS A O 1
ATOM 2476 N N . GLU A 1 303 ? -30.351 -26.007 18.928 1.00 62.81 303 GLU A N 1
ATOM 2477 C CA . GLU A 1 303 ? -30.038 -27.392 19.302 1.00 62.81 303 GLU A CA 1
ATOM 2478 C C . GLU A 1 303 ? -29.637 -27.494 20.782 1.00 62.81 303 GLU A C 1
ATOM 2480 O O . GLU A 1 303 ? -30.112 -28.378 21.499 1.00 62.81 303 GLU A O 1
ATOM 2485 N N . LEU A 1 304 ? -28.862 -26.521 21.277 1.00 61.19 304 LEU A N 1
ATOM 2486 C CA . LEU A 1 304 ? -28.542 -26.392 22.701 1.00 61.19 304 LEU A CA 1
ATOM 2487 C C . LEU A 1 304 ? -29.785 -26.103 23.552 1.00 61.19 304 LEU A C 1
ATOM 2489 O O . LEU A 1 304 ? -29.960 -26.757 24.578 1.00 61.19 304 LEU A O 1
ATOM 2493 N N . LEU A 1 305 ? -30.674 -25.190 23.125 1.00 61.22 305 LEU A N 1
ATOM 2494 C CA . LEU A 1 305 ? -31.949 -24.960 23.818 1.00 61.22 305 LEU A CA 1
ATOM 2495 C C . LEU A 1 305 ? -32.835 -26.202 23.777 1.00 61.22 305 LEU A C 1
ATOM 2497 O O . LEU A 1 305 ? -33.446 -26.531 24.780 1.00 61.22 305 LEU A O 1
ATOM 2501 N N . LYS A 1 306 ? -32.908 -26.908 22.645 1.00 70.44 306 LYS A N 1
ATOM 2502 C CA . LYS A 1 306 ? -33.740 -28.108 22.509 1.00 70.44 306 LYS A CA 1
ATOM 2503 C C . LYS A 1 306 ? -33.259 -29.232 23.426 1.00 70.44 306 LYS A C 1
ATOM 2505 O O . LYS A 1 306 ? -34.076 -29.871 24.084 1.00 70.44 306 LYS A O 1
ATOM 2510 N N . THR A 1 307 ? -31.945 -29.436 23.505 1.00 67.56 307 THR A N 1
ATOM 2511 C CA . THR A 1 307 ? -31.327 -30.405 24.425 1.00 67.56 307 THR A CA 1
ATOM 2512 C C . THR A 1 307 ? -31.561 -29.991 25.877 1.00 67.56 307 THR A C 1
ATOM 2514 O O . THR A 1 307 ? -31.934 -30.814 26.707 1.00 67.56 307 THR A O 1
ATOM 2517 N N . PHE A 1 308 ? -31.439 -28.694 26.170 1.00 64.75 308 PHE A N 1
ATOM 2518 C CA . PHE A 1 308 ? -31.741 -28.126 27.478 1.00 64.75 308 PHE A CA 1
ATOM 2519 C C . PHE A 1 308 ? -33.205 -28.335 27.894 1.00 64.75 308 PHE A C 1
ATOM 2521 O O . PHE A 1 308 ? -33.454 -28.851 28.977 1.00 64.75 308 PHE A O 1
ATOM 2528 N N . THR A 1 309 ? -34.171 -28.001 27.034 1.00 67.44 309 THR A N 1
ATOM 2529 C CA . THR A 1 309 ? -35.600 -28.230 27.288 1.00 67.44 309 THR A CA 1
ATOM 2530 C C . THR A 1 309 ? -35.891 -29.716 27.490 1.00 67.44 309 THR A C 1
ATOM 2532 O O . THR A 1 309 ? -36.647 -30.064 28.390 1.00 67.44 309 THR A O 1
ATOM 2535 N N . GLY A 1 310 ? -35.256 -30.593 26.705 1.00 68.00 310 GLY A N 1
ATOM 2536 C CA . GLY A 1 310 ? -35.378 -32.042 26.863 1.00 68.00 310 GLY A CA 1
ATOM 2537 C C . GLY A 1 310 ? -34.903 -32.534 28.232 1.00 68.00 310 GLY A C 1
ATOM 2538 O O . GLY A 1 310 ? -35.620 -33.278 28.888 1.00 68.00 310 GLY A O 1
ATOM 2539 N N . GLU A 1 311 ? -33.738 -32.083 28.700 1.00 65.88 311 GLU A N 1
ATOM 2540 C CA . GLU A 1 311 ? -33.207 -32.472 30.012 1.00 65.88 311 GLU A CA 1
ATOM 2541 C C . GLU A 1 311 ? -34.010 -31.883 31.181 1.00 65.88 311 GLU A C 1
ATOM 2543 O O . GLU A 1 311 ? -34.276 -32.584 32.156 1.00 65.88 311 GLU A O 1
ATOM 2548 N N . VAL A 1 312 ? -34.448 -30.625 31.080 1.00 63.59 312 VAL A N 1
ATOM 2549 C CA . VAL A 1 312 ? -35.289 -29.945 32.084 1.00 63.59 312 VAL A CA 1
ATOM 2550 C C . VAL A 1 312 ? -36.584 -30.725 32.330 1.00 63.59 312 VAL A C 1
ATOM 2552 O O . VAL A 1 312 ? -36.972 -30.923 33.478 1.00 63.59 312 VAL A O 1
ATOM 2555 N N . LEU A 1 313 ? -37.216 -31.248 31.278 1.00 64.94 313 LEU A N 1
ATOM 2556 C CA . LEU A 1 313 ? -38.454 -32.027 31.397 1.00 64.94 313 LEU A CA 1
ATOM 2557 C C . LEU A 1 313 ? -38.265 -33.401 32.066 1.00 64.94 313 LEU A C 1
ATOM 2559 O O . LEU A 1 313 ? -39.250 -34.023 32.453 1.00 64.94 313 LEU A O 1
ATOM 2563 N N . THR A 1 314 ? -37.026 -33.882 32.221 1.00 67.44 314 THR A N 1
ATOM 2564 C CA . THR A 1 314 ? -36.733 -35.190 32.842 1.00 67.44 314 THR A CA 1
ATOM 2565 C C . THR A 1 314 ? -36.446 -35.119 34.342 1.00 67.44 314 THR A C 1
ATOM 2567 O O . THR A 1 314 ? -36.340 -36.157 34.997 1.00 67.44 314 THR A O 1
ATOM 2570 N N . VAL A 1 315 ? -36.325 -33.917 34.915 1.00 67.88 315 VAL A N 1
ATOM 2571 C CA . VAL A 1 315 ? -35.992 -33.735 36.333 1.00 67.88 315 VAL A CA 1
ATOM 2572 C C . VAL A 1 315 ? -37.267 -33.479 37.139 1.00 67.88 315 VAL A C 1
ATOM 2574 O O . VAL A 1 315 ? -37.836 -32.395 37.089 1.00 67.88 315 VAL A O 1
ATOM 2577 N N . LEU A 1 316 ? -37.688 -34.480 37.919 1.00 61.94 316 LEU A N 1
ATOM 2578 C CA . LEU A 1 316 ? -38.870 -34.419 38.797 1.00 61.94 316 LEU A CA 1
ATOM 2579 C C . LEU A 1 316 ? -38.638 -33.610 40.092 1.00 61.94 316 LEU A C 1
ATOM 2581 O O . LEU A 1 316 ? -39.589 -33.267 40.787 1.00 61.94 316 LEU A O 1
ATOM 2585 N N . ASP A 1 317 ? -37.381 -33.305 40.422 1.00 75.00 317 ASP A N 1
ATOM 2586 C CA . ASP A 1 317 ? -36.994 -32.521 41.600 1.00 75.00 317 ASP A CA 1
ATOM 2587 C C . ASP A 1 317 ? -36.845 -31.036 41.231 1.00 75.00 317 ASP A C 1
ATOM 2589 O O . ASP A 1 317 ? -35.903 -30.644 40.536 1.00 75.00 317 ASP A O 1
ATOM 2593 N N . LEU A 1 318 ? -37.767 -30.206 41.726 1.00 72.56 318 LEU A N 1
ATOM 2594 C CA . LEU A 1 318 ? -37.828 -28.767 41.462 1.00 72.56 318 LEU A CA 1
ATOM 2595 C C . LEU A 1 318 ? -36.538 -28.032 41.861 1.00 72.56 318 LEU A C 1
ATOM 2597 O O . LEU A 1 318 ? -36.064 -27.165 41.128 1.00 72.56 318 LEU A O 1
ATOM 2601 N N . THR A 1 319 ? -35.925 -28.381 42.995 1.00 72.56 319 THR A N 1
ATOM 2602 C CA . THR A 1 319 ? -34.703 -27.717 43.469 1.00 72.56 319 THR A CA 1
ATOM 2603 C C . THR A 1 319 ? -33.520 -28.052 42.566 1.00 72.56 319 THR A C 1
ATOM 2605 O O . THR A 1 319 ? -32.720 -27.179 42.207 1.00 72.56 319 THR A O 1
ATOM 2608 N N . ARG A 1 320 ? -33.420 -29.319 42.153 1.00 74.94 320 ARG A N 1
ATOM 2609 C CA . ARG A 1 320 ? -32.385 -29.770 41.218 1.00 74.94 320 ARG A CA 1
ATOM 2610 C C . ARG A 1 320 ? -32.587 -29.176 39.827 1.00 74.94 320 ARG A C 1
ATOM 2612 O O . ARG A 1 320 ? -31.612 -28.753 39.204 1.00 74.94 320 ARG A O 1
ATOM 2619 N N . LEU A 1 321 ? -33.835 -29.096 39.375 1.00 79.06 321 LEU A N 1
ATOM 2620 C CA . LEU A 1 321 ? -34.211 -28.521 38.091 1.00 79.06 321 LEU A CA 1
ATOM 2621 C C . LEU A 1 321 ? -33.804 -27.051 37.996 1.00 79.06 321 LEU A C 1
ATOM 2623 O O . LEU A 1 321 ? -33.142 -26.650 37.039 1.00 79.06 321 LEU A O 1
ATOM 2627 N N . VAL A 1 322 ? -34.162 -26.258 39.005 1.00 80.50 322 VAL A N 1
ATOM 2628 C CA . VAL A 1 322 ? -33.892 -24.817 39.041 1.00 80.50 322 VAL A CA 1
ATOM 2629 C C . VAL A 1 322 ? -32.387 -24.550 39.051 1.00 80.50 322 VAL A C 1
ATOM 2631 O O . VAL A 1 322 ? -31.906 -23.739 38.266 1.00 80.50 322 VAL A O 1
ATOM 2634 N N . ARG A 1 323 ? -31.605 -25.309 39.832 1.00 82.06 323 ARG A N 1
ATOM 2635 C CA . ARG A 1 323 ? -30.136 -25.201 39.811 1.00 82.06 323 ARG A CA 1
ATOM 2636 C C . ARG A 1 323 ? -29.534 -25.556 38.455 1.00 82.06 323 ARG A C 1
ATOM 2638 O O . ARG A 1 323 ? -28.727 -24.787 37.937 1.00 82.06 323 ARG A O 1
ATOM 2645 N N . LEU A 1 324 ? -29.910 -26.697 37.874 1.00 80.38 324 LEU A N 1
ATOM 2646 C CA . LEU A 1 324 ? -29.407 -27.118 36.560 1.00 80.38 324 LEU A CA 1
ATOM 2647 C C . LEU A 1 324 ? -29.750 -26.093 35.475 1.00 80.38 324 LEU A C 1
ATOM 2649 O O . LEU A 1 324 ? -28.899 -25.765 34.650 1.00 80.38 324 LEU A O 1
ATOM 2653 N N . THR A 1 325 ? -30.963 -25.547 35.537 1.00 81.06 325 THR A N 1
ATOM 2654 C CA . THR A 1 325 ? -31.457 -24.469 34.678 1.00 81.06 325 THR A CA 1
ATOM 2655 C C . THR A 1 325 ? -30.554 -23.244 34.775 1.00 81.06 325 THR A C 1
ATOM 2657 O O . THR A 1 325 ? -30.017 -22.811 33.757 1.00 81.06 325 THR A O 1
ATOM 2660 N N . THR A 1 326 ? -30.301 -22.736 35.986 1.00 84.50 326 THR A N 1
ATOM 2661 C CA . THR A 1 326 ? -29.431 -21.570 36.206 1.00 84.50 326 THR A CA 1
ATOM 2662 C C . THR A 1 326 ? -28.006 -21.806 35.708 1.00 84.50 326 THR A C 1
ATOM 2664 O O . THR A 1 326 ? -27.468 -20.964 34.992 1.00 84.50 326 THR A O 1
ATOM 2667 N N . TYR A 1 327 ? -27.393 -22.949 36.037 1.00 82.12 327 TYR A N 1
ATOM 2668 C CA . TYR A 1 327 ? -26.013 -23.242 35.636 1.00 82.12 327 TYR A CA 1
ATOM 2669 C C . TYR A 1 327 ? -25.866 -23.408 34.122 1.00 82.12 327 TYR A C 1
ATOM 2671 O O . TYR A 1 327 ? -24.955 -22.825 33.534 1.00 82.12 327 TYR A O 1
ATOM 2679 N N . LYS A 1 328 ? -26.760 -24.165 33.470 1.00 79.81 328 LYS A N 1
ATOM 2680 C CA . LYS A 1 328 ? -26.692 -24.359 32.015 1.00 79.81 328 LYS A CA 1
ATOM 2681 C C . LYS A 1 328 ? -27.013 -23.080 31.250 1.00 79.81 328 LYS A C 1
ATOM 2683 O O . LYS A 1 328 ? -26.327 -22.796 30.275 1.00 79.81 328 LYS A O 1
ATOM 2688 N N . LEU A 1 329 ? -27.989 -22.281 31.687 1.00 80.00 329 LEU A N 1
ATOM 2689 C CA . LEU A 1 329 ? -28.258 -20.976 31.070 1.00 80.00 329 LEU A CA 1
ATOM 2690 C C . LEU A 1 329 ? -27.059 -20.038 31.199 1.00 80.00 329 LEU A C 1
ATOM 2692 O O . LEU A 1 329 ? -26.659 -19.428 30.207 1.00 80.00 329 LEU A O 1
ATOM 2696 N N . ALA A 1 330 ? -26.455 -19.962 32.387 1.00 82.75 330 ALA A N 1
ATOM 2697 C CA . ALA A 1 330 ? -25.271 -19.144 32.605 1.00 82.75 330 ALA A CA 1
ATOM 2698 C C . ALA A 1 330 ? -24.095 -19.588 31.725 1.00 82.75 330 ALA A C 1
ATOM 2700 O O . ALA A 1 330 ? -23.416 -18.741 31.146 1.00 82.75 330 ALA A O 1
ATOM 2701 N N . ASP A 1 331 ? -23.888 -20.897 31.560 1.00 76.56 331 ASP A N 1
ATOM 2702 C CA . ASP A 1 331 ? -22.804 -21.426 30.733 1.00 76.56 331 ASP A CA 1
ATOM 2703 C C . ASP A 1 331 ? -23.054 -21.274 29.220 1.00 76.56 331 ASP A C 1
ATOM 2705 O O . ASP A 1 331 ? -22.139 -20.893 28.485 1.00 76.56 331 ASP A O 1
ATOM 2709 N N . ILE A 1 332 ? -24.285 -21.507 28.746 1.00 74.50 332 ILE A N 1
ATOM 2710 C CA . ILE A 1 332 ? -24.657 -21.394 27.322 1.00 74.50 332 ILE A CA 1
ATOM 2711 C C . ILE A 1 332 ? -24.634 -19.932 26.864 1.00 74.50 332 ILE A C 1
ATOM 2713 O O . ILE A 1 332 ? -24.117 -19.623 25.788 1.00 74.50 332 ILE A O 1
ATOM 2717 N N . ILE A 1 333 ? -25.192 -19.028 27.673 1.00 75.81 333 ILE A N 1
ATOM 2718 C CA . ILE A 1 333 ? -25.318 -17.601 27.342 1.00 75.81 333 ILE A CA 1
ATOM 2719 C C . ILE A 1 333 ? -24.061 -16.817 27.771 1.00 75.81 333 ILE A C 1
ATOM 2721 O O . ILE A 1 333 ? -23.861 -15.687 27.330 1.00 75.81 333 ILE A O 1
ATOM 2725 N N . LYS A 1 334 ? -23.166 -17.431 28.561 1.00 77.00 334 LYS A N 1
ATOM 2726 C CA . LYS A 1 334 ? -21.959 -16.806 29.138 1.00 77.00 334 LYS A CA 1
ATOM 2727 C C . LYS A 1 334 ? -22.295 -15.557 29.961 1.00 77.00 334 LYS A C 1
ATOM 2729 O O . LYS A 1 334 ? -21.665 -14.512 29.815 1.00 77.00 334 LYS A O 1
ATOM 2734 N N . LEU A 1 335 ? -23.306 -15.679 30.820 1.00 75.69 335 LEU A N 1
ATOM 2735 C CA . LEU A 1 335 ? -23.727 -14.615 31.734 1.00 75.69 335 LEU A CA 1
ATOM 2736 C C . LEU A 1 335 ? -22.689 -14.419 32.850 1.00 75.69 335 LEU A C 1
ATOM 2738 O O . LEU A 1 335 ? -22.106 -15.388 33.339 1.00 75.69 335 LEU A O 1
ATOM 2742 N N . ILE A 1 336 ? -22.486 -13.166 33.267 1.00 75.44 336 ILE A N 1
ATOM 2743 C CA . ILE A 1 336 ? -21.646 -12.817 34.428 1.00 75.44 336 ILE A CA 1
ATOM 2744 C C . ILE A 1 336 ? -22.352 -13.257 35.716 1.00 75.44 336 ILE A C 1
ATOM 2746 O O . ILE A 1 336 ? -21.737 -13.846 36.604 1.00 75.44 336 ILE A O 1
ATOM 2750 N N . SER A 1 337 ? -23.661 -13.024 35.777 1.00 78.88 337 SER A N 1
ATOM 2751 C CA . SER A 1 337 ? -24.505 -13.265 36.937 1.00 78.88 337 SER A CA 1
ATOM 2752 C C . SER A 1 337 ? -25.930 -13.649 36.490 1.00 78.88 337 SER A C 1
ATOM 2754 O O . SER A 1 337 ? -26.423 -13.196 35.457 1.00 78.88 337 SER A O 1
ATOM 2756 N N . CYS A 1 338 ? -26.580 -14.566 37.210 1.00 83.25 338 CYS A N 1
ATOM 2757 C CA . CYS A 1 338 ? -27.935 -15.053 36.928 1.00 83.25 338 CYS A CA 1
ATOM 2758 C C . CYS A 1 338 ? -28.584 -15.585 38.213 1.00 83.25 338 CYS A C 1
ATOM 2760 O O . CYS A 1 338 ? -27.907 -16.199 39.036 1.00 83.25 338 CYS A O 1
ATOM 2762 N N . GLY A 1 339 ? -29.889 -15.384 38.385 1.00 85.56 339 GLY A N 1
ATOM 2763 C CA . GLY A 1 339 ? -30.644 -15.890 39.528 1.00 85.56 339 GLY A CA 1
ATOM 2764 C C . GLY A 1 339 ? -32.063 -16.279 39.136 1.00 85.56 339 GLY A C 1
ATOM 2765 O O . GLY A 1 339 ? -32.646 -15.662 38.248 1.00 85.56 339 GLY A O 1
ATOM 2766 N N . ILE A 1 340 ? -32.608 -17.305 39.788 1.00 85.44 340 ILE A N 1
ATOM 2767 C CA . ILE A 1 340 ? -34.013 -17.703 39.658 1.00 85.44 340 ILE A CA 1
ATOM 2768 C C . ILE A 1 340 ? -34.678 -17.538 41.019 1.00 85.44 340 ILE A C 1
ATOM 2770 O O . ILE A 1 340 ? -34.254 -18.164 41.998 1.00 85.44 340 ILE A O 1
ATOM 2774 N N . LEU A 1 341 ? -35.718 -16.704 41.062 1.00 84.50 341 LEU A N 1
ATOM 2775 C CA . LEU A 1 341 ? -36.581 -16.563 42.225 1.00 84.50 341 LEU A CA 1
ATOM 2776 C C . LEU A 1 341 ? -37.853 -17.391 42.037 1.00 84.50 341 LEU A C 1
ATOM 2778 O O . LEU A 1 341 ? -38.434 -17.388 40.952 1.00 84.50 341 LEU A O 1
ATOM 2782 N N . LEU A 1 342 ? -38.276 -18.090 43.087 1.00 83.69 342 LEU A N 1
ATOM 2783 C CA . LEU A 1 342 ? -39.555 -18.795 43.128 1.00 83.69 342 LEU A CA 1
ATOM 2784 C C . LEU A 1 342 ? -40.442 -18.182 44.205 1.00 83.69 342 LEU A C 1
ATOM 2786 O O . LEU A 1 342 ? -39.950 -17.754 45.249 1.00 83.69 342 LEU A O 1
ATOM 2790 N N . PHE A 1 343 ? -41.737 -18.139 43.919 1.00 82.25 343 PHE A N 1
ATOM 2791 C CA . PHE A 1 343 ? -42.748 -17.689 44.862 1.00 82.25 343 PHE A CA 1
ATOM 2792 C C . PHE A 1 343 ? -42.936 -18.732 45.971 1.00 82.25 343 PHE A C 1
ATOM 2794 O O . PHE A 1 343 ? -43.043 -19.925 45.682 1.00 82.25 343 PHE A O 1
ATOM 2801 N N . ASP A 1 344 ? -42.942 -18.280 47.222 1.00 80.81 344 ASP A N 1
ATOM 2802 C CA . ASP A 1 344 ? -43.185 -19.086 48.415 1.00 80.81 344 ASP A CA 1
ATOM 2803 C C . ASP A 1 344 ? -44.527 -18.673 49.034 1.00 80.81 344 ASP A C 1
ATOM 2805 O O . ASP A 1 344 ? -44.631 -17.616 49.659 1.00 80.81 344 ASP A O 1
ATOM 2809 N N . ASP A 1 345 ? -45.547 -19.525 48.878 1.00 73.94 345 ASP A N 1
ATOM 2810 C CA . ASP A 1 345 ? -46.909 -19.286 49.383 1.00 73.94 345 ASP A CA 1
ATOM 2811 C C . ASP A 1 345 ? -46.956 -19.060 50.906 1.00 73.94 345 ASP A C 1
ATOM 2813 O O . ASP A 1 345 ? -47.909 -18.474 51.415 1.00 73.94 345 ASP A O 1
ATOM 2817 N N . LYS A 1 346 ? -45.953 -19.535 51.660 1.00 74.56 346 LYS A N 1
ATOM 2818 C CA . LYS A 1 346 ? -45.932 -19.419 53.128 1.00 74.56 346 LYS A CA 1
ATOM 2819 C C . LYS A 1 346 ? -45.442 -18.065 53.624 1.00 74.56 346 LYS A C 1
ATOM 2821 O O . LYS A 1 346 ? -45.808 -17.664 54.724 1.00 74.56 346 LYS A O 1
ATOM 2826 N N . GLU A 1 347 ? -44.593 -17.400 52.849 1.00 71.94 347 GLU A N 1
ATOM 2827 C CA . GLU A 1 347 ? -43.981 -16.116 53.212 1.00 71.94 347 GLU A CA 1
ATOM 2828 C C . GLU A 1 347 ? -44.447 -14.962 52.307 1.00 71.94 347 GLU A C 1
ATOM 2830 O O . GLU A 1 347 ? -43.938 -13.854 52.437 1.00 71.94 347 GLU A O 1
ATOM 2835 N N . ASP A 1 348 ? -45.412 -15.223 51.412 1.00 76.12 348 ASP A N 1
ATOM 2836 C CA . ASP A 1 348 ? -46.002 -14.275 50.448 1.00 76.12 348 ASP A CA 1
ATOM 2837 C C . ASP A 1 348 ? -44.941 -13.437 49.705 1.00 76.12 348 ASP A C 1
ATOM 2839 O O . ASP A 1 348 ? -45.024 -12.214 49.549 1.00 76.12 348 ASP A O 1
ATOM 2843 N N . GLY A 1 349 ? -43.887 -14.123 49.255 1.00 80.62 349 GLY A N 1
ATOM 2844 C CA . GLY A 1 349 ? -42.712 -13.498 48.661 1.00 80.62 349 GLY A CA 1
ATOM 2845 C C . GLY A 1 349 ? -41.918 -14.427 47.748 1.00 80.62 349 GLY A C 1
ATOM 2846 O O . GLY A 1 349 ? -42.032 -15.649 47.783 1.00 80.62 349 GLY A O 1
ATOM 2847 N N . TYR A 1 350 ? -41.090 -13.830 46.900 1.00 82.19 350 TYR A N 1
ATOM 2848 C CA . TYR A 1 350 ? -40.176 -14.496 45.987 1.00 82.19 350 TYR A CA 1
ATOM 2849 C C . TYR A 1 350 ? -38.802 -1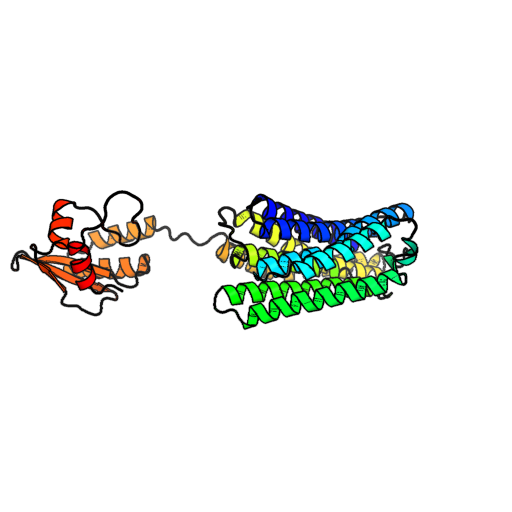4.658 46.632 1.00 82.19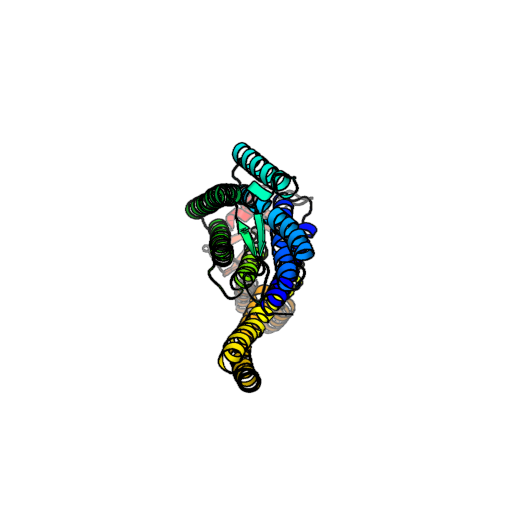 350 TYR A C 1
ATOM 2851 O O . TYR A 1 350 ? -38.141 -13.677 46.972 1.00 82.19 350 TYR A O 1
ATOM 2859 N N . LYS A 1 351 ? -38.328 -15.898 46.733 1.00 83.31 351 LYS A N 1
ATOM 2860 C CA . LYS A 1 351 ? -37.003 -16.226 47.268 1.00 83.31 351 LYS A CA 1
ATOM 2861 C C . LYS A 1 351 ? -36.067 -16.692 46.172 1.00 83.31 351 LYS A C 1
ATOM 2863 O O . LYS A 1 351 ? -36.448 -17.478 45.305 1.00 83.31 351 LYS A O 1
ATOM 2868 N N . LEU A 1 352 ? -34.813 -16.261 46.242 1.00 81.94 352 LEU A N 1
ATOM 2869 C CA . LEU A 1 352 ? -33.755 -16.754 45.367 1.00 81.94 352 LEU A CA 1
ATOM 2870 C C . LEU A 1 352 ? -33.421 -18.221 45.686 1.00 81.94 352 LEU A C 1
ATOM 2872 O O . LEU A 1 352 ? -32.857 -18.524 46.734 1.00 81.94 352 LEU A O 1
ATOM 2876 N N . ILE A 1 353 ? -33.734 -19.135 44.765 1.00 81.94 353 ILE A N 1
ATOM 2877 C CA . ILE A 1 353 ? -33.527 -20.584 44.963 1.00 81.94 353 ILE A CA 1
ATOM 2878 C C . ILE A 1 353 ? -32.231 -21.070 44.302 1.00 81.94 353 ILE A C 1
ATOM 2880 O O . ILE A 1 353 ? -31.556 -21.974 44.806 1.00 81.94 353 ILE A O 1
ATOM 2884 N N . ALA A 1 354 ? -31.839 -20.452 43.188 1.00 82.88 354 ALA A N 1
ATOM 2885 C CA . ALA A 1 354 ? -30.564 -20.723 42.536 1.00 82.88 354 ALA A CA 1
ATOM 2886 C C . ALA A 1 354 ? -29.931 -19.443 42.007 1.00 82.88 354 ALA A C 1
ATOM 2888 O O . ALA A 1 354 ? -30.618 -18.554 41.504 1.00 82.88 354 ALA A O 1
ATOM 2889 N N . SER A 1 355 ? -28.605 -19.377 42.098 1.00 85.19 355 SER A N 1
ATOM 2890 C CA . SER A 1 355 ? -27.822 -18.263 41.589 1.00 85.19 355 SER A CA 1
ATOM 2891 C C . SER A 1 355 ? -26.484 -18.710 41.012 1.00 85.19 355 SER A C 1
ATOM 2893 O O . SER A 1 355 ? -25.899 -19.715 41.416 1.00 85.19 355 SER A O 1
ATOM 2895 N N . TYR A 1 356 ? -26.005 -17.932 40.053 1.00 80.44 356 TYR A N 1
ATOM 2896 C CA . TYR A 1 356 ? -24.700 -18.023 39.424 1.00 80.44 356 TYR A CA 1
ATOM 2897 C C . TYR A 1 356 ? -24.093 -16.621 39.424 1.00 80.44 356 TYR A C 1
ATOM 2899 O O . TYR A 1 356 ? -24.770 -15.674 39.042 1.00 80.44 356 TYR A O 1
ATOM 2907 N N . GLY A 1 357 ? -22.860 -16.450 39.901 1.00 73.62 357 GLY A N 1
ATOM 2908 C CA . GLY A 1 357 ? -22.181 -15.143 39.924 1.00 73.62 357 GLY A CA 1
ATOM 2909 C C . GLY A 1 357 ? -22.747 -14.087 40.893 1.00 73.62 357 GLY A C 1
ATOM 2910 O O . GLY A 1 357 ? -22.114 -13.055 41.084 1.00 73.62 357 GLY A O 1
ATOM 2911 N N . ILE A 1 358 ? -23.885 -14.336 41.554 1.00 77.31 358 ILE A N 1
ATOM 2912 C CA . ILE A 1 358 ? -24.464 -13.440 42.570 1.00 77.31 358 ILE A CA 1
ATOM 2913 C C . ILE A 1 358 ? -23.821 -13.734 43.934 1.00 77.31 358 ILE A C 1
ATOM 2915 O O . ILE A 1 358 ? -23.875 -14.866 44.422 1.00 77.31 358 ILE A O 1
ATOM 2919 N N . LYS A 1 359 ? -23.210 -12.716 44.555 1.00 67.19 359 LYS A N 1
ATOM 2920 C CA . LYS A 1 359 ? -22.524 -12.841 45.859 1.00 67.19 359 LYS A CA 1
ATOM 2921 C C . LYS A 1 359 ? -23.498 -12.986 47.034 1.00 67.19 359 LYS A C 1
ATOM 2923 O O . LYS A 1 359 ? -23.191 -13.679 48.000 1.00 67.19 359 LYS A O 1
ATOM 2928 N N . GLU A 1 360 ? -24.663 -12.354 46.945 1.00 68.69 360 GLU A N 1
ATOM 2929 C CA . GLU A 1 360 ? -25.676 -12.317 48.001 1.00 68.69 360 GLU A CA 1
ATOM 2930 C C . GLU A 1 360 ? -26.743 -13.394 47.746 1.00 68.69 360 GLU A C 1
ATOM 2932 O O . GLU A 1 360 ? -27.444 -13.366 46.739 1.00 68.69 360 GLU A O 1
ATOM 2937 N N . LYS A 1 361 ? -26.826 -14.398 48.628 1.00 66.25 361 LYS A N 1
ATOM 2938 C CA . LYS A 1 361 ? -27.723 -15.558 48.448 1.00 66.25 361 LYS A CA 1
ATOM 2939 C C . LYS A 1 361 ? -29.098 -15.392 49.104 1.00 66.25 361 LYS A C 1
ATOM 2941 O O . LYS A 1 361 ? -30.005 -16.142 48.767 1.00 66.25 361 LYS A O 1
ATOM 2946 N N . ASN A 1 362 ? -29.258 -14.409 49.989 1.00 67.62 362 ASN A N 1
ATOM 2947 C CA . ASN A 1 362 ? -30.493 -14.157 50.736 1.00 67.62 362 ASN A CA 1
ATOM 2948 C C . ASN A 1 362 ? -31.276 -12.992 50.121 1.00 67.62 362 ASN A C 1
ATOM 2950 O O . ASN A 1 362 ? -31.520 -11.983 50.775 1.00 67.62 362 ASN A O 1
ATOM 2954 N N . ILE A 1 363 ? -31.621 -13.115 48.842 1.00 73.25 363 ILE A N 1
ATOM 2955 C CA . ILE A 1 363 ? -32.476 -12.137 48.169 1.00 73.25 363 ILE A CA 1
ATOM 2956 C C . ILE A 1 363 ? -33.926 -12.604 48.311 1.00 73.25 363 ILE A C 1
ATOM 2958 O O . ILE A 1 363 ? -34.274 -13.698 47.855 1.00 73.25 363 ILE A O 1
ATOM 2962 N N . VAL A 1 364 ? -34.747 -11.762 48.937 1.00 76.25 364 VAL A N 1
ATOM 2963 C CA . VAL A 1 364 ? -36.195 -11.939 49.072 1.00 76.25 364 VAL A CA 1
ATOM 2964 C C . VAL A 1 364 ? -36.868 -10.693 48.511 1.00 76.25 364 VAL A C 1
ATOM 2966 O O . VAL A 1 364 ? -36.509 -9.584 48.900 1.00 76.25 364 VAL A O 1
ATOM 2969 N N . LEU A 1 365 ? -37.802 -10.881 47.581 1.00 76.94 365 LEU A N 1
ATOM 2970 C CA . LEU A 1 365 ? -38.691 -9.832 47.087 1.00 76.94 365 LEU A CA 1
ATOM 2971 C C . LEU A 1 365 ? -40.095 -10.123 47.602 1.00 76.94 365 LEU A C 1
ATOM 2973 O O . LEU A 1 365 ? -40.605 -11.223 47.425 1.00 76.94 365 LEU A O 1
ATOM 2977 N N . THR A 1 366 ? -40.730 -9.152 48.226 1.00 76.69 366 THR A N 1
ATOM 2978 C CA . THR A 1 366 ? -42.129 -9.252 48.650 1.00 76.69 366 THR A CA 1
ATOM 2979 C C . THR A 1 366 ? -43.057 -8.900 47.490 1.00 76.69 366 THR A C 1
ATOM 2981 O O . THR A 1 366 ? -42.646 -8.249 46.528 1.00 76.69 366 THR A O 1
ATOM 2984 N N . ARG A 1 367 ? -44.329 -9.308 47.551 1.00 69.88 367 ARG A N 1
ATOM 2985 C CA . ARG A 1 367 ? -45.332 -8.882 46.556 1.00 69.88 367 ARG A CA 1
ATOM 2986 C C . ARG A 1 367 ? -45.556 -7.370 46.509 1.00 69.88 367 ARG A C 1
ATOM 2988 O O . ARG A 1 367 ? -45.974 -6.849 45.478 1.00 69.88 367 ARG A O 1
ATOM 2995 N N . GLU A 1 368 ? -45.264 -6.686 47.610 1.00 71.44 368 GLU A N 1
ATOM 2996 C CA . GLU A 1 368 ? -45.342 -5.229 47.720 1.00 71.44 368 GLU A CA 1
ATOM 2997 C C . GLU A 1 368 ? -44.220 -4.516 46.953 1.00 71.44 368 GLU A C 1
ATOM 2999 O O . GLU A 1 368 ? -44.367 -3.340 46.616 1.00 71.44 368 GLU A O 1
ATOM 3004 N N . ASP A 1 369 ? -43.125 -5.214 46.621 1.00 78.06 369 ASP A N 1
ATOM 3005 C CA . ASP A 1 369 ? -42.054 -4.626 45.824 1.00 78.06 369 ASP A CA 1
ATOM 3006 C C . ASP A 1 369 ? -42.560 -4.294 44.410 1.00 78.06 369 ASP A C 1
ATOM 3008 O O . ASP A 1 369 ? -43.274 -5.055 43.738 1.00 78.06 369 ASP A O 1
ATOM 3012 N N . THR A 1 370 ? -42.169 -3.119 43.926 1.00 77.69 370 THR A N 1
ATOM 3013 C CA . THR A 1 370 ? -42.672 -2.562 42.664 1.00 77.69 370 THR A CA 1
ATOM 3014 C C . THR A 1 370 ? -42.236 -3.386 41.457 1.00 77.69 370 THR A C 1
ATOM 3016 O O . THR A 1 370 ? -42.980 -3.514 40.485 1.00 77.69 370 THR A O 1
ATOM 3019 N N . LEU A 1 371 ? -41.061 -4.017 41.535 1.00 78.25 371 LEU A N 1
ATOM 3020 C CA . LEU A 1 371 ? -40.581 -4.950 40.518 1.00 78.25 371 LEU A CA 1
ATOM 3021 C C . LEU A 1 371 ? -41.437 -6.227 40.457 1.00 78.25 371 LEU A C 1
ATOM 3023 O O . LEU A 1 371 ? -41.808 -6.662 39.366 1.00 78.25 371 LEU A O 1
ATOM 3027 N N . ALA A 1 372 ? -41.765 -6.816 41.611 1.00 79.00 372 ALA A N 1
ATOM 3028 C CA . ALA A 1 372 ? -42.534 -8.057 41.685 1.00 79.00 372 ALA A CA 1
ATOM 3029 C C . ALA A 1 372 ? -43.967 -7.848 41.171 1.00 79.00 372 ALA A C 1
ATOM 3031 O O . ALA A 1 372 ? -44.415 -8.562 40.271 1.00 79.00 372 ALA A O 1
ATOM 3032 N N . SER A 1 373 ? -44.640 -6.802 41.656 1.00 78.31 373 SER A N 1
ATOM 3033 C CA . SER A 1 373 ? -45.989 -6.424 41.216 1.00 78.31 373 SER A CA 1
ATOM 3034 C C . SER A 1 373 ? -46.048 -6.045 39.729 1.00 78.31 373 SER A C 1
ATOM 3036 O O . SER A 1 373 ? -46.995 -6.409 39.022 1.00 78.31 373 SER A O 1
ATOM 3038 N N . PHE A 1 374 ? -45.019 -5.370 39.203 1.00 79.12 374 PHE A N 1
ATOM 3039 C CA . PHE A 1 374 ? -44.926 -5.060 37.777 1.00 79.12 374 PHE A CA 1
ATOM 3040 C C . PHE A 1 374 ? -44.805 -6.323 36.917 1.00 79.12 374 PHE A C 1
ATOM 3042 O O . PHE A 1 374 ? -45.513 -6.447 35.912 1.00 79.12 374 PHE A O 1
ATOM 3049 N N . MET A 1 375 ? -43.934 -7.264 37.294 1.00 78.94 375 MET A N 1
ATOM 3050 C CA . MET A 1 375 ? -43.748 -8.512 36.547 1.00 78.94 375 MET A CA 1
ATOM 3051 C C . MET A 1 375 ? -44.979 -9.421 36.632 1.00 78.94 375 MET A C 1
ATOM 3053 O O . MET A 1 375 ? -45.348 -10.024 35.623 1.00 78.94 375 MET A O 1
ATOM 3057 N N . GLU A 1 376 ? -45.659 -9.467 37.782 1.00 79.12 376 GLU A N 1
ATOM 3058 C CA . GLU A 1 376 ? -46.901 -10.230 37.968 1.00 79.12 376 GLU A CA 1
ATOM 3059 C C . GLU A 1 376 ? -48.030 -9.695 37.070 1.00 79.12 376 GLU A C 1
ATOM 3061 O O . GLU A 1 376 ? -48.729 -10.475 36.416 1.00 79.12 376 GLU A O 1
ATOM 3066 N N . ARG A 1 377 ? -48.155 -8.363 36.956 1.00 78.56 377 ARG A N 1
ATOM 3067 C CA . ARG A 1 377 ? -49.179 -7.709 36.126 1.00 78.56 377 ARG A CA 1
ATOM 3068 C C . ARG A 1 377 ? -48.898 -7.797 34.627 1.00 78.56 377 ARG A C 1
ATOM 3070 O O . ARG A 1 377 ? -49.824 -7.984 33.844 1.00 78.56 377 ARG A O 1
ATOM 3077 N N . THR A 1 378 ? -47.648 -7.599 34.212 1.00 77.56 378 THR A N 1
ATOM 3078 C CA . THR A 1 378 ? -47.301 -7.454 32.786 1.00 77.56 378 THR A CA 1
ATOM 3079 C C . THR A 1 378 ? -46.888 -8.766 32.129 1.00 77.56 378 THR A C 1
ATOM 3081 O O . THR A 1 378 ? -47.098 -8.928 30.931 1.00 77.56 378 THR A O 1
ATOM 3084 N N . ARG A 1 379 ? -46.318 -9.715 32.889 1.00 77.62 379 ARG A N 1
ATOM 3085 C CA . ARG A 1 379 ? -45.724 -10.966 32.377 1.00 77.62 379 ARG A CA 1
ATOM 3086 C C . ARG A 1 379 ? -44.722 -10.753 31.228 1.00 77.62 379 ARG A C 1
ATOM 3088 O O . ARG A 1 379 ? -44.511 -11.647 30.410 1.00 77.62 379 ARG A O 1
ATOM 3095 N N . THR A 1 380 ? -44.094 -9.579 31.163 1.00 70.69 380 THR A N 1
ATOM 3096 C CA . THR A 1 380 ? -43.096 -9.208 30.148 1.00 70.69 380 THR A CA 1
ATOM 3097 C C . THR A 1 380 ? -41.685 -9.162 30.730 1.00 70.69 380 THR A C 1
ATOM 3099 O O . THR A 1 380 ? -41.506 -8.998 31.936 1.00 70.69 380 THR A O 1
ATOM 3102 N N . TYR A 1 381 ? -40.665 -9.283 29.874 1.00 74.50 381 TYR A N 1
ATOM 3103 C CA . TYR A 1 381 ? -39.268 -9.121 30.281 1.00 74.50 381 TYR A CA 1
ATOM 3104 C C . TYR A 1 381 ? -38.886 -7.636 30.381 1.00 74.50 381 TYR A C 1
ATOM 3106 O O . TYR A 1 381 ? -39.378 -6.806 29.620 1.00 74.50 381 TYR A O 1
ATOM 3114 N N . LEU A 1 382 ? -37.968 -7.312 31.293 1.00 71.69 382 LEU A N 1
ATOM 3115 C CA . LEU A 1 382 ? -37.380 -5.979 31.445 1.00 71.69 382 LEU A CA 1
ATOM 3116 C C . LEU A 1 382 ? -35.909 -6.016 31.016 1.00 71.69 382 LEU A C 1
ATOM 3118 O O . LEU A 1 382 ? -35.176 -6.938 31.370 1.00 71.69 382 LEU A O 1
ATOM 3122 N N . SER A 1 383 ? -35.472 -5.014 30.252 1.00 64.88 383 SER A N 1
ATOM 3123 C CA . SER A 1 383 ? -34.079 -4.867 29.815 1.00 64.88 383 SER A CA 1
ATOM 3124 C C . SER A 1 383 ? -33.580 -3.463 30.118 1.00 64.88 383 SER A C 1
ATOM 3126 O O . SER A 1 383 ? -34.175 -2.480 29.689 1.00 64.88 383 SER A O 1
ATOM 3128 N N . THR A 1 384 ? -32.451 -3.365 30.815 1.00 61.97 384 THR A N 1
ATOM 3129 C CA . THR A 1 384 ? -31.810 -2.084 31.154 1.00 61.97 384 THR A CA 1
ATOM 3130 C C . THR A 1 384 ? -30.996 -1.490 30.001 1.00 61.97 384 THR A C 1
ATOM 3132 O O . THR A 1 384 ? -30.578 -0.339 30.082 1.00 61.97 384 THR A O 1
ATOM 3135 N N . ARG A 1 385 ? -30.751 -2.252 28.921 1.00 48.88 385 ARG A N 1
ATOM 3136 C CA . ARG A 1 385 ? -29.879 -1.845 27.798 1.00 48.88 385 ARG A CA 1
ATOM 3137 C C . ARG A 1 385 ? -30.607 -1.461 26.507 1.00 48.88 385 ARG A C 1
ATOM 3139 O O . ARG A 1 385 ? -29.945 -1.043 25.560 1.00 48.88 385 ARG A O 1
ATOM 3146 N N . HIS A 1 386 ? -31.935 -1.547 26.460 1.00 43.97 386 HIS A N 1
ATOM 3147 C CA . HIS A 1 386 ? -32.726 -1.103 25.309 1.00 43.97 386 HIS A CA 1
ATOM 3148 C C . HIS A 1 386 ? -33.871 -0.188 25.746 1.00 43.97 386 HIS A C 1
ATOM 3150 O O . HIS A 1 386 ? -34.997 -0.628 25.939 1.00 43.97 386 HIS A O 1
ATOM 3156 N N . THR A 1 387 ? -33.572 1.104 25.856 1.00 41.88 387 THR A N 1
ATOM 3157 C CA . THR A 1 387 ? -34.557 2.192 25.846 1.00 41.88 387 THR A CA 1
ATOM 3158 C C . THR A 1 387 ? -34.591 2.839 24.458 1.00 41.88 387 THR A C 1
ATOM 3160 O O . THR A 1 387 ? -34.406 4.042 24.304 1.00 41.88 387 THR A O 1
ATOM 3163 N N . GLU A 1 388 ? -34.823 2.042 23.412 1.00 38.69 388 GLU A N 1
ATOM 3164 C CA . GLU A 1 388 ? -35.378 2.584 22.170 1.00 38.69 388 GLU A CA 1
ATOM 3165 C C . GLU A 1 388 ? -36.902 2.496 22.272 1.00 38.69 388 GLU A C 1
ATOM 3167 O O . GLU A 1 388 ? -37.467 1.415 22.172 1.00 38.69 388 GLU A O 1
ATOM 3172 N N . LYS A 1 389 ? -37.519 3.662 22.507 1.00 41.91 389 LYS A N 1
ATOM 3173 C CA . LYS A 1 389 ? -38.931 3.992 22.248 1.00 41.91 389 LYS A CA 1
ATOM 3174 C C . LYS A 1 389 ? -39.969 3.009 22.816 1.00 41.91 389 LYS A C 1
ATOM 3176 O O . LYS A 1 389 ? -40.382 2.079 22.141 1.00 41.91 389 LYS A O 1
ATOM 3181 N N . ASP A 1 390 ? -40.386 3.247 24.065 1.00 40.59 390 ASP A N 1
ATOM 3182 C CA . ASP A 1 390 ? -41.791 3.607 24.382 1.00 40.59 390 ASP A CA 1
ATOM 3183 C C . ASP A 1 390 ? -42.181 3.483 25.864 1.00 40.59 390 ASP A C 1
ATOM 3185 O O . ASP A 1 390 ? -43.252 3.945 26.235 1.00 40.59 390 ASP A O 1
ATOM 3189 N N . TYR A 1 391 ? -41.316 2.998 26.760 1.00 50.84 391 TYR A N 1
ATOM 3190 C CA . TYR A 1 391 ? -41.598 3.065 28.202 1.00 50.84 391 TYR A CA 1
ATOM 3191 C C . TYR A 1 391 ? -40.331 3.356 29.010 1.00 50.84 391 TYR A C 1
ATOM 3193 O O . TYR A 1 391 ? -39.417 2.535 29.079 1.00 50.84 391 TYR A O 1
ATOM 3201 N N . ALA A 1 392 ? -40.271 4.537 29.633 1.00 57.62 392 ALA A N 1
ATOM 3202 C CA . ALA A 1 392 ? -39.316 4.788 30.705 1.00 57.62 392 ALA A CA 1
ATOM 3203 C C . ALA A 1 392 ? -39.680 3.870 31.881 1.00 57.62 392 ALA A C 1
ATOM 3205 O O . ALA A 1 392 ? -40.821 3.889 32.346 1.00 57.62 392 ALA A O 1
ATOM 3206 N N . ILE A 1 393 ? -38.735 3.038 32.325 1.00 64.44 393 ILE A N 1
ATOM 3207 C CA . ILE A 1 393 ? -38.928 2.186 33.503 1.00 64.44 393 ILE A CA 1
ATOM 3208 C C . ILE A 1 393 ? -39.109 3.122 34.715 1.00 64.44 393 ILE A C 1
ATOM 3210 O O . ILE A 1 393 ? -38.231 3.959 34.934 1.00 64.44 393 ILE A O 1
ATOM 3214 N N . PRO A 1 394 ? -40.214 3.022 35.480 1.00 71.12 394 PRO A N 1
ATOM 3215 C CA . PRO A 1 394 ? -40.426 3.817 36.689 1.00 71.12 394 PRO A CA 1
ATOM 3216 C C . PRO A 1 394 ? -39.234 3.738 37.656 1.00 71.12 394 PRO A C 1
ATOM 3218 O O . PRO A 1 394 ? -38.669 2.659 37.850 1.00 71.12 394 PRO A O 1
ATOM 3221 N N . GLU A 1 395 ? -38.866 4.861 38.281 1.00 68.38 395 GLU A N 1
ATOM 3222 C CA . GLU A 1 395 ? -37.693 4.951 39.172 1.00 68.38 395 GLU A CA 1
ATOM 3223 C C . GLU A 1 395 ? -37.751 3.959 40.346 1.00 68.38 395 GLU A C 1
ATOM 3225 O O . GLU A 1 395 ? -36.719 3.419 40.750 1.00 68.38 395 GLU A O 1
ATOM 3230 N N . ASP A 1 396 ? -38.951 3.640 40.832 1.00 71.06 396 ASP A N 1
ATOM 3231 C CA . ASP A 1 396 ? -39.155 2.666 41.909 1.00 71.06 396 ASP A CA 1
ATOM 3232 C C . ASP A 1 396 ? -38.748 1.240 41.496 1.00 71.06 396 ASP A C 1
ATOM 3234 O O . ASP A 1 396 ? -38.094 0.529 42.261 1.00 71.06 396 ASP A O 1
ATOM 3238 N N . ILE A 1 397 ? -39.002 0.858 40.238 1.00 72.25 397 ILE A N 1
ATOM 3239 C CA . ILE A 1 397 ? -38.587 -0.445 39.699 1.00 72.25 397 ILE A CA 1
ATOM 3240 C C . ILE A 1 397 ? -37.062 -0.497 39.570 1.00 72.25 397 ILE A C 1
ATOM 3242 O O . ILE A 1 397 ? -36.445 -1.513 39.885 1.00 72.25 397 ILE A O 1
ATOM 3246 N N . ILE A 1 398 ? -36.428 0.605 39.157 1.00 69.44 398 ILE A N 1
ATOM 3247 C CA . ILE A 1 398 ? -34.962 0.703 39.077 1.00 69.44 398 ILE A CA 1
ATOM 3248 C C . ILE A 1 398 ? -34.337 0.568 40.473 1.00 69.44 398 ILE A C 1
ATOM 3250 O O . ILE A 1 398 ? -33.307 -0.092 40.632 1.00 69.44 398 ILE A O 1
ATOM 3254 N N . LYS A 1 399 ? -34.964 1.147 41.503 1.00 71.88 399 LYS A N 1
ATOM 3255 C CA . LYS A 1 399 ? -34.530 1.026 42.900 1.00 71.88 399 LYS A CA 1
ATOM 3256 C C . LYS A 1 399 ? -34.562 -0.427 43.378 1.00 71.88 399 LYS A C 1
ATOM 3258 O O . LYS A 1 399 ? -33.580 -0.880 43.966 1.00 71.88 399 LYS A O 1
ATOM 3263 N N . ASP A 1 400 ? -35.626 -1.166 43.068 1.00 70.81 400 ASP A N 1
ATOM 3264 C CA . ASP A 1 400 ? -35.731 -2.593 43.394 1.00 70.81 400 ASP A CA 1
ATOM 3265 C C . ASP A 1 400 ? -34.755 -3.453 42.577 1.00 70.81 400 ASP A C 1
ATOM 3267 O O . ASP A 1 400 ? -34.123 -4.358 43.119 1.00 70.81 400 ASP A O 1
ATOM 3271 N N . MET A 1 401 ? -34.521 -3.124 41.304 1.00 70.12 401 MET A N 1
ATOM 3272 C CA . MET A 1 401 ? -33.502 -3.794 40.487 1.00 70.12 401 MET A CA 1
ATOM 3273 C C . MET A 1 401 ? -32.085 -3.589 41.039 1.00 70.12 401 MET A C 1
ATOM 3275 O O . MET A 1 401 ? -31.290 -4.528 41.068 1.00 70.12 401 MET A O 1
ATOM 3279 N N . ASN A 1 402 ? -31.769 -2.391 41.536 1.00 69.69 402 ASN A N 1
ATOM 3280 C CA . ASN A 1 402 ? -30.470 -2.098 42.144 1.00 69.69 402 ASN A CA 1
ATOM 3281 C C . ASN A 1 402 ? -30.254 -2.847 43.470 1.00 69.69 402 ASN A C 1
ATOM 3283 O O . ASN A 1 402 ? -29.112 -3.163 43.812 1.00 69.69 402 ASN A O 1
ATOM 3287 N N . ARG A 1 403 ? -31.327 -3.197 44.201 1.00 67.62 403 ARG A N 1
ATOM 3288 C CA . ARG A 1 403 ? -31.236 -4.048 45.404 1.00 67.62 403 ARG A CA 1
ATOM 3289 C C . ARG A 1 403 ? -30.736 -5.458 45.089 1.00 67.62 403 ARG A C 1
ATOM 3291 O O . ARG A 1 403 ? -30.129 -6.081 45.954 1.00 67.62 403 ARG A O 1
ATOM 3298 N N . LEU A 1 404 ? -30.923 -5.935 43.857 1.00 65.75 404 LEU A N 1
ATOM 3299 C CA . LEU A 1 404 ? -30.484 -7.267 43.433 1.00 65.75 404 LEU A CA 1
ATOM 3300 C C . LEU A 1 404 ? -28.957 -7.372 43.239 1.00 65.75 404 LEU A C 1
ATOM 3302 O O . LEU A 1 404 ? -28.454 -8.488 43.125 1.00 65.75 404 LEU A O 1
ATOM 3306 N N . LYS A 1 405 ? -28.217 -6.244 43.223 1.00 60.47 405 LYS A N 1
ATOM 3307 C CA . LYS A 1 405 ? -26.739 -6.164 43.099 1.00 60.47 405 LYS A CA 1
ATOM 3308 C C . LYS A 1 405 ? -26.149 -7.115 42.041 1.00 60.47 405 LYS A C 1
ATOM 3310 O O . LYS A 1 405 ? -25.125 -7.765 42.258 1.00 60.47 405 LYS A O 1
ATOM 3315 N N . VAL A 1 406 ? -26.828 -7.219 40.904 1.00 58.69 406 VAL A N 1
ATOM 3316 C CA . VAL A 1 406 ? -26.413 -8.037 39.761 1.00 58.69 406 VAL A CA 1
ATOM 3317 C C . VAL A 1 406 ? -25.441 -7.187 38.934 1.00 58.69 406 VAL A C 1
ATOM 3319 O O . VAL A 1 406 ? -25.876 -6.238 38.287 1.00 58.69 406 VAL A O 1
ATOM 3322 N N . GLU A 1 407 ? -24.133 -7.461 39.040 1.00 45.75 407 GLU A N 1
ATOM 3323 C CA . GLU A 1 407 ? -23.075 -6.813 38.228 1.00 45.75 407 GLU A CA 1
ATOM 3324 C C . GLU A 1 407 ? -23.157 -7.196 36.745 1.00 45.75 407 GLU A C 1
ATOM 3326 O O . GLU A 1 407 ? -23.349 -8.408 36.456 1.00 45.75 407 GLU A O 1
#

Radius of gyration: 31.12 Å; Cα contacts (8 Å, |Δi|>4): 490; chains: 1; bounding box: 71×57×81 Å

Foldseek 3Di:
DAPQLVLLVLLLVLLQVLLVVLCVLCVPDPLSVLSSVLSVLVNQLSQLSNQQQVDPDFVSNLVSVLSNLLSVLCNLLSVLVSLCVLLVHDPPVVSVVSVVRSVVSNCCSPDPNVCQAFVGWDPLDPRGIDTAGHPNVVVSVVVSVVSLVVSLVSLVVSLVPDDDLSVVLSVLVNVLSVLLVVLVVQVVCVNVSHDDDNVSSVSSLVSSLSVSCSCLPSVSDVRPPPPLPPSLVSSLVSVLCCQLVVVLSVLQVVQCVVPNPVSNVVSVVVSVVSNVVRVVVSVVVSVVCCCVRVVVPPPPVVVLVVVLVVVLVVDPDPLVSQAVVQVSCCVSVVFLKDWDWDQDPVVQWTATSYMDNQPDRGDIGHCPQPLNVVCVVPVDDDDPPDPPDDDDDDVSNVVSVVVSVRD

Secondary structure (DSSP, 8-state):
--HHHHHHHHHHHHHHHHHHHHHHH-TT-HHHHHHHHHHHHHHHHHHHHHHHHH---HHHHHHHHHHHHHHHHHHHHHHHHHHHHHHT---HHHHHHHHHHHHHHHHHHHSGGGGGTEEEEEEEETTEEEEEE-HHHHHHHHHHHHHHHHHHHHHHHHHHH--HHHHHHHHHHHHHHHHHHHHHHHHHHHHTT----SHHHHHHHHHHHHHHHHHHHS-SS----TTHHHHHHHHHHHHHHHHHHHHHHHHHHHHHHHHGGGHHHHHHHHHHHHHHHHHHHHHHHHHHHHHHHT------HHHHHHHHHHHHTT---HHHHHHHHHHHHHHHHT-S-EEEEEEETTTTEEEEEEEES-S----EEETTSHHHHHHHHH-----SS---SS-PPPHHHHHHHHHT---

InterPro domains:
  IPR031621 Histidine kinase, N-terminal 7TM region [PF16927] (9-223)

Sequence (407 aa):
MNIYALSSLVALIVNSAIGIFVYLKNKNSTINRLFALFISTTVLWISGCLMESSTYNESFALFWDKILYTGLTLFPATCLHFTTTVIGVKKDRIIKITYLISSFFVILNFSYLRKYFIYGVERKYPFRFISEPAIGWYIFIIFFMACALYWIYLTWEAYRASSGHRRTQMKYLLTAWLIGSFTCFMYLLLVFNVATPPIDNFTGIVFAAILAYAIVKHQLMEIEVILKKTLIFAGLFAVVFAVLVLPTLIVQEFIIRKMGLSGRLIGFGISTILIVLILRPLETFLIRITDKFLFQKKYDYKELLKTFTGEVLTVLDLTRLVRLTTYKLADIIKLISCGILLFDDKEDGYKLIASYGIKEKNIVLTREDTLASFMERTRTYLSTRHTEKDYAIPEDIIKDMNRLKVE